Protein AF-A0A4D9D0Y0-F1 (afdb_monomer)

Solvent-accessible surface area (backbone atoms only — not comparable to full-atom values): 20617 Å² total; per-residue (Å²): 134,85,76,78,57,68,69,57,55,51,51,52,52,52,50,50,54,51,51,53,51,50,51,51,52,50,53,50,50,51,51,54,61,72,68,58,59,83,44,76,60,45,68,56,32,18,30,41,33,32,42,27,70,48,43,56,31,31,53,31,44,53,57,41,17,78,57,53,24,33,22,37,33,16,19,75,44,70,70,46,34,48,57,57,56,72,65,70,57,69,44,62,43,63,39,61,36,41,52,67,34,69,70,36,41,50,52,34,48,55,53,52,47,52,36,42,75,69,60,77,44,57,63,60,34,33,40,34,43,49,41,68,63,46,52,43,37,47,66,92,74,43,56,66,69,58,50,50,51,38,34,33,32,41,36,53,9,43,49,51,50,46,65,71,49,43,78,69,22,42,46,65,88,91,64,84,61,88,54,94,85,40,57,10,26,42,35,39,59,50,29,48,35,32,83,46,73,46,87,32,27,44,64,42,15,52,35,24,31,50,40,50,54,53,49,56,51,49,32,64,70,28,47,87,35,44,27,50,46,28,38,36,21,42,35,32,43,58,32,55,68,63,44,49,40,70,60,75,83,69,92,66,87,84,85,70,77,95,72,91,83,88,83,89,85,87,80,90,82,89,81,82,90,80,90,75,97,64,87,76,75,81,77,91,56,54,12,43,54,79,79,66,57,67,68,50,47,70,77,40,47,78,77,67,32,74,67,40,51,48,64,62,45,53,36,43,74,68,20,28,66,44,60,57,56,34,51,48,54,47,42,48,53,30,36,40,61,49,53,59,65,40,65,28,46,27,53,85,87,40,47,36,58,56,54,54,52,51,62,72,72,41,57,66,71,60,42,40,48,70,71,67,62,65,117

Foldseek 3Di:
DDDDDPVVVVVVVVVVVVVVVVVVVVVVVVVVVVPFDFFAFDQEFEEEQAPCLWDLNVVLLLLVLVRHYQYQREDADVVSQVVSVVVVRPRYRYFHADLLDLVRLLVSLVVVVVCVVVVVGGQYAEYELDFAFFEFAAPVQDDPVVLVVRLSGLPSSLVSNCVSCVVSQFDDPPPPDSDNVRRYEYEYEAELLLQDPFGRRNSVSVSRVNVVVVLVVCCVVCVVRNYHGAYEYFYAEQIVLAVLQVDDPPPDDPPDDDDDDDDDDDDDDDDDDDDDDDPPPLDDDRHYRPPHDPVRCVVCVLCVDPVNVCLSVVCNVVWHHSVQVSVLVSCSRGPSGRDRYHQTIDGPPHGSVVVSVCSVPDDPVVCCCPPHRPD

pLDDT: mean 82.2, std 22.68, range [21.42, 98.88]

Sequence (375 aa):
MELPPLEVVIKLILLQLGGTLLLFLLIRQCFVWKGRKYFPPLTSGSVLLTGTSSGIGRTAAVYLAQRGFTVLAGVRKESDAQALRDLGVSGIHPVIIDVAKASSVEACRQHVLSLLDAKTVPPLVGVVNNAGLLQDATVEFHDMAQMRHMFEVNYFGLISVSSAFLPLLRRPPGSSSPHPNHQGRLINIGSVSGKVSFPRYGAYAASKHAVEAVTDSLRAELDPAGVSVSLVQPGFCRTELFIRGVVREKKEAHAAGHQIVSRGGGGAWKGERGREGGTVERRWCGGMLEPVPPAAKEAYPYLYTPKFEEKNRRPMENGSDPLVVCEAIHHALSSPYPRTRYPVAKINRADVGVVFLVRMLLPDRMFDHKFLLNC

Organism: NCBI:txid1027361

Radius of gyration: 24.96 Å; Cα contacts (8 Å, |Δi|>4): 583; chains: 1; bounding box: 93×43×73 Å

Mean predicted aligned error: 9.94 Å

InterPro domains:
  IPR002347 Short-chain dehydrogenase/reductase SDR [PF00106] (47-242)
  IPR002347 Short-chain dehydrogenase/reductase SDR [PR00080] (122-133)
  IPR002347 Short-chain dehydrogenase/reductase SDR [PR00080] (184-192)
  IPR002347 Short-chain dehydrogenase/reductase SDR [PR00080] (204-223)
  IPR002347 Short-chain dehydrogenase/reductase SDR [PR00081] (46-63)
  IPR002347 Short-chain dehydrogenase/reductase SDR [PR00081] (122-133)
  IPR002347 Short-chain dehydrogenase/reductase SDR [PR00081] (178-194)
  IPR002347 Short-chain dehydrogenase/reductase SDR [PR00081] (204-223)
  IPR002347 Short-chain dehydrogenase/reductase SDR [PR00081] (225-242)
  IPR020904 Short-chain dehydrogenase/reductase, conserved site [PS00061] (191-219)
  IPR036291 NAD(P)-binding domain superfamily [SSF51735] (40-247)
  IPR057326 Ketoreductase domain [SM00822] (45-237)

Secondary structure (DSSP, 8-state):
-PPPPHHHHHHHHHHHHHHHHHHHHHHHHHHHHHTPPP----SSEEEEEE--SSHHHHHHHHHHHTTTEEEEEEESSHHHHHHHHTT--TTEEEEE--TT-HHHHHHHHHHHHHHHHTTSSPPEEEEEE-----EE--GGGS-HHHHHHHHIIIIIHHHHHHHHHHHHHSPPTT--S--TT---EEEEE--GGGT---TT-HHHHHHHHHHHHHHHHHHHHHTTTT-EEEEEEE-BBSSHHHHTTT-----------S---------------------------SEE-SSPPHHHHHH-GGGGSHHHHHHHHHHHHTPBPTHHHHHHHHHHHH-SS--SEEEESEETTEEHHHHHHHHHHS-HHHHIIIIII--

Structure (mmCIF, N/CA/C/O backbone):
data_AF-A0A4D9D0Y0-F1
#
_entry.id   AF-A0A4D9D0Y0-F1
#
loop_
_atom_site.group_PDB
_atom_site.id
_atom_site.type_symbol
_atom_site.label_atom_id
_atom_site.label_alt_id
_atom_site.label_comp_id
_atom_site.label_asym_id
_atom_site.label_entity_id
_atom_site.label_seq_id
_atom_site.pdbx_PDB_ins_code
_atom_site.Cartn_x
_atom_site.Cartn_y
_atom_site.Cartn_z
_atom_site.occupancy
_atom_site.B_iso_or_equiv
_atom_site.auth_seq_id
_atom_site.auth_comp_id
_atom_site.auth_asym_id
_atom_site.auth_atom_id
_atom_site.pdbx_PDB_model_num
ATOM 1 N N . MET A 1 1 ? 61.627 -22.772 8.209 1.00 66.06 1 MET A N 1
ATOM 2 C CA . MET A 1 1 ? 60.200 -22.653 8.568 1.00 66.06 1 MET A CA 1
ATOM 3 C C . MET A 1 1 ? 59.414 -23.012 7.320 1.00 66.06 1 MET A C 1
ATOM 5 O O . MET A 1 1 ? 59.453 -22.244 6.368 1.00 66.06 1 MET A O 1
ATOM 9 N N . GLU A 1 2 ? 58.840 -24.211 7.259 1.00 81.31 2 GLU A N 1
ATOM 10 C CA . GLU A 1 2 ? 57.986 -24.596 6.129 1.00 81.31 2 GLU A CA 1
ATOM 11 C C . GLU A 1 2 ? 56.670 -23.821 6.221 1.00 81.31 2 GLU A C 1
ATOM 13 O O . GLU A 1 2 ? 56.072 -23.726 7.295 1.00 81.31 2 GLU A O 1
ATOM 18 N N . LEU A 1 3 ? 56.251 -23.200 5.118 1.00 80.06 3 LEU A N 1
ATOM 19 C CA . LEU A 1 3 ? 54.959 -22.525 5.056 1.00 80.06 3 LEU A CA 1
ATOM 20 C C . LEU A 1 3 ? 53.835 -23.575 5.073 1.00 80.06 3 LEU A C 1
ATOM 22 O O . LEU A 1 3 ? 53.991 -24.635 4.463 1.00 80.06 3 LEU A O 1
ATOM 26 N N . PRO A 1 4 ? 52.697 -23.303 5.740 1.00 85.38 4 PRO A N 1
ATOM 27 C CA . PRO A 1 4 ? 51.567 -24.223 5.739 1.00 85.38 4 PRO A CA 1
ATOM 28 C C . PRO A 1 4 ? 51.035 -24.437 4.309 1.00 85.38 4 PRO A C 1
ATOM 30 O O . PRO A 1 4 ? 51.079 -23.507 3.496 1.00 85.38 4 PRO A O 1
ATOM 33 N N . PRO A 1 5 ? 50.479 -25.624 3.992 1.00 94.00 5 PRO A N 1
ATOM 34 C CA . PRO A 1 5 ? 49.895 -25.895 2.682 1.00 94.00 5 PRO A CA 1
ATOM 35 C C . PRO A 1 5 ? 48.818 -24.866 2.317 1.00 94.00 5 PRO A C 1
ATOM 37 O O . PRO A 1 5 ? 48.013 -24.477 3.167 1.00 94.00 5 PRO A O 1
ATOM 40 N N . LEU A 1 6 ? 48.751 -24.469 1.041 1.00 90.94 6 LEU A N 1
ATOM 41 C CA . LEU A 1 6 ? 47.788 -23.476 0.539 1.00 90.94 6 LEU A CA 1
ATOM 42 C C . LEU A 1 6 ? 46.335 -23.817 0.919 1.00 90.94 6 LEU A C 1
ATOM 44 O O . LEU A 1 6 ? 45.559 -22.929 1.265 1.00 90.94 6 LEU A O 1
ATOM 48 N N . GLU A 1 7 ? 45.975 -25.102 0.933 1.00 91.69 7 GLU A N 1
ATOM 49 C CA . GLU A 1 7 ? 44.651 -25.566 1.363 1.00 91.69 7 GLU A CA 1
ATOM 50 C C . GLU A 1 7 ? 44.326 -25.216 2.820 1.00 91.69 7 GLU A C 1
ATOM 52 O O . GLU A 1 7 ? 43.188 -24.865 3.137 1.00 91.69 7 GLU A O 1
ATOM 57 N N . VAL A 1 8 ? 45.317 -25.295 3.714 1.00 90.19 8 VAL A N 1
ATOM 58 C CA . VAL A 1 8 ? 45.160 -24.941 5.131 1.00 90.19 8 VAL A CA 1
ATOM 59 C C . VAL A 1 8 ? 44.943 -23.438 5.260 1.00 90.19 8 VAL A C 1
ATOM 61 O O . VAL A 1 8 ? 44.026 -23.009 5.958 1.00 90.19 8 VAL A O 1
ATOM 64 N N . VAL A 1 9 ? 45.721 -22.639 4.525 1.00 89.31 9 VAL A N 1
ATOM 65 C CA . VAL A 1 9 ? 45.571 -21.176 4.495 1.00 89.31 9 VAL A CA 1
ATOM 66 C C . VAL A 1 9 ? 44.183 -20.777 3.979 1.00 89.31 9 VAL A C 1
ATOM 68 O O . VAL A 1 9 ? 43.505 -19.972 4.616 1.00 89.31 9 VAL A O 1
ATOM 71 N N . ILE A 1 10 ? 43.705 -21.383 2.885 1.00 91.38 10 ILE A N 1
ATOM 72 C CA . ILE A 1 10 ? 42.361 -21.131 2.337 1.00 91.38 10 ILE A CA 1
ATOM 73 C C . ILE A 1 10 ? 41.271 -21.496 3.355 1.00 91.38 10 ILE A C 1
ATOM 75 O O . ILE A 1 10 ? 40.349 -20.707 3.567 1.00 91.38 10 ILE A O 1
ATOM 79 N N . LYS A 1 11 ? 41.371 -22.657 4.020 1.00 91.38 11 LYS A N 1
ATOM 80 C CA . LYS A 1 11 ? 40.404 -23.073 5.052 1.00 91.38 11 LYS A CA 1
ATOM 81 C C . LYS A 1 11 ? 40.356 -22.091 6.222 1.00 91.38 11 LYS A C 1
ATOM 83 O O . LYS A 1 11 ? 39.262 -21.760 6.673 1.00 91.38 11 LYS A O 1
ATOM 88 N N . LEU A 1 12 ? 41.507 -21.596 6.680 1.00 90.50 12 LEU A N 1
ATOM 89 C CA . LEU A 1 12 ? 41.577 -20.594 7.748 1.00 90.50 12 LEU A CA 1
ATOM 90 C C . LEU A 1 12 ? 40.936 -19.265 7.327 1.00 90.50 12 LEU A C 1
ATOM 92 O O . LEU A 1 12 ? 40.161 -18.699 8.096 1.00 90.50 12 LEU A O 1
ATOM 96 N N . ILE A 1 13 ? 41.178 -18.803 6.094 1.00 91.00 13 ILE A N 1
ATOM 97 C CA . ILE A 1 13 ? 40.537 -17.594 5.550 1.00 91.00 13 ILE A CA 1
ATOM 98 C C . ILE A 1 13 ? 39.016 -17.770 5.482 1.00 91.00 13 ILE A C 1
ATOM 100 O O . ILE A 1 13 ? 38.277 -16.908 5.956 1.00 91.00 13 ILE A O 1
ATOM 104 N N . LEU A 1 14 ? 38.528 -18.886 4.931 1.00 90.81 14 LEU A N 1
ATOM 105 C CA . LEU A 1 14 ? 37.090 -19.159 4.836 1.00 90.81 14 LEU A CA 1
ATOM 106 C C . LEU A 1 14 ? 36.432 -19.264 6.216 1.00 90.81 14 LEU A C 1
ATOM 108 O O . LEU A 1 14 ? 35.336 -18.737 6.406 1.00 90.81 14 LEU A O 1
ATOM 112 N N . LEU A 1 15 ? 37.104 -19.893 7.186 1.00 92.31 15 LEU A N 1
ATOM 113 C CA . LEU A 1 15 ? 36.632 -19.980 8.567 1.00 92.31 15 LEU A CA 1
ATOM 114 C C . LEU A 1 15 ? 36.539 -18.594 9.214 1.00 92.31 15 LEU A C 1
ATOM 116 O O . LEU A 1 15 ? 35.527 -18.280 9.839 1.00 92.31 15 LEU A O 1
ATOM 120 N N . GLN A 1 16 ? 37.556 -17.748 9.028 1.00 93.19 16 GLN A N 1
ATOM 121 C CA . GLN A 1 16 ? 37.560 -16.381 9.543 1.00 93.19 16 GLN A CA 1
ATOM 122 C C . GLN A 1 16 ? 36.436 -15.545 8.922 1.00 93.19 16 GLN A C 1
ATOM 124 O O . GLN A 1 16 ? 35.662 -14.927 9.651 1.00 93.19 16 GLN A O 1
ATOM 129 N N . LEU A 1 17 ? 36.288 -15.575 7.593 1.00 92.88 17 LEU A N 1
ATOM 130 C CA . LEU A 1 17 ? 35.211 -14.873 6.887 1.00 92.88 17 LEU A CA 1
ATOM 131 C C . LEU A 1 17 ? 33.827 -15.360 7.337 1.00 92.88 17 LEU A C 1
ATOM 133 O O . LEU A 1 17 ? 32.936 -14.544 7.584 1.00 92.88 17 LEU A O 1
ATOM 137 N N . GLY A 1 18 ? 33.655 -16.675 7.498 1.00 91.81 18 GLY A N 1
ATOM 138 C CA . GLY A 1 18 ? 32.430 -17.274 8.024 1.00 91.81 18 GLY A CA 1
ATOM 139 C C . GLY A 1 18 ? 32.127 -16.825 9.455 1.00 91.81 18 GLY A C 1
ATOM 140 O O . GLY A 1 18 ? 30.999 -16.429 9.749 1.00 91.81 18 GLY A O 1
ATOM 141 N N . GLY A 1 19 ? 33.138 -16.809 10.329 1.00 92.44 19 GLY A N 1
ATOM 142 C CA . GLY A 1 19 ? 33.023 -16.338 11.709 1.00 92.44 19 GLY A CA 1
ATOM 143 C C . GLY A 1 19 ? 32.659 -14.855 11.803 1.00 92.44 19 GLY A C 1
ATOM 144 O O . GLY A 1 19 ? 31.752 -14.488 12.550 1.00 92.44 19 GLY A O 1
ATOM 145 N N . THR A 1 20 ? 33.298 -13.997 11.002 1.00 93.31 20 THR A N 1
ATOM 146 C CA . THR A 1 20 ? 32.977 -12.563 10.935 1.00 93.31 20 THR A CA 1
ATOM 147 C C . THR A 1 20 ? 31.560 -12.322 10.414 1.00 93.31 20 THR A C 1
ATOM 149 O O . THR A 1 20 ? 30.833 -11.507 10.986 1.00 93.31 20 THR A O 1
ATOM 152 N N . LEU A 1 21 ? 31.129 -13.049 9.376 1.00 91.38 21 LEU A N 1
ATOM 153 C CA . LEU A 1 21 ? 29.764 -12.956 8.856 1.00 91.38 21 LEU A CA 1
ATOM 154 C C . LEU A 1 21 ? 28.734 -13.389 9.906 1.00 91.38 21 LEU A C 1
ATOM 156 O O . LEU A 1 21 ? 27.740 -12.693 10.109 1.00 91.38 21 LEU A O 1
ATOM 160 N N . LEU A 1 22 ? 28.974 -14.505 10.599 1.00 92.88 22 LEU A N 1
ATOM 161 C CA . LEU A 1 22 ? 28.092 -14.979 11.663 1.00 92.88 22 LEU A CA 1
ATOM 162 C C . LEU A 1 22 ? 27.986 -13.952 12.796 1.00 92.88 22 LEU A C 1
ATOM 164 O O . LEU A 1 22 ? 26.875 -13.608 13.199 1.00 92.88 22 LEU A O 1
ATOM 168 N N . LEU A 1 23 ? 29.115 -13.412 13.266 1.00 93.56 23 LEU A N 1
ATOM 169 C CA . LEU A 1 23 ? 29.136 -12.372 14.296 1.00 93.56 23 LEU A CA 1
ATOM 170 C C . LEU A 1 23 ? 28.350 -11.130 13.854 1.00 93.56 23 LEU A C 1
ATOM 172 O O . LEU A 1 23 ? 27.535 -10.616 14.618 1.00 93.56 23 LEU A O 1
ATOM 176 N N . PHE A 1 24 ? 28.531 -10.680 12.610 1.00 92.44 24 PHE A N 1
ATOM 177 C CA . PHE A 1 24 ? 27.768 -9.567 12.046 1.00 92.44 24 PHE A CA 1
ATOM 178 C C . PHE A 1 24 ? 26.256 -9.845 12.040 1.00 92.44 24 PHE A C 1
ATOM 180 O O . PHE A 1 24 ? 25.468 -8.990 12.453 1.00 92.44 24 PHE A O 1
ATOM 187 N N . LEU A 1 25 ? 25.833 -11.041 11.616 1.00 91.31 25 LEU A N 1
ATOM 188 C CA . LEU A 1 25 ? 24.421 -11.434 11.610 1.00 91.31 25 LEU A CA 1
ATOM 189 C C . LEU A 1 25 ? 23.838 -11.508 13.027 1.00 91.31 25 LEU A C 1
ATOM 191 O O . LEU A 1 25 ? 22.713 -11.053 13.234 1.00 91.31 25 LEU A O 1
ATOM 195 N N . LEU A 1 26 ? 24.601 -12.009 14.003 1.00 92.56 26 LEU A N 1
ATOM 196 C CA . LEU A 1 26 ? 24.200 -12.043 15.413 1.00 92.56 26 LEU A CA 1
ATOM 197 C C . LEU A 1 26 ? 24.053 -10.632 15.989 1.00 92.56 26 LEU A C 1
ATOM 199 O O . LEU A 1 26 ? 23.015 -10.317 16.567 1.00 92.56 26 LEU A O 1
ATOM 203 N N . ILE A 1 27 ? 25.037 -9.756 15.772 1.00 91.69 27 ILE A N 1
ATOM 204 C CA . ILE A 1 27 ? 24.981 -8.351 16.199 1.00 91.69 27 ILE A CA 1
ATOM 205 C C . ILE A 1 27 ? 23.758 -7.664 15.587 1.00 91.69 27 ILE A C 1
ATOM 207 O O . ILE A 1 27 ? 22.969 -7.037 16.297 1.00 91.69 27 ILE A O 1
ATOM 211 N N . ARG A 1 28 ? 23.545 -7.830 14.277 1.00 89.69 28 ARG A N 1
ATOM 212 C CA . ARG A 1 28 ? 22.364 -7.305 13.587 1.00 89.69 28 ARG A CA 1
ATOM 213 C C . ARG A 1 28 ? 21.071 -7.843 14.201 1.00 89.69 28 ARG A C 1
ATOM 215 O O . ARG A 1 28 ? 20.151 -7.062 14.427 1.00 89.69 28 ARG A O 1
ATOM 222 N N . GLN A 1 29 ? 20.983 -9.143 14.479 1.00 89.06 29 GLN A N 1
ATOM 223 C CA . GLN A 1 29 ? 19.802 -9.755 15.088 1.00 89.06 29 GLN A CA 1
ATOM 224 C C . GLN A 1 29 ? 19.545 -9.215 16.505 1.00 89.06 29 GLN A C 1
ATOM 226 O O . GLN A 1 29 ? 18.394 -8.946 16.852 1.00 89.06 29 GLN A O 1
ATOM 231 N N . CYS A 1 30 ? 20.600 -8.970 17.288 1.00 89.25 30 CYS A N 1
ATOM 232 C CA . CYS A 1 30 ? 20.515 -8.298 18.584 1.00 89.25 30 CYS A CA 1
ATOM 233 C C . CYS A 1 30 ? 19.962 -6.872 18.451 1.00 89.25 30 CYS A C 1
ATOM 235 O O . CYS A 1 30 ? 19.071 -6.497 19.211 1.00 89.25 30 CYS A O 1
ATOM 237 N N . PHE A 1 31 ? 20.425 -6.087 17.471 1.00 87.56 31 PHE A N 1
ATOM 238 C CA . PHE A 1 31 ? 19.879 -4.750 17.204 1.00 87.56 31 PHE A CA 1
ATOM 239 C C . PHE A 1 31 ? 18.426 -4.792 16.732 1.00 87.56 31 PHE A C 1
ATOM 241 O O . PHE A 1 31 ? 17.619 -3.982 17.180 1.00 87.56 31 PHE A O 1
ATOM 248 N N . VAL A 1 32 ? 18.063 -5.758 15.884 1.00 82.75 32 VAL A N 1
ATOM 249 C CA . VAL A 1 32 ? 16.668 -5.972 15.475 1.00 82.75 32 VAL A CA 1
ATOM 250 C C . VAL A 1 32 ? 15.800 -6.270 16.691 1.00 82.75 32 VAL A C 1
ATOM 252 O O . VAL A 1 32 ? 14.724 -5.698 16.805 1.00 82.75 32 VAL A O 1
ATOM 255 N N . TRP A 1 33 ? 16.248 -7.140 17.600 1.00 82.19 33 TRP A N 1
ATOM 256 C CA . TRP A 1 33 ? 15.496 -7.481 18.806 1.00 82.19 33 TRP A CA 1
ATOM 257 C C . TRP A 1 33 ? 15.367 -6.291 19.763 1.00 82.19 33 TRP A C 1
ATOM 259 O O . TRP A 1 33 ? 14.254 -5.982 20.178 1.00 82.19 33 TRP A O 1
ATOM 269 N N . LYS A 1 34 ? 16.461 -5.562 20.022 1.00 83.75 34 LYS A N 1
ATOM 270 C CA . LYS A 1 34 ? 16.445 -4.335 20.839 1.00 83.75 34 LYS A CA 1
ATOM 271 C C . LYS A 1 34 ? 15.585 -3.220 20.237 1.00 83.75 34 LYS A C 1
ATOM 273 O O . LYS A 1 34 ? 14.996 -2.446 20.978 1.00 83.75 34 LYS A O 1
ATOM 278 N N . GLY A 1 35 ? 15.514 -3.134 18.910 1.00 79.81 35 GLY A N 1
ATOM 279 C CA . GLY A 1 35 ? 14.719 -2.135 18.196 1.00 79.81 35 GLY A CA 1
ATOM 280 C C . GLY A 1 35 ? 13.235 -2.483 18.056 1.00 79.81 35 GLY A C 1
ATOM 281 O O . GLY A 1 35 ? 12.483 -1.684 17.497 1.00 79.81 35 GLY A O 1
ATOM 282 N N . ARG A 1 36 ? 12.785 -3.662 18.514 1.00 82.81 36 ARG A N 1
ATOM 283 C CA . ARG A 1 36 ? 11.362 -4.019 18.476 1.00 82.81 36 ARG A CA 1
ATOM 284 C C . ARG A 1 36 ? 10.596 -3.192 19.490 1.00 82.81 36 ARG A C 1
ATOM 286 O O . ARG A 1 36 ? 10.876 -3.230 20.683 1.00 82.81 36 ARG A O 1
ATOM 293 N N . LYS A 1 37 ? 9.556 -2.527 19.008 1.00 84.62 37 LYS A N 1
ATOM 294 C CA . LYS A 1 37 ? 8.594 -1.846 19.858 1.00 84.62 37 LYS A CA 1
ATOM 295 C C . LYS A 1 37 ? 7.346 -2.696 20.008 1.00 84.62 37 LYS A C 1
ATOM 297 O O . LYS A 1 37 ? 6.834 -3.227 19.023 1.00 84.62 37 LYS A O 1
ATOM 302 N N . TYR A 1 38 ? 6.897 -2.828 21.249 1.00 87.75 38 TYR A N 1
ATOM 303 C CA . TYR A 1 38 ? 5.644 -3.489 21.560 1.00 87.75 38 TYR A CA 1
ATOM 304 C C . TYR A 1 38 ? 4.476 -2.565 21.222 1.00 87.75 38 TYR A C 1
ATOM 306 O O . TYR A 1 38 ? 4.440 -1.404 21.638 1.00 87.75 38 TYR A O 1
ATOM 314 N N . PHE A 1 39 ? 3.508 -3.113 20.508 1.00 87.19 39 PHE A N 1
ATOM 315 C CA . PHE A 1 39 ? 2.176 -2.555 20.359 1.00 87.19 39 PHE A CA 1
ATOM 316 C C . PHE A 1 39 ? 1.202 -3.609 20.880 1.00 87.19 39 PHE A C 1
ATOM 318 O O . PHE A 1 39 ? 1.436 -4.789 20.635 1.00 87.19 39 PHE A O 1
ATOM 325 N N . PRO A 1 40 ? 0.123 -3.265 21.595 1.00 84.31 40 PRO A N 1
ATOM 326 C CA . PRO A 1 40 ? -0.798 -4.305 22.021 1.00 84.31 40 PRO A CA 1
ATOM 327 C C . PRO A 1 40 ? -1.441 -4.973 20.789 1.00 84.31 40 PRO A C 1
ATOM 329 O O . PRO A 1 40 ? -1.632 -4.301 19.768 1.00 84.31 40 PRO A O 1
ATOM 332 N N . PRO A 1 41 ? -1.673 -6.295 20.824 1.00 88.06 41 PRO A N 1
ATOM 333 C CA . PRO A 1 41 ? -2.205 -7.023 19.682 1.00 88.06 41 PRO A CA 1
ATOM 334 C C . PRO A 1 41 ? -3.664 -6.640 19.420 1.00 88.06 41 PRO A C 1
ATOM 336 O O . PRO A 1 41 ? -4.449 -6.465 20.351 1.00 88.06 41 PRO A O 1
ATOM 339 N N . LEU A 1 42 ? -4.024 -6.554 18.140 1.00 91.12 42 LEU A N 1
ATOM 340 C CA . LEU A 1 42 ? -5.384 -6.259 17.691 1.00 91.12 42 LEU A CA 1
ATOM 341 C C . LEU A 1 42 ? -6.051 -7.526 17.158 1.00 91.12 42 LEU A C 1
ATOM 343 O O . LEU A 1 42 ? -5.536 -8.150 16.231 1.00 91.12 42 LEU A O 1
ATOM 347 N N . THR A 1 43 ? -7.212 -7.872 17.707 1.00 89.69 43 THR A N 1
ATOM 348 C CA . THR A 1 43 ? -8.064 -8.982 17.236 1.00 89.69 43 THR A CA 1
ATOM 349 C C . THR A 1 43 ? -9.378 -8.504 16.615 1.00 89.69 43 THR A C 1
ATOM 351 O O . THR A 1 43 ? -10.083 -9.287 15.989 1.00 89.69 43 THR A O 1
ATOM 354 N N . SER A 1 44 ? -9.711 -7.223 16.783 1.00 93.75 44 SER A N 1
ATOM 355 C CA . SER A 1 44 ? -10.924 -6.587 16.271 1.00 93.75 44 SER A CA 1
ATOM 356 C C . SER A 1 44 ? -10.723 -5.073 16.153 1.00 93.75 44 SER A C 1
ATOM 358 O O . SER A 1 44 ? -9.695 -4.535 16.570 1.00 93.75 44 SER A O 1
ATOM 360 N N . GLY A 1 45 ? -11.725 -4.374 15.625 1.00 94.94 45 GLY A N 1
ATOM 361 C CA . GLY A 1 45 ? -11.706 -2.923 15.432 1.00 94.94 45 GLY A CA 1
ATOM 362 C C . GLY A 1 45 ? -12.007 -2.540 13.987 1.00 94.94 45 GLY A C 1
ATOM 363 O O . GLY A 1 45 ? -12.033 -3.400 13.104 1.00 94.94 45 GLY A O 1
ATOM 364 N N . SER A 1 46 ? -12.230 -1.251 13.746 1.00 97.94 46 SER A N 1
ATOM 365 C CA . SER A 1 46 ? -12.459 -0.734 12.399 1.00 97.94 46 SER A CA 1
ATOM 366 C C . SER A 1 46 ? -11.142 -0.455 11.676 1.00 97.94 46 SER A C 1
ATOM 368 O O . SER A 1 46 ? -10.228 0.155 12.234 1.00 97.94 46 SER A O 1
ATOM 370 N N . VAL A 1 47 ? -11.046 -0.877 10.417 1.00 98.62 47 VAL A N 1
ATOM 371 C CA . VAL A 1 47 ? -9.896 -0.644 9.537 1.00 98.62 47 VAL A CA 1
ATOM 372 C C . VAL A 1 47 ? -10.377 0.038 8.265 1.00 98.62 47 VAL A C 1
ATOM 374 O O . VAL A 1 47 ? -11.138 -0.548 7.497 1.00 98.62 47 VAL A O 1
ATOM 377 N N . LEU A 1 48 ? -9.911 1.263 8.017 1.00 98.81 48 LEU A N 1
ATOM 378 C CA . LEU A 1 48 ? -10.110 1.920 6.727 1.00 98.81 48 LEU A CA 1
ATOM 379 C C . LEU A 1 48 ? -9.147 1.322 5.707 1.00 98.81 48 LEU A C 1
ATOM 381 O O . LEU A 1 48 ? -7.936 1.406 5.881 1.00 98.81 48 LEU A O 1
ATOM 385 N N . LEU A 1 49 ? -9.673 0.751 4.628 1.00 98.88 49 LEU A N 1
ATOM 386 C CA . LEU A 1 49 ? -8.878 0.177 3.545 1.00 98.88 49 LEU A CA 1
ATOM 387 C C . LEU A 1 49 ? -9.277 0.845 2.230 1.00 98.88 49 LEU A C 1
ATOM 389 O O . LEU A 1 49 ? -10.413 0.710 1.788 1.00 98.88 49 LEU A O 1
ATOM 393 N N . THR A 1 50 ? -8.358 1.567 1.590 1.00 98.69 50 THR A N 1
ATOM 394 C CA . THR A 1 50 ? -8.651 2.271 0.329 1.00 98.69 50 THR A CA 1
ATOM 395 C C . THR A 1 50 ? -8.441 1.373 -0.892 1.00 98.69 50 THR A C 1
ATOM 397 O O . THR A 1 50 ? -7.582 0.494 -0.896 1.00 98.69 50 THR A O 1
ATOM 400 N N . GLY A 1 51 ? -9.204 1.582 -1.969 1.00 96.69 51 GLY A N 1
ATOM 401 C CA . GLY A 1 51 ? -9.032 0.832 -3.221 1.00 96.69 51 GLY A CA 1
ATOM 402 C C . GLY A 1 51 ? -9.510 -0.621 -3.139 1.00 96.69 51 GLY A C 1
ATOM 403 O O . GLY A 1 51 ? -8.797 -1.530 -3.558 1.00 96.69 51 GLY A O 1
ATOM 404 N N . THR A 1 52 ? -10.705 -0.846 -2.594 1.00 97.19 52 THR A N 1
ATOM 405 C CA . THR A 1 52 ? -11.261 -2.188 -2.319 1.00 97.19 52 THR A CA 1
ATOM 406 C C . THR A 1 52 ? -12.152 -2.756 -3.420 1.00 97.19 52 THR A C 1
ATOM 408 O O . THR A 1 52 ? -12.668 -3.857 -3.275 1.00 97.19 52 THR A O 1
ATOM 411 N N . SER A 1 53 ? -12.306 -2.067 -4.554 1.00 92.56 53 SER A N 1
ATOM 412 C CA . SER A 1 53 ? -13.182 -2.535 -5.638 1.00 92.56 53 SER A CA 1
ATOM 413 C C . SER A 1 53 ? -12.685 -3.819 -6.319 1.00 92.56 53 SER A C 1
ATOM 415 O O . SER A 1 53 ? -13.477 -4.602 -6.845 1.00 92.56 53 SER A O 1
ATOM 417 N N . SER A 1 54 ? -11.372 -4.072 -6.311 1.00 89.00 54 SER A N 1
ATOM 418 C CA . SER A 1 54 ? -10.756 -5.239 -6.958 1.00 89.00 54 SER A CA 1
ATOM 419 C C . SER A 1 54 ? -9.395 -5.602 -6.346 1.00 89.00 54 SER A C 1
ATOM 421 O O . SER A 1 54 ? -8.912 -4.943 -5.422 1.00 89.00 54 SER A O 1
ATOM 423 N N . GLY A 1 55 ? -8.773 -6.667 -6.870 1.00 88.94 55 GLY A N 1
ATOM 424 C CA . GLY A 1 55 ? -7.383 -7.039 -6.586 1.00 88.94 55 GLY A CA 1
ATOM 425 C C . GLY A 1 55 ? -7.072 -7.251 -5.101 1.00 88.94 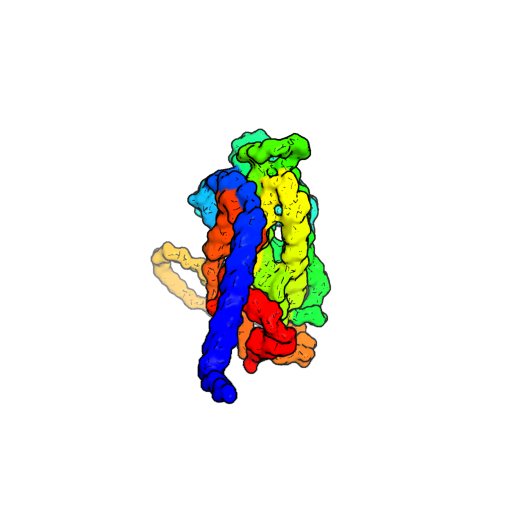55 GLY A C 1
ATOM 426 O O . GLY A 1 55 ? -7.895 -7.783 -4.359 1.00 88.94 55 GLY A O 1
ATOM 427 N N . ILE A 1 56 ? -5.876 -6.815 -4.678 1.00 89.25 56 ILE A N 1
ATOM 428 C CA . ILE A 1 56 ? -5.401 -6.925 -3.286 1.00 89.25 56 ILE A CA 1
ATOM 429 C C . ILE A 1 56 ? -6.393 -6.290 -2.313 1.00 89.25 56 ILE A C 1
ATOM 431 O O . ILE A 1 56 ? -6.682 -6.891 -1.287 1.00 89.25 56 ILE A O 1
ATOM 435 N N . GLY A 1 57 ? -6.941 -5.114 -2.633 1.00 94.81 57 GLY A N 1
ATOM 436 C CA . GLY A 1 57 ? -7.849 -4.404 -1.734 1.00 94.81 57 GLY A CA 1
ATOM 437 C C . GLY A 1 57 ? -9.125 -5.192 -1.444 1.00 94.81 57 GLY A C 1
ATOM 438 O O . GLY A 1 57 ? -9.489 -5.350 -0.283 1.00 94.81 57 GLY A O 1
ATOM 439 N N . ARG A 1 58 ? -9.779 -5.744 -2.477 1.00 95.62 58 ARG A N 1
ATOM 440 C CA . ARG A 1 58 ? -10.983 -6.572 -2.289 1.00 95.62 58 ARG A CA 1
ATOM 441 C C . ARG A 1 58 ? -10.676 -7.840 -1.496 1.00 95.62 58 ARG A C 1
ATOM 443 O O . ARG A 1 58 ? -11.390 -8.157 -0.547 1.00 95.62 58 ARG A O 1
ATOM 450 N N . THR A 1 59 ? -9.602 -8.545 -1.857 1.00 95.00 59 THR A N 1
ATOM 451 C CA . THR A 1 59 ? -9.202 -9.774 -1.157 1.00 95.00 59 THR A CA 1
ATOM 452 C C . THR A 1 59 ? -8.848 -9.487 0.301 1.00 95.00 59 THR A C 1
ATOM 454 O O . THR A 1 59 ? -9.290 -10.216 1.182 1.00 95.00 59 THR A O 1
ATOM 457 N N . ALA A 1 60 ? -8.130 -8.396 0.579 1.00 97.50 60 ALA A N 1
ATOM 458 C CA . ALA A 1 60 ? -7.780 -7.986 1.934 1.00 97.50 60 ALA A CA 1
ATOM 459 C C . ALA A 1 60 ? -9.015 -7.577 2.747 1.00 97.50 60 ALA A C 1
ATOM 461 O O . ALA A 1 60 ? -9.096 -7.935 3.919 1.00 97.50 60 ALA A O 1
ATOM 462 N N . ALA A 1 61 ? -9.996 -6.899 2.140 1.00 98.19 61 ALA A N 1
ATOM 463 C CA . ALA A 1 61 ? -11.244 -6.548 2.816 1.00 98.19 61 ALA A CA 1
ATOM 464 C C . ALA A 1 61 ? -11.979 -7.798 3.323 1.00 98.19 61 ALA A C 1
ATOM 466 O O . ALA A 1 61 ? -12.290 -7.897 4.507 1.00 98.19 61 ALA A O 1
ATOM 467 N N . VAL A 1 62 ? -12.173 -8.792 2.451 1.00 97.75 62 VAL A N 1
ATOM 468 C CA . VAL A 1 62 ? -12.795 -10.073 2.824 1.00 97.75 62 VAL A CA 1
ATOM 469 C C . VAL A 1 62 ? -11.949 -10.814 3.863 1.00 97.75 62 VAL A C 1
ATOM 471 O O . VAL A 1 62 ? -12.471 -11.283 4.872 1.00 97.75 62 VAL A O 1
ATOM 474 N N . TYR A 1 63 ? -10.634 -10.883 3.651 1.00 97.56 63 TYR A N 1
ATOM 475 C CA . TYR A 1 63 ? -9.710 -11.615 4.517 1.00 97.56 63 TYR A CA 1
ATOM 476 C C . TYR A 1 63 ? -9.668 -11.074 5.952 1.00 97.56 63 TYR A C 1
ATOM 478 O O . TYR A 1 63 ? -9.605 -11.858 6.904 1.00 97.56 63 TYR A O 1
ATOM 486 N N . LEU A 1 64 ? -9.680 -9.745 6.107 1.00 98.31 64 LEU A N 1
ATOM 487 C CA . LEU A 1 64 ? -9.693 -9.069 7.404 1.00 98.31 64 LEU A CA 1
ATOM 488 C C . LEU A 1 64 ? -11.061 -9.183 8.083 1.00 98.31 64 LEU A C 1
ATOM 490 O O . LEU A 1 64 ? -11.109 -9.452 9.283 1.00 98.31 64 LEU A O 1
ATOM 494 N N . ALA A 1 65 ? -12.152 -9.050 7.322 1.00 97.94 65 ALA A N 1
ATOM 495 C CA . ALA A 1 65 ? -13.509 -9.215 7.839 1.00 97.94 65 ALA A CA 1
ATOM 496 C C . ALA A 1 65 ? -13.727 -10.615 8.438 1.00 97.94 65 ALA A C 1
ATOM 498 O O . ALA A 1 65 ? -14.186 -10.757 9.570 1.00 97.94 65 ALA A O 1
ATOM 499 N N . GLN A 1 66 ? -13.256 -11.657 7.746 1.00 96.62 66 GLN A N 1
ATOM 500 C CA . GLN A 1 66 ? -13.268 -13.044 8.234 1.00 96.62 66 GLN A CA 1
ATOM 501 C C . GLN A 1 66 ? -12.408 -13.282 9.490 1.00 96.62 66 GLN A C 1
ATOM 503 O O . GLN A 1 66 ? -12.479 -14.354 10.086 1.00 96.62 66 GLN A O 1
ATOM 508 N N . ARG A 1 67 ? -11.580 -12.311 9.893 1.00 97.12 67 ARG A N 1
ATOM 509 C CA . ARG A 1 67 ? -10.687 -12.375 11.063 1.00 97.12 67 ARG A CA 1
ATOM 510 C C . ARG A 1 67 ? -11.094 -11.414 12.178 1.00 97.12 67 ARG A C 1
ATOM 512 O O . ARG A 1 67 ? -10.284 -11.129 13.051 1.00 97.12 67 ARG A O 1
ATOM 519 N N . GLY A 1 68 ? -12.340 -10.940 12.159 1.00 96.00 68 GLY A N 1
ATOM 520 C CA . GLY A 1 68 ? -12.930 -10.162 13.252 1.00 96.00 68 GLY A CA 1
ATOM 521 C C . GLY A 1 68 ? -12.764 -8.646 13.136 1.00 96.00 68 GLY A C 1
ATOM 522 O O . GLY A 1 68 ? -13.220 -7.916 14.017 1.00 96.00 68 GLY A O 1
ATOM 523 N N . PHE A 1 69 ? -12.153 -8.143 12.060 1.00 98.12 69 PHE A N 1
ATOM 524 C CA . PHE A 1 69 ? -12.098 -6.704 11.804 1.00 98.12 69 PHE A CA 1
ATOM 525 C C . PHE A 1 69 ? -13.365 -6.209 11.106 1.00 98.12 69 PHE A C 1
ATOM 527 O O . PHE A 1 69 ? -13.940 -6.886 10.262 1.00 98.12 69 PHE A O 1
ATOM 534 N N . THR A 1 70 ? -13.768 -4.980 11.416 1.00 98.50 70 THR A N 1
ATOM 535 C CA . THR A 1 70 ? -14.746 -4.240 10.614 1.00 98.50 70 THR A CA 1
ATOM 536 C C . THR A 1 70 ? -13.989 -3.451 9.551 1.00 98.50 70 THR A C 1
ATOM 538 O O . THR A 1 70 ? -13.187 -2.580 9.869 1.00 98.50 70 THR A O 1
ATOM 541 N N . VAL A 1 71 ? -14.184 -3.760 8.275 1.00 98.75 71 VAL A N 1
ATOM 542 C CA . VAL A 1 71 ? -13.482 -3.096 7.176 1.00 98.75 71 VAL A CA 1
ATOM 543 C C . VAL A 1 71 ? -14.346 -1.974 6.624 1.00 98.75 71 VAL A C 1
ATOM 545 O O . VAL A 1 71 ? -15.349 -2.225 5.960 1.00 98.75 71 VAL A O 1
ATOM 548 N N . LEU A 1 72 ? -13.912 -0.735 6.844 1.00 98.81 72 LEU A N 1
ATOM 549 C CA . LEU A 1 72 ? -14.434 0.438 6.152 1.00 98.81 72 LEU A CA 1
ATOM 550 C C . LEU A 1 72 ? -13.829 0.426 4.738 1.00 98.81 72 LEU A C 1
ATOM 552 O O . LEU A 1 72 ? -12.695 0.862 4.515 1.00 98.81 72 LEU A O 1
ATOM 556 N N . ALA A 1 73 ? -14.539 -0.200 3.803 1.00 98.69 73 ALA A N 1
ATOM 557 C CA . ALA A 1 73 ? -14.024 -0.584 2.495 1.00 98.69 73 ALA A CA 1
ATOM 558 C C . ALA A 1 73 ? -14.164 0.569 1.491 1.00 98.69 73 ALA A C 1
ATOM 560 O O . ALA A 1 73 ? -15.222 0.805 0.912 1.00 98.69 73 ALA A O 1
ATOM 561 N N . GLY A 1 74 ? -13.073 1.307 1.298 1.00 98.56 74 GLY A N 1
ATOM 562 C CA . GLY A 1 74 ? -13.018 2.494 0.458 1.00 98.56 74 GLY A CA 1
ATOM 563 C C . GLY A 1 74 ? -13.058 2.175 -1.034 1.00 98.56 74 GLY A C 1
ATOM 564 O O . GLY A 1 74 ? -12.147 1.521 -1.559 1.00 98.56 74 GLY A O 1
ATOM 565 N N . VAL A 1 75 ? -14.071 2.690 -1.728 1.00 98.19 75 VAL A N 1
ATOM 566 C CA . VAL A 1 75 ? -14.253 2.594 -3.186 1.00 98.19 75 VAL A CA 1
ATOM 567 C C . VAL A 1 75 ? -14.621 3.951 -3.784 1.00 98.19 75 VAL A C 1
ATOM 569 O O . VAL A 1 75 ? -15.093 4.840 -3.088 1.00 98.19 75 VAL A O 1
ATOM 572 N N . ARG A 1 76 ? -14.422 4.128 -5.095 1.00 94.69 76 ARG A N 1
ATOM 573 C CA . ARG A 1 76 ? -14.701 5.414 -5.766 1.00 94.69 76 ARG A CA 1
ATOM 574 C C . ARG A 1 76 ? -16.136 5.562 -6.265 1.00 94.69 76 ARG A C 1
ATOM 576 O O . ARG A 1 76 ? -16.569 6.678 -6.523 1.00 94.69 76 ARG A O 1
ATOM 583 N N . LYS A 1 77 ? -16.830 4.448 -6.498 1.00 94.94 77 LYS A N 1
ATOM 584 C CA . LYS A 1 77 ? -18.132 4.410 -7.172 1.00 94.94 77 LYS A CA 1
ATOM 585 C C . LYS A 1 77 ? -19.135 3.642 -6.332 1.00 94.94 77 LYS A C 1
ATOM 587 O O . LYS A 1 77 ? -18.787 2.605 -5.773 1.00 94.94 77 LYS A O 1
ATOM 592 N N . GLU A 1 78 ? -20.386 4.087 -6.349 1.00 97.00 78 GLU A N 1
ATOM 593 C CA . GLU A 1 78 ? -21.469 3.384 -5.655 1.00 97.00 78 GLU A CA 1
ATOM 594 C C . GLU A 1 78 ? -21.707 1.978 -6.223 1.00 97.00 78 GLU A C 1
ATOM 596 O O . GLU A 1 78 ? -21.998 1.054 -5.476 1.00 97.00 78 GLU A O 1
ATOM 601 N N . SER A 1 79 ? -21.480 1.767 -7.525 1.00 97.12 79 SER A N 1
ATOM 602 C CA . SER A 1 79 ? -21.541 0.429 -8.131 1.00 97.12 79 SER A CA 1
ATOM 603 C C . SER A 1 79 ? -20.537 -0.547 -7.509 1.00 97.12 79 SER A C 1
ATOM 605 O O . SER A 1 79 ? -20.855 -1.713 -7.297 1.00 97.12 79 SER A O 1
ATOM 607 N N . ASP A 1 80 ? -19.330 -0.068 -7.194 1.00 96.56 80 ASP A N 1
ATOM 608 C CA . ASP A 1 80 ? -18.296 -0.883 -6.552 1.00 96.56 80 ASP A CA 1
ATOM 609 C C . ASP A 1 80 ? -18.641 -1.122 -5.074 1.00 96.56 80 ASP A C 1
ATOM 611 O O . ASP A 1 80 ? -18.343 -2.186 -4.535 1.00 96.56 80 ASP A O 1
ATOM 615 N N . ALA A 1 81 ? -19.293 -0.151 -4.422 1.00 97.38 81 ALA A N 1
ATOM 616 C CA . ALA A 1 81 ? -19.789 -0.303 -3.058 1.00 97.38 81 ALA A CA 1
ATOM 617 C C . ALA A 1 81 ? -20.874 -1.379 -3.004 1.00 97.38 81 ALA A C 1
ATOM 619 O O . ALA A 1 81 ? -20.799 -2.275 -2.167 1.00 97.38 81 ALA A O 1
ATOM 620 N N . GLN A 1 82 ? -21.828 -1.343 -3.936 1.00 97.69 82 GLN A N 1
ATOM 621 C CA . GLN A 1 82 ? -22.870 -2.355 -4.035 1.00 97.69 82 GLN A CA 1
ATOM 622 C C . GLN A 1 82 ? -22.284 -3.742 -4.304 1.00 97.69 82 GLN A C 1
ATOM 624 O O . GLN A 1 82 ? -22.611 -4.674 -3.580 1.00 97.69 82 GLN A O 1
ATOM 629 N N . ALA A 1 83 ? -21.324 -3.860 -5.227 1.00 96.12 83 ALA A N 1
ATOM 630 C CA . ALA A 1 83 ? -20.649 -5.129 -5.494 1.00 96.12 83 ALA A CA 1
ATOM 631 C C . ALA A 1 83 ? -19.957 -5.717 -4.250 1.00 96.12 83 ALA A C 1
ATOM 633 O O . ALA A 1 83 ? -19.886 -6.935 -4.113 1.00 96.12 83 ALA A O 1
ATOM 634 N N . LEU A 1 84 ? -19.452 -4.878 -3.335 1.00 96.94 84 LEU A N 1
ATOM 635 C CA . LEU A 1 84 ? -18.914 -5.332 -2.050 1.00 96.94 84 LEU A CA 1
ATOM 636 C C . LEU A 1 84 ? -20.009 -5.778 -1.073 1.00 96.94 84 LEU A C 1
ATOM 638 O O . LEU A 1 84 ? -19.795 -6.753 -0.355 1.00 96.94 84 LEU A O 1
ATOM 642 N N . ARG A 1 85 ? -21.167 -5.101 -1.045 1.00 96.56 85 ARG A N 1
ATOM 643 C CA . ARG A 1 85 ? -22.327 -5.523 -0.233 1.00 96.56 85 ARG A CA 1
ATOM 644 C C . ARG A 1 85 ? -22.862 -6.873 -0.708 1.00 96.56 85 ARG A C 1
ATOM 646 O O . ARG A 1 85 ? -23.125 -7.744 0.116 1.00 96.56 85 ARG A O 1
ATOM 653 N N . ASP A 1 86 ? -22.935 -7.066 -2.022 1.00 96.69 86 ASP A N 1
ATOM 654 C CA . ASP A 1 86 ? -23.450 -8.281 -2.660 1.00 96.69 86 ASP A CA 1
ATOM 655 C C . ASP A 1 86 ? -22.580 -9.521 -2.383 1.00 96.69 86 ASP A C 1
ATOM 657 O O . ASP A 1 86 ? -23.043 -10.648 -2.551 1.00 96.69 86 ASP A O 1
ATOM 661 N N . LEU A 1 87 ? -21.340 -9.347 -1.897 1.00 94.00 87 LEU A N 1
ATOM 662 C CA . LEU A 1 87 ? -20.521 -10.463 -1.406 1.00 94.00 87 LEU A CA 1
ATOM 663 C C . LEU A 1 87 ? -21.120 -11.134 -0.159 1.00 94.00 87 LEU A C 1
ATOM 665 O O . LEU A 1 87 ? -20.731 -12.256 0.158 1.00 94.00 87 LEU A O 1
ATOM 669 N N . GLY A 1 88 ? -22.003 -10.452 0.582 1.00 94.06 88 GLY A N 1
ATOM 670 C CA . GLY A 1 88 ? -22.654 -10.994 1.779 1.00 94.06 88 GLY A CA 1
ATOM 671 C C . GLY A 1 88 ? -21.703 -11.276 2.949 1.00 94.06 88 GLY A C 1
ATOM 672 O O . GLY A 1 88 ? -22.045 -12.033 3.855 1.00 94.06 88 GLY A O 1
ATOM 673 N N . VAL A 1 89 ? -20.497 -10.699 2.943 1.00 94.88 89 VAL A N 1
ATOM 674 C CA . VAL A 1 89 ? -19.492 -10.912 3.994 1.00 94.88 89 VAL A CA 1
ATOM 675 C C . VAL A 1 89 ? -19.738 -9.942 5.149 1.00 94.88 89 VAL A C 1
ATOM 677 O O . VAL A 1 89 ? -19.617 -8.726 4.994 1.00 94.88 89 VAL A O 1
ATOM 680 N N . SER A 1 90 ? -20.041 -10.484 6.330 1.00 95.25 90 SER A N 1
ATOM 681 C CA . SER A 1 90 ? -20.206 -9.699 7.557 1.00 95.25 90 SER A CA 1
ATOM 682 C C . SER A 1 90 ? -18.943 -8.907 7.894 1.00 95.25 90 SER A C 1
ATOM 684 O O . SER A 1 90 ? -17.839 -9.442 7.807 1.00 95.25 90 SER A O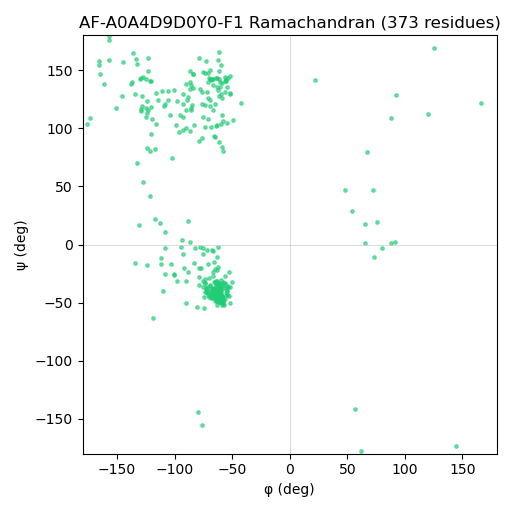 1
ATOM 686 N N . GLY A 1 91 ? -19.104 -7.660 8.337 1.00 95.31 91 GLY A N 1
ATOM 687 C CA . GLY A 1 91 ? -17.990 -6.797 8.735 1.00 95.31 91 GLY A CA 1
ATOM 688 C C . GLY A 1 91 ? -17.382 -5.980 7.595 1.00 95.31 91 GLY A C 1
ATOM 689 O O . GLY A 1 91 ? -16.462 -5.213 7.852 1.00 95.31 91 GLY A O 1
ATOM 690 N N . ILE A 1 92 ? -17.888 -6.072 6.360 1.00 98.12 92 ILE A N 1
ATOM 691 C CA . ILE A 1 92 ? -17.534 -5.137 5.280 1.00 98.12 92 ILE A CA 1
ATOM 692 C C . ILE A 1 92 ? -18.543 -3.984 5.251 1.00 98.12 92 ILE A C 1
ATOM 694 O O . ILE A 1 92 ? -19.734 -4.192 5.041 1.00 98.12 92 ILE A O 1
ATOM 698 N N . HIS A 1 93 ? -18.049 -2.758 5.415 1.00 98.12 93 HIS A N 1
ATOM 699 C CA . HIS A 1 93 ? -18.821 -1.517 5.373 1.00 98.12 93 HIS A CA 1
ATOM 700 C C . HIS A 1 93 ? -18.261 -0.623 4.262 1.00 98.12 93 HIS A C 1
ATOM 702 O O . HIS A 1 93 ? -17.269 0.075 4.481 1.00 98.12 93 HIS A O 1
ATOM 708 N N . PRO A 1 94 ? 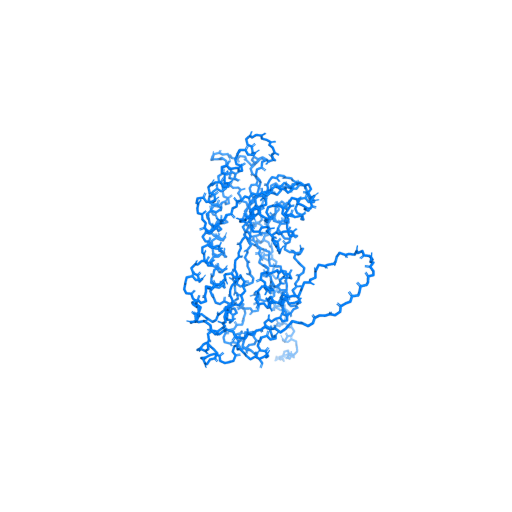-18.831 -0.655 3.046 1.00 98.38 94 PRO A N 1
ATOM 709 C CA . PRO A 1 94 ? -18.335 0.165 1.950 1.00 98.38 94 PRO A CA 1
ATOM 710 C C . PRO A 1 94 ? -18.468 1.661 2.246 1.00 98.38 94 PRO A C 1
ATOM 712 O O . PRO A 1 94 ? -19.519 2.114 2.695 1.00 98.38 94 PRO A O 1
ATOM 715 N N . VAL A 1 95 ? -17.418 2.425 1.947 1.00 98.56 95 VAL A N 1
ATOM 716 C CA . VAL A 1 95 ? -17.394 3.890 2.063 1.00 98.56 95 VAL A CA 1
ATOM 717 C C . VAL A 1 95 ? -16.900 4.510 0.759 1.00 98.56 95 VAL A C 1
ATOM 719 O O . VAL A 1 95 ? -16.010 3.971 0.095 1.00 98.56 95 VAL A O 1
ATOM 722 N N . ILE A 1 96 ? -17.475 5.650 0.377 1.00 98.62 96 ILE A N 1
ATOM 723 C CA . ILE A 1 96 ? -17.082 6.354 -0.846 1.00 98.62 96 ILE A CA 1
ATOM 724 C C . ILE A 1 96 ? -15.875 7.246 -0.572 1.00 98.62 96 ILE A C 1
ATOM 726 O O . ILE A 1 96 ? -15.938 8.163 0.244 1.00 98.62 96 ILE A O 1
ATOM 730 N N . ILE A 1 97 ? -14.775 6.985 -1.278 1.00 98.56 97 ILE A N 1
ATOM 731 C CA . ILE A 1 97 ? -13.542 7.761 -1.186 1.00 98.56 97 ILE A CA 1
ATOM 732 C C . ILE A 1 97 ? -12.757 7.737 -2.503 1.00 98.56 97 ILE A C 1
ATOM 734 O O . ILE A 1 97 ? -12.273 6.701 -2.968 1.00 98.56 97 ILE A O 1
ATOM 738 N N . ASP A 1 98 ? -12.593 8.917 -3.094 1.00 98.19 98 ASP A N 1
ATOM 739 C CA . ASP A 1 98 ? -11.612 9.187 -4.139 1.00 98.19 98 ASP A CA 1
ATOM 740 C C . ASP A 1 98 ? -10.388 9.858 -3.512 1.00 98.19 98 ASP A C 1
ATOM 742 O O . ASP A 1 98 ? -10.406 11.044 -3.188 1.00 98.19 98 ASP A O 1
ATOM 746 N N . VAL A 1 99 ? -9.318 9.083 -3.324 1.00 98.25 99 VAL A N 1
ATOM 747 C CA . VAL A 1 99 ? -8.110 9.544 -2.621 1.00 98.25 99 VAL A CA 1
ATOM 748 C C . VAL A 1 99 ? -7.404 10.699 -3.334 1.00 98.25 99 VAL A C 1
ATOM 750 O O . VAL A 1 99 ? -6.693 11.453 -2.686 1.00 98.25 99 VAL A O 1
ATOM 753 N N . ALA A 1 100 ? -7.628 10.883 -4.640 1.00 97.06 100 ALA A N 1
ATOM 754 C CA . ALA A 1 100 ? -7.076 12.008 -5.397 1.00 97.06 100 ALA A CA 1
ATOM 755 C C . ALA A 1 100 ? -7.840 13.328 -5.172 1.00 97.06 100 ALA A C 1
ATOM 757 O O . ALA A 1 100 ? -7.484 14.352 -5.750 1.00 97.06 100 ALA A O 1
ATOM 758 N N . LYS A 1 101 ? -8.921 13.325 -4.380 1.00 97.81 101 LYS A N 1
ATOM 759 C CA . LYS A 1 101 ? -9.760 14.504 -4.132 1.00 97.81 101 LYS A CA 1
ATOM 760 C C . LYS A 1 101 ? -9.875 14.767 -2.638 1.00 97.81 101 LYS A C 1
ATOM 762 O O . LYS A 1 101 ? -10.602 14.067 -1.937 1.00 97.81 101 LYS A O 1
ATOM 767 N N . ALA A 1 102 ? -9.243 15.839 -2.165 1.00 95.75 102 ALA A N 1
ATOM 768 C CA . ALA A 1 102 ? -9.270 16.224 -0.751 1.00 95.75 102 ALA A CA 1
ATOM 769 C C . ALA A 1 102 ? -10.699 16.367 -0.189 1.00 95.75 102 ALA A C 1
ATOM 771 O O . ALA A 1 102 ? -10.976 15.899 0.912 1.00 95.75 102 ALA A O 1
ATOM 772 N N . SER A 1 103 ? -11.633 16.928 -0.967 1.00 97.81 103 SER A N 1
ATOM 773 C CA . SER A 1 103 ? -13.046 17.031 -0.574 1.00 97.81 103 SER A CA 1
ATOM 774 C C . SER A 1 103 ? -13.722 15.667 -0.403 1.00 97.81 103 SER A C 1
ATOM 776 O O . SER A 1 103 ? -14.546 15.502 0.492 1.00 97.81 103 SER A O 1
ATOM 778 N N . SER A 1 104 ? -13.355 14.670 -1.216 1.00 98.56 104 SER A N 1
ATOM 779 C CA . SER A 1 104 ? -13.866 13.305 -1.071 1.00 98.56 104 SER A CA 1
ATOM 780 C C . SER A 1 104 ? -13.285 12.607 0.155 1.00 98.56 104 SER A C 1
ATOM 782 O O . SER A 1 104 ? -14.014 11.881 0.826 1.00 98.56 104 SER A O 1
ATOM 784 N N . VAL A 1 105 ? -12.000 12.822 0.457 1.00 98.75 105 VAL A N 1
ATOM 785 C CA . VAL A 1 105 ? -11.366 12.288 1.672 1.00 98.75 105 VAL A CA 1
ATOM 786 C C . VAL A 1 105 ? -12.023 12.883 2.916 1.00 98.75 105 VAL A C 1
ATOM 788 O O . VAL A 1 105 ? -12.359 12.139 3.835 1.00 98.75 105 VAL A O 1
ATOM 791 N N . GLU A 1 106 ? -12.279 14.192 2.925 1.00 98.38 106 GLU A N 1
ATOM 792 C CA . GLU A 1 106 ? -12.950 14.858 4.044 1.00 98.38 106 GLU A CA 1
ATOM 793 C C . GLU A 1 106 ? -14.402 14.392 4.207 1.00 98.38 106 GLU A C 1
ATOM 795 O O . GLU A 1 106 ? -14.812 14.052 5.314 1.00 98.38 106 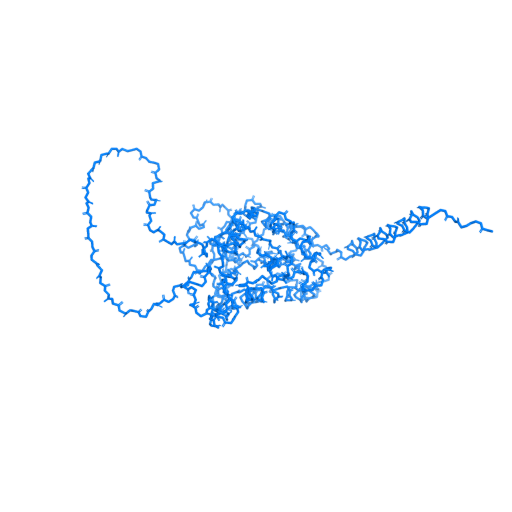GLU A O 1
ATOM 800 N N . ALA A 1 107 ? -15.166 14.275 3.117 1.00 98.56 107 ALA A N 1
ATOM 801 C CA . ALA A 1 107 ? -16.521 13.723 3.171 1.00 98.56 107 ALA A CA 1
ATOM 802 C C . ALA A 1 107 ? -16.535 12.281 3.715 1.00 98.56 107 ALA A C 1
ATOM 804 O O . ALA A 1 107 ? -17.359 11.945 4.567 1.00 98.56 107 ALA A O 1
ATOM 805 N N . CYS A 1 108 ? -15.584 11.441 3.287 1.00 98.75 108 CYS A N 1
ATOM 806 C CA . CYS A 1 108 ? -15.418 10.096 3.833 1.00 98.75 108 CYS A CA 1
ATOM 807 C C . CYS A 1 108 ? -15.074 10.130 5.327 1.00 98.75 108 CYS A C 1
ATOM 809 O O . CYS A 1 108 ? -15.610 9.329 6.090 1.00 98.75 108 CYS A O 1
ATOM 811 N N . ARG A 1 109 ? -14.199 11.044 5.762 1.00 98.50 109 ARG A N 1
ATOM 812 C CA . ARG A 1 109 ? -13.838 11.207 7.176 1.00 98.50 109 ARG A CA 1
ATOM 813 C C . ARG A 1 109 ? -15.060 11.550 8.021 1.00 98.50 109 ARG A C 1
ATOM 815 O O . ARG A 1 109 ? -15.273 10.903 9.040 1.00 98.50 109 ARG A O 1
ATOM 822 N N . GLN A 1 110 ? -15.876 12.507 7.583 1.00 98.56 110 GLN A N 1
ATOM 823 C CA . GLN A 1 110 ? -17.109 12.890 8.279 1.00 98.56 110 GLN A CA 1
ATOM 824 C C . GLN A 1 110 ? -18.104 11.731 8.367 1.00 98.56 110 GLN A C 1
ATOM 826 O O . GLN A 1 110 ? -18.697 11.496 9.417 1.00 98.56 110 GLN A O 1
ATOM 831 N N . HIS A 1 111 ? -18.244 10.959 7.289 1.00 98.44 111 HIS A N 1
ATOM 832 C CA . HIS A 1 111 ? -19.080 9.764 7.304 1.00 98.44 111 HIS A CA 1
ATOM 833 C C . HIS A 1 111 ? -18.553 8.697 8.275 1.00 98.44 111 HIS A C 1
ATOM 835 O O . HIS A 1 111 ? -19.317 8.135 9.048 1.00 98.44 111 HIS A O 1
ATOM 841 N N . VAL A 1 112 ? -17.244 8.434 8.293 1.00 98.25 112 VAL A N 1
ATOM 842 C CA . VAL A 1 112 ? -16.656 7.472 9.238 1.00 98.25 112 VAL A CA 1
ATOM 843 C C . VAL A 1 112 ? -16.815 7.941 10.685 1.00 98.25 112 VAL A C 1
ATOM 845 O O . VAL A 1 112 ? -17.132 7.126 11.546 1.00 98.25 112 VAL A O 1
ATOM 848 N N . LEU A 1 113 ? -16.644 9.236 10.959 1.00 97.94 113 LEU A N 1
ATOM 849 C CA . LEU A 1 113 ? -16.883 9.804 12.287 1.00 97.94 113 LEU A CA 1
ATOM 850 C C . LEU A 1 113 ? -18.318 9.573 12.754 1.00 97.94 113 LEU A C 1
ATOM 852 O O . LEU A 1 113 ? -18.511 9.088 13.863 1.00 97.94 113 LEU A O 1
ATOM 856 N N . SER A 1 114 ? -19.314 9.815 11.899 1.00 98.25 114 SER A N 1
ATOM 857 C CA . SER A 1 114 ? -20.706 9.581 12.288 1.00 98.25 114 SER A CA 1
ATOM 858 C C . SER A 1 114 ? -20.998 8.105 12.575 1.00 98.25 114 SER A C 1
ATOM 860 O O . SER A 1 114 ? -21.737 7.808 13.513 1.00 98.25 114 SER A O 1
ATOM 862 N N . LEU A 1 115 ? -20.371 7.170 11.848 1.00 97.31 115 LEU A N 1
ATOM 863 C CA . LEU A 1 115 ? -20.479 5.736 12.141 1.00 97.31 115 LEU A CA 1
ATOM 864 C C . LEU A 1 115 ? -19.883 5.374 13.512 1.00 97.31 115 LEU A C 1
ATOM 866 O O . LEU A 1 115 ? -20.471 4.564 14.239 1.00 97.31 115 LEU A O 1
ATOM 870 N N . LEU A 1 116 ? -18.730 5.963 13.850 1.00 95.00 116 LEU A N 1
ATOM 871 C CA . LEU A 1 116 ? -18.029 5.762 15.121 1.00 95.00 116 LEU A CA 1
ATOM 872 C C . LEU A 1 116 ? -18.807 6.368 16.298 1.00 95.00 116 LEU A C 1
ATOM 874 O O . LEU A 1 116 ? -19.010 5.689 17.304 1.00 95.00 116 LEU A O 1
ATOM 878 N N . ASP A 1 117 ? -19.293 7.601 16.153 1.00 95.69 117 ASP A N 1
ATOM 879 C CA . ASP A 1 117 ? -20.050 8.323 17.183 1.00 95.69 117 ASP A CA 1
ATOM 880 C C . ASP A 1 117 ? -21.390 7.639 17.477 1.00 95.69 117 ASP A C 1
ATOM 882 O O . ASP A 1 117 ? -21.774 7.468 18.636 1.00 95.69 117 ASP A O 1
ATOM 886 N N . ALA A 1 118 ? -22.066 7.156 16.429 1.00 96.94 118 ALA A N 1
ATOM 887 C CA . ALA A 1 118 ? -23.280 6.353 16.553 1.00 96.94 118 ALA A CA 1
ATOM 888 C C . ALA A 1 118 ? -23.017 4.925 17.071 1.00 96.94 118 ALA A C 1
ATOM 890 O O . ALA A 1 118 ? -23.965 4.170 17.283 1.00 96.94 118 ALA A O 1
ATOM 891 N N . LYS A 1 119 ? -21.746 4.533 17.263 1.00 94.94 119 LYS A N 1
ATOM 892 C CA . LYS A 1 119 ? -21.313 3.186 17.680 1.00 94.94 119 LYS A CA 1
ATOM 893 C C . LYS A 1 119 ? -21.848 2.068 16.779 1.00 94.94 119 LYS A C 1
ATOM 895 O O . LYS A 1 119 ? -22.030 0.936 17.219 1.00 94.94 119 LYS A O 1
ATOM 900 N N . THR A 1 120 ? -22.084 2.388 15.507 1.00 95.81 120 THR A N 1
ATOM 901 C CA . THR A 1 120 ? -22.520 1.421 14.483 1.00 95.81 120 THR A CA 1
ATOM 902 C C . THR A 1 120 ? -21.368 0.550 13.989 1.00 95.81 120 THR A C 1
ATOM 904 O O . THR A 1 120 ? -21.594 -0.536 13.461 1.00 95.81 120 THR A O 1
ATOM 907 N N . VAL A 1 121 ? -20.132 1.012 14.195 1.00 96.50 121 VAL A N 1
ATOM 908 C CA . VAL A 1 121 ? -18.896 0.266 13.959 1.00 96.50 121 VAL A CA 1
ATOM 909 C C . VAL A 1 121 ? -17.960 0.408 15.170 1.00 96.50 121 VAL A C 1
ATOM 911 O O . VAL A 1 121 ? -18.055 1.396 15.906 1.00 96.50 121 VAL A O 1
ATOM 914 N N . PRO A 1 122 ? -17.039 -0.545 15.403 1.00 94.81 122 PRO A N 1
ATOM 915 C CA . PRO A 1 122 ? -16.027 -0.433 16.454 1.00 94.81 122 PRO A CA 1
ATOM 916 C C . PRO A 1 122 ? -15.084 0.769 16.252 1.00 94.81 122 PRO A C 1
ATOM 918 O O . PRO A 1 122 ? -14.991 1.283 15.135 1.00 94.81 122 PRO A O 1
ATOM 921 N N . PRO A 1 123 ? -14.296 1.167 17.270 1.00 93.75 123 PRO A N 1
ATOM 922 C CA . PRO A 1 123 ? -13.271 2.202 17.129 1.00 93.75 123 PRO A CA 1
ATOM 923 C C . PRO A 1 123 ? -12.318 1.953 15.955 1.00 93.75 123 PRO A C 1
ATOM 925 O O . PRO A 1 123 ? -11.964 0.805 15.668 1.00 93.75 123 PRO A O 1
ATOM 928 N N . LEU A 1 124 ? -11.872 3.023 15.292 1.00 95.81 124 LEU A N 1
ATOM 929 C CA . LEU A 1 124 ? -10.866 2.930 14.238 1.00 95.81 124 LEU A CA 1
ATOM 930 C C . LEU A 1 124 ? -9.509 2.558 14.845 1.00 95.81 124 LEU A C 1
ATOM 932 O O . LEU A 1 124 ? -8.952 3.298 15.649 1.00 95.81 124 LEU A O 1
ATOM 936 N N . VAL A 1 125 ? -8.967 1.416 14.430 1.00 95.94 125 VAL A N 1
ATOM 937 C CA . VAL A 1 125 ? -7.671 0.905 14.902 1.00 95.94 125 VAL A CA 1
ATOM 938 C C . VAL A 1 125 ? -6.607 0.921 13.813 1.00 95.94 125 VAL A C 1
ATOM 940 O O . VAL A 1 125 ? -5.416 0.867 14.122 1.00 95.94 125 VAL A O 1
ATOM 943 N N . GLY A 1 126 ? -6.996 1.035 12.539 1.00 97.19 126 GLY A N 1
ATOM 944 C CA . GLY A 1 126 ? -6.022 1.090 11.461 1.00 97.19 126 GLY A CA 1
ATOM 945 C C . GLY A 1 126 ? -6.487 1.740 10.167 1.00 97.19 126 GLY A C 1
ATOM 946 O O . GLY A 1 126 ? -7.675 1.826 9.864 1.00 97.19 126 GLY A O 1
ATOM 947 N N . VAL A 1 127 ? -5.501 2.177 9.392 1.00 98.75 127 VAL A N 1
ATOM 948 C CA . VAL A 1 127 ? -5.647 2.700 8.034 1.00 98.75 127 VAL A CA 1
ATOM 949 C C . VAL A 1 127 ? -4.672 1.948 7.136 1.00 98.75 127 VAL A C 1
ATOM 951 O O . VAL A 1 127 ? -3.476 1.870 7.423 1.00 98.75 127 VAL A O 1
ATOM 954 N N . VAL A 1 128 ? -5.185 1.403 6.039 1.00 98.88 128 VAL A N 1
ATOM 955 C CA . VAL A 1 128 ? -4.420 0.716 5.004 1.00 98.88 128 VAL A CA 1
ATOM 956 C C . VAL A 1 128 ? -4.540 1.506 3.702 1.00 98.88 128 VAL A C 1
ATOM 958 O O . VAL A 1 128 ? -5.556 1.459 3.001 1.00 98.88 128 VAL A O 1
ATOM 961 N N . ASN A 1 129 ? -3.473 2.227 3.366 1.00 98.81 129 ASN A N 1
ATOM 962 C CA . ASN A 1 129 ? -3.346 2.962 2.114 1.00 98.81 129 ASN A CA 1
ATOM 963 C C . ASN A 1 129 ? -2.972 1.994 0.988 1.00 98.81 129 ASN A C 1
ATOM 965 O O . ASN A 1 129 ? -1.793 1.735 0.735 1.00 98.81 129 ASN A O 1
ATOM 969 N N . ASN A 1 130 ? -3.994 1.433 0.341 1.00 98.25 130 ASN A N 1
ATOM 970 C CA . ASN A 1 130 ? -3.852 0.451 -0.734 1.00 98.25 130 ASN A CA 1
ATOM 971 C C . ASN A 1 130 ? -4.199 1.012 -2.122 1.00 98.25 130 ASN A C 1
ATOM 973 O O . ASN A 1 130 ? -3.682 0.502 -3.116 1.00 98.25 130 ASN A O 1
ATOM 977 N N . ALA A 1 131 ? -5.037 2.051 -2.209 1.00 95.19 131 ALA A N 1
ATOM 978 C CA . ALA A 1 131 ? -5.390 2.663 -3.487 1.00 95.19 131 ALA A CA 1
ATOM 979 C C . ALA A 1 131 ? -4.135 3.022 -4.299 1.00 95.19 131 ALA A C 1
ATOM 981 O O . ALA A 1 131 ? -3.194 3.634 -3.795 1.00 95.19 131 ALA A O 1
ATOM 982 N N . GLY A 1 132 ? -4.126 2.616 -5.567 1.00 92.38 132 GLY A N 1
ATOM 983 C CA . GLY A 1 132 ? -2.990 2.835 -6.441 1.00 92.38 132 GLY A CA 1
ATOM 984 C C . GLY A 1 132 ? -3.326 2.618 -7.907 1.00 92.38 132 GLY A C 1
ATOM 985 O O . GLY A 1 132 ? -4.242 1.872 -8.255 1.00 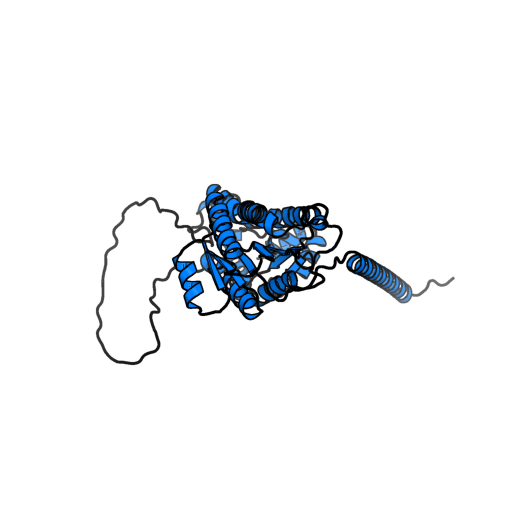92.38 132 GLY A O 1
ATOM 986 N N . LEU A 1 133 ? -2.555 3.282 -8.755 1.00 89.81 133 LEU A N 1
ATOM 987 C CA . LEU A 1 133 ? -2.574 3.175 -10.200 1.00 89.81 133 LEU A CA 1
ATOM 988 C C . LEU A 1 133 ? -1.187 2.796 -10.701 1.00 89.81 133 LEU A C 1
ATOM 990 O O . LEU A 1 133 ? -0.160 3.178 -10.137 1.00 89.81 133 LEU A O 1
ATOM 994 N N . LEU A 1 134 ? -1.187 2.070 -11.805 1.00 87.50 134 LEU A N 1
ATOM 995 C CA . LEU A 1 134 ? -0.010 1.771 -12.591 1.00 87.50 134 LEU A CA 1
ATOM 996 C C . LEU A 1 134 ? -0.336 2.108 -14.040 1.00 87.50 134 LEU A C 1
ATOM 998 O O . LEU A 1 134 ? -1.453 1.875 -14.509 1.00 87.50 134 LEU A O 1
ATOM 1002 N N . GLN A 1 135 ? 0.659 2.646 -14.729 1.00 83.69 135 GLN A N 1
ATOM 1003 C CA . GLN A 1 135 ? 0.611 2.822 -16.162 1.00 83.69 135 GLN A CA 1
ATOM 1004 C C . GLN A 1 135 ? 1.942 2.418 -16.759 1.00 83.69 135 GLN A C 1
ATOM 1006 O O . GLN A 1 135 ? 2.997 2.689 -16.182 1.00 83.69 135 GLN A O 1
ATOM 1011 N N . ASP A 1 136 ? 1.851 1.749 -17.896 1.00 85.81 136 ASP A N 1
ATOM 1012 C CA . ASP A 1 136 ? 2.996 1.232 -18.617 1.00 85.81 136 ASP A CA 1
ATOM 1013 C C . ASP A 1 136 ? 3.280 2.121 -19.836 1.00 85.81 136 ASP A C 1
ATOM 1015 O O . ASP A 1 136 ? 2.467 2.201 -20.762 1.00 85.81 136 ASP A O 1
ATOM 1019 N N . ALA A 1 137 ? 4.407 2.833 -19.774 1.00 88.25 137 ALA A N 1
ATOM 1020 C CA . ALA A 1 137 ? 4.935 3.698 -20.819 1.00 88.25 137 ALA A CA 1
ATOM 1021 C C . ALA A 1 137 ? 6.403 4.070 -20.566 1.00 88.25 137 ALA A C 1
ATOM 1023 O O . ALA A 1 137 ? 6.852 4.257 -19.433 1.00 88.25 137 ALA A O 1
ATOM 1024 N N . THR A 1 138 ? 7.173 4.239 -21.640 1.00 90.81 138 THR A N 1
ATOM 1025 C CA . THR A 1 138 ? 8.501 4.865 -21.562 1.00 90.81 138 THR A CA 1
ATOM 1026 C C . THR A 1 138 ? 8.382 6.290 -21.035 1.00 90.81 138 THR A C 1
ATOM 1028 O O . THR A 1 138 ? 7.486 7.014 -21.458 1.00 90.81 138 THR A O 1
ATOM 1031 N N . VAL A 1 139 ? 9.312 6.704 -20.171 1.00 92.12 139 VAL A N 1
ATOM 1032 C CA . VAL A 1 139 ? 9.261 8.010 -19.489 1.00 92.12 139 VAL A CA 1
ATOM 1033 C C . VAL A 1 139 ? 9.120 9.173 -20.474 1.00 92.12 139 VAL A C 1
ATOM 1035 O O . VAL A 1 139 ? 8.287 10.041 -20.253 1.00 92.12 139 VAL A O 1
ATOM 1038 N N . GLU A 1 140 ? 9.867 9.159 -21.580 1.00 94.12 140 GLU A N 1
ATOM 1039 C CA . GLU A 1 140 ? 9.826 10.219 -22.600 1.00 94.12 140 GLU A CA 1
ATOM 1040 C C . GLU A 1 140 ? 8.449 10.386 -23.264 1.00 94.12 140 GLU A C 1
ATOM 1042 O O . GLU A 1 140 ? 8.046 11.499 -23.584 1.00 94.12 140 GLU A O 1
ATOM 1047 N N . PHE A 1 141 ? 7.707 9.291 -23.442 1.00 91.06 141 PHE A N 1
ATOM 1048 C CA . PHE A 1 141 ? 6.438 9.271 -24.184 1.00 91.06 141 PHE A CA 1
ATOM 1049 C C . PHE A 1 141 ? 5.215 9.089 -23.288 1.00 91.06 141 PHE A C 1
ATOM 1051 O O . PHE A 1 141 ? 4.111 8.813 -23.765 1.00 91.06 141 PHE A O 1
ATOM 1058 N N . HIS A 1 142 ? 5.399 9.201 -21.978 1.00 88.88 142 HIS A N 1
ATOM 1059 C CA . HIS A 1 142 ? 4.314 9.091 -21.024 1.00 88.88 142 HIS A CA 1
ATOM 1060 C C . HIS A 1 142 ? 3.688 10.474 -20.821 1.00 88.88 142 HIS A C 1
ATOM 1062 O O . HIS A 1 142 ? 4.366 11.460 -20.554 1.00 88.88 142 HIS A O 1
ATOM 1068 N N . ASP A 1 143 ? 2.370 10.554 -20.998 1.00 88.81 143 ASP A N 1
ATOM 1069 C CA . ASP A 1 143 ? 1.619 11.797 -20.857 1.00 88.81 143 ASP A CA 1
ATOM 1070 C C . ASP A 1 143 ? 1.772 12.397 -19.448 1.00 88.81 143 ASP A C 1
ATOM 1072 O O . ASP A 1 143 ? 1.507 11.751 -18.429 1.00 88.81 143 ASP A O 1
ATOM 1076 N N . MET A 1 144 ? 2.179 13.666 -19.390 1.00 92.75 144 MET A N 1
ATOM 1077 C CA . MET A 1 144 ? 2.448 14.357 -18.129 1.00 92.75 144 MET A CA 1
ATOM 1078 C C . MET A 1 144 ? 1.212 14.486 -17.232 1.00 92.75 144 MET A C 1
ATOM 1080 O O . MET A 1 144 ? 1.350 14.451 -16.007 1.00 92.75 144 MET A O 1
ATOM 1084 N N . ALA A 1 145 ? 0.005 14.628 -17.793 1.00 91.31 145 ALA A N 1
ATOM 1085 C CA . ALA A 1 145 ? -1.212 14.677 -16.985 1.00 91.31 145 ALA A CA 1
ATOM 1086 C C . ALA A 1 145 ? -1.493 13.307 -16.351 1.00 91.31 145 ALA A C 1
ATOM 1088 O O . ALA A 1 145 ? -1.904 13.235 -15.191 1.00 91.31 145 ALA A O 1
ATOM 1089 N N . GLN A 1 146 ? -1.186 12.223 -17.064 1.00 88.94 146 GLN A N 1
ATOM 1090 C CA . GLN A 1 146 ? -1.262 10.867 -16.530 1.00 88.94 146 GLN A CA 1
ATOM 1091 C C . GLN A 1 146 ? -0.223 10.586 -15.445 1.00 88.94 146 GLN A C 1
ATOM 1093 O O . GLN A 1 146 ? -0.576 10.035 -14.399 1.00 88.94 146 GLN A O 1
ATOM 1098 N N . MET A 1 147 ? 1.024 11.031 -15.628 1.00 92.94 147 MET A N 1
ATOM 1099 C CA . MET A 1 147 ? 2.037 10.966 -14.569 1.00 92.94 147 MET A CA 1
ATOM 1100 C C . MET A 1 147 ? 1.595 11.722 -13.312 1.00 92.94 147 MET A C 1
ATOM 1102 O O . MET A 1 147 ? 1.664 11.175 -12.211 1.00 92.94 147 MET A O 1
ATOM 1106 N N . ARG A 1 148 ? 1.104 12.961 -13.468 1.00 95.81 148 ARG A N 1
ATOM 1107 C CA . ARG A 1 148 ? 0.600 13.772 -12.348 1.00 95.81 148 ARG A CA 1
ATOM 1108 C C . ARG A 1 148 ? -0.541 13.062 -11.635 1.00 95.81 148 ARG A C 1
ATOM 1110 O O . ARG A 1 148 ? -0.461 12.879 -10.430 1.00 95.81 148 ARG A O 1
ATOM 1117 N N . HIS A 1 149 ? -1.542 12.575 -12.368 1.00 94.44 149 HIS A N 1
ATOM 1118 C CA . HIS A 1 149 ? -2.658 11.844 -11.769 1.00 94.44 149 HIS A CA 1
ATOM 1119 C C . HIS A 1 149 ? -2.211 10.575 -11.025 1.00 94.44 149 HIS A C 1
ATOM 1121 O O . HIS A 1 149 ? -2.745 10.250 -9.965 1.00 94.44 149 HIS A O 1
ATOM 1127 N N . MET A 1 150 ? -1.203 9.865 -11.537 1.00 94.44 150 MET A N 1
ATOM 1128 C CA . MET A 1 150 ? -0.630 8.718 -10.835 1.00 94.44 150 MET A CA 1
ATOM 1129 C C . MET A 1 150 ? -0.004 9.126 -9.496 1.00 94.44 150 MET A C 1
ATOM 1131 O O . MET A 1 150 ? -0.200 8.425 -8.507 1.00 94.44 150 MET A O 1
ATOM 1135 N N . PHE A 1 151 ? 0.701 10.260 -9.438 1.00 97.12 151 PHE A N 1
ATOM 1136 C CA . PHE A 1 151 ? 1.200 10.824 -8.180 1.00 97.12 151 PHE A CA 1
ATOM 1137 C C . PHE A 1 151 ? 0.068 11.299 -7.260 1.00 97.12 151 PHE A C 1
ATOM 1139 O O . PHE A 1 151 ? 0.131 11.036 -6.058 1.00 97.12 151 PHE A O 1
ATOM 1146 N N . GLU A 1 152 ? -0.983 11.915 -7.811 1.00 97.81 152 GLU A N 1
ATOM 1147 C CA . GLU A 1 152 ? -2.179 12.304 -7.052 1.00 97.81 152 GLU A CA 1
ATOM 1148 C C . GLU A 1 152 ? -2.801 11.107 -6.330 1.00 97.81 152 GLU A C 1
ATOM 1150 O O . GLU A 1 152 ? -3.153 11.206 -5.161 1.00 97.81 152 GLU A O 1
ATOM 1155 N N . VAL A 1 153 ? -2.881 9.942 -6.978 1.00 96.81 153 VAL A N 1
ATOM 1156 C CA . VAL A 1 153 ? -3.438 8.737 -6.346 1.00 96.81 153 VAL A CA 1
ATOM 1157 C C . VAL A 1 153 ? -2.423 8.036 -5.441 1.00 96.81 153 VAL A C 1
ATOM 1159 O O . VAL A 1 153 ? -2.717 7.773 -4.276 1.00 96.81 153 VAL A O 1
ATOM 1162 N N . ASN A 1 154 ? -1.237 7.708 -5.961 1.00 97.56 154 ASN A N 1
ATOM 1163 C CA . ASN A 1 154 ? -0.286 6.817 -5.288 1.00 97.56 154 ASN A CA 1
ATOM 1164 C C . ASN A 1 154 ? 0.422 7.470 -4.101 1.00 97.56 154 ASN A C 1
ATOM 1166 O O . ASN A 1 154 ? 0.837 6.757 -3.188 1.00 97.56 154 ASN A O 1
ATOM 1170 N N . TYR A 1 155 ? 0.612 8.791 -4.147 1.00 98.50 155 TYR A N 1
ATOM 1171 C CA . TYR A 1 155 ? 1.416 9.529 -3.178 1.00 98.50 155 TYR A CA 1
ATOM 1172 C C . TYR A 1 155 ? 0.589 10.569 -2.423 1.00 98.50 155 TYR A C 1
ATOM 1174 O O . TYR A 1 155 ? 0.406 10.433 -1.213 1.00 98.50 155 TYR A O 1
ATOM 1182 N N . PHE A 1 156 ? 0.039 11.574 -3.112 1.00 98.56 156 PHE A N 1
ATOM 1183 C CA . PHE A 1 156 ? -0.717 12.633 -2.435 1.00 98.56 156 PHE A CA 1
ATOM 1184 C C . PHE A 1 156 ? -1.997 12.098 -1.796 1.00 98.56 156 PHE A C 1
ATOM 1186 O O . PHE A 1 156 ? -2.308 12.470 -0.668 1.00 98.56 156 PHE A O 1
ATOM 1193 N N . GLY A 1 157 ? -2.681 11.153 -2.441 1.00 98.56 157 GLY A N 1
ATOM 1194 C CA . GLY A 1 157 ? -3.856 10.498 -1.879 1.00 98.56 157 GLY A CA 1
ATOM 1195 C C . GLY A 1 157 ? -3.547 9.690 -0.622 1.00 98.56 157 GLY A C 1
ATOM 1196 O O . GLY A 1 157 ? -4.282 9.782 0.359 1.00 98.56 157 GLY A O 1
ATOM 1197 N N . LEU A 1 158 ? -2.415 8.976 -0.590 1.00 98.44 158 LEU A N 1
ATOM 1198 C CA . LEU A 1 158 ? -1.925 8.304 0.619 1.00 98.44 158 LEU A CA 1
ATOM 1199 C C . LEU A 1 158 ? -1.703 9.306 1.758 1.00 98.44 158 LEU A C 1
ATOM 1201 O O . LEU A 1 158 ? -2.117 9.051 2.891 1.00 98.44 158 LEU A O 1
ATOM 1205 N N . ILE A 1 159 ? -1.074 10.448 1.472 1.00 98.50 159 ILE A N 1
ATOM 1206 C CA . ILE A 1 159 ? -0.832 11.501 2.468 1.00 98.50 159 ILE A CA 1
ATOM 1207 C C . ILE A 1 159 ? -2.150 12.122 2.928 1.00 98.50 159 ILE A C 1
ATOM 1209 O O . ILE A 1 159 ? -2.348 12.289 4.126 1.00 98.50 159 ILE A O 1
ATOM 1213 N N . SER A 1 160 ? -3.060 12.433 2.005 1.00 98.56 160 SER A N 1
ATOM 1214 C CA . SER A 1 160 ? -4.357 13.042 2.304 1.00 98.56 160 SER A CA 1
ATOM 1215 C C . SER A 1 160 ? -5.186 12.153 3.231 1.00 98.56 160 SER A C 1
ATOM 1217 O O . SER A 1 160 ? -5.644 12.613 4.277 1.00 98.56 160 SER A O 1
ATOM 1219 N N . VAL A 1 161 ? -5.288 10.857 2.916 1.00 98.81 161 VAL A N 1
ATOM 1220 C CA . VAL A 1 161 ? -5.978 9.873 3.762 1.00 98.81 161 VAL A CA 1
ATOM 1221 C C . VAL A 1 161 ? -5.277 9.732 5.110 1.00 98.81 161 VAL A C 1
ATOM 1223 O O . VAL A 1 161 ? -5.926 9.793 6.151 1.00 98.81 161 VAL A O 1
ATOM 1226 N N . SER A 1 162 ? -3.950 9.595 5.124 1.00 98.31 162 SER A N 1
ATOM 1227 C CA . SER A 1 162 ? -3.204 9.476 6.381 1.00 98.31 162 SER A CA 1
ATOM 1228 C C . SER A 1 162 ? -3.441 10.693 7.277 1.00 98.31 162 SER A C 1
ATOM 1230 O O . SER A 1 162 ? -3.839 10.538 8.426 1.00 98.31 162 SER A O 1
ATOM 1232 N N . SER A 1 163 ? -3.287 11.906 6.750 1.00 97.19 163 SER A N 1
ATOM 1233 C CA . SER A 1 163 ? -3.496 13.153 7.492 1.00 97.19 163 SER A CA 1
ATOM 1234 C C . SER A 1 163 ? -4.919 13.288 8.034 1.00 97.19 163 SER A C 1
ATOM 1236 O O . SER A 1 163 ? -5.091 13.700 9.180 1.00 97.19 163 SER A O 1
ATOM 1238 N N . ALA A 1 164 ? -5.928 12.895 7.252 1.00 98.25 164 ALA A N 1
ATOM 1239 C CA . ALA A 1 164 ? -7.331 12.961 7.650 1.00 98.25 164 ALA A CA 1
ATOM 1240 C C . ALA A 1 164 ? -7.673 12.007 8.811 1.00 98.25 164 ALA A C 1
ATOM 1242 O O . ALA A 1 164 ? -8.440 12.371 9.701 1.00 98.25 164 ALA A O 1
ATOM 1243 N N . PHE A 1 165 ? -7.104 10.798 8.829 1.00 97.38 165 PHE A N 1
ATOM 1244 C CA . PHE A 1 165 ? -7.485 9.751 9.786 1.00 97.38 165 PHE A CA 1
ATOM 1245 C C . PHE A 1 165 ? -6.494 9.556 10.943 1.00 97.38 165 PHE A C 1
ATOM 1247 O O . PHE A 1 165 ? -6.864 8.995 11.974 1.00 97.38 165 PHE A O 1
ATOM 1254 N N . LEU A 1 166 ? -5.258 10.055 10.838 1.00 95.31 166 LEU A N 1
ATOM 1255 C CA . LEU A 1 166 ? -4.259 9.966 11.909 1.00 95.31 166 LEU A CA 1
ATOM 1256 C C . LEU A 1 166 ? -4.713 10.541 13.261 1.00 95.31 166 LEU A C 1
ATOM 1258 O O . LEU A 1 166 ? -4.375 9.924 14.272 1.00 95.31 166 LEU A O 1
ATOM 1262 N N . PRO A 1 167 ? -5.479 11.648 13.340 1.00 92.69 167 PRO A N 1
ATOM 1263 C CA . PRO A 1 167 ? -6.005 12.131 14.617 1.00 92.69 167 PRO A CA 1
ATOM 1264 C C . PRO A 1 167 ? -6.833 11.090 15.386 1.00 92.69 167 PRO A C 1
ATOM 1266 O O . PRO A 1 167 ? -6.845 11.130 16.609 1.00 92.69 167 PRO A O 1
ATOM 1269 N N . LEU A 1 168 ? -7.464 10.135 14.690 1.00 92.00 168 LEU A N 1
ATOM 1270 C CA . LEU A 1 168 ? -8.253 9.053 15.297 1.00 92.00 168 LEU A CA 1
ATOM 1271 C C . LEU A 1 168 ? -7.399 7.865 15.762 1.00 92.00 168 LEU A C 1
ATOM 1273 O O . LEU A 1 168 ? -7.873 7.029 16.521 1.00 92.00 168 LEU A O 1
ATOM 1277 N N . LEU A 1 169 ? -6.150 7.772 15.295 1.00 92.06 169 LEU A N 1
ATOM 1278 C CA . LEU A 1 169 ? -5.237 6.665 15.598 1.00 92.06 169 LEU A CA 1
ATOM 1279 C C . LEU A 1 169 ? -4.210 7.003 16.689 1.00 92.06 169 LEU A C 1
ATOM 1281 O O . LEU A 1 169 ? -3.669 6.097 17.329 1.00 92.06 169 LEU A O 1
ATOM 1285 N N . ARG A 1 170 ? -3.877 8.288 16.849 1.00 88.81 170 ARG A N 1
ATOM 1286 C CA . ARG A 1 170 ? -2.811 8.765 17.741 1.00 88.81 170 ARG A CA 1
ATOM 1287 C C . ARG A 1 170 ? -3.233 8.715 19.210 1.00 88.81 170 ARG A C 1
ATOM 1289 O O . ARG A 1 170 ? -4.384 8.962 19.553 1.00 88.81 170 ARG A O 1
ATOM 1296 N N . ARG A 1 171 ? -2.259 8.478 20.094 1.00 77.12 171 ARG A N 1
ATOM 1297 C CA . ARG A 1 171 ? -2.427 8.708 21.534 1.00 77.12 171 ARG A CA 1
ATOM 1298 C C . ARG A 1 171 ? -2.652 10.200 21.833 1.00 77.12 171 ARG A C 1
ATOM 1300 O O . ARG A 1 171 ? -1.981 11.034 21.220 1.00 77.12 171 ARG A O 1
ATOM 1307 N N . PRO A 1 172 ? -3.510 10.542 22.812 1.00 70.31 172 PRO A N 1
ATOM 1308 C CA . PRO A 1 172 ? -3.622 11.891 23.342 1.00 70.31 172 PRO A CA 1
ATOM 1309 C C . PRO A 1 172 ? -2.268 12.398 23.866 1.00 70.31 172 PRO A C 1
ATOM 1311 O O . PRO A 1 172 ? -1.534 11.626 24.500 1.00 70.31 172 PRO A O 1
ATOM 1314 N N . PRO A 1 173 ? -1.935 13.682 23.647 1.00 67.00 173 PRO A N 1
ATOM 1315 C CA . PRO A 1 173 ? -0.739 14.297 24.215 1.00 67.00 173 PRO A CA 1
ATOM 1316 C C . PRO A 1 173 ? -0.693 14.154 25.744 1.00 67.00 173 PRO A C 1
ATOM 1318 O O . PRO A 1 173 ? -1.716 14.272 26.412 1.00 67.00 173 PRO A O 1
ATOM 1321 N N . GLY A 1 174 ? 0.491 13.894 26.307 1.00 63.72 174 GLY A N 1
ATOM 1322 C CA . GLY A 1 174 ? 0.686 13.777 27.762 1.00 63.72 174 GLY A CA 1
ATOM 1323 C C . GLY A 1 174 ? 0.281 12.431 28.380 1.00 63.72 174 GLY A C 1
ATOM 1324 O O . GLY A 1 174 ? 0.511 12.214 29.567 1.00 63.72 174 GLY A O 1
ATOM 1325 N N . SER A 1 175 ? -0.263 11.492 27.597 1.00 62.94 175 SER A N 1
ATOM 1326 C CA . SER A 1 175 ? -0.524 10.128 28.068 1.00 62.94 175 SER A CA 1
ATOM 1327 C C . SER A 1 175 ? 0.791 9.343 28.197 1.00 62.94 175 SER A C 1
ATOM 1329 O O . SER A 1 175 ? 1.365 8.887 27.207 1.00 62.94 175 SER A O 1
ATOM 1331 N N . SER A 1 176 ? 1.290 9.213 29.430 1.00 57.50 176 SER A N 1
ATOM 1332 C CA . SER A 1 176 ? 2.527 8.491 29.774 1.00 57.50 176 SER A CA 1
ATOM 1333 C C . SER A 1 176 ? 2.351 6.971 29.829 1.00 57.50 176 SER A C 1
ATOM 1335 O O . SER A 1 176 ? 3.322 6.228 29.697 1.00 57.50 176 SER A O 1
ATOM 1337 N N . SER A 1 177 ? 1.113 6.501 29.985 1.00 48.44 177 SER A N 1
ATOM 1338 C CA . SER A 1 177 ? 0.789 5.079 29.960 1.00 48.44 177 SER A CA 1
ATOM 1339 C C . SER A 1 177 ? 0.463 4.638 28.529 1.00 48.44 177 SER A C 1
ATOM 1341 O O . SER A 1 177 ? -0.251 5.358 27.821 1.00 48.44 177 SER A O 1
ATOM 1343 N N . PRO A 1 178 ? 0.937 3.468 28.061 1.00 52.38 178 PRO A N 1
ATOM 1344 C CA . PRO A 1 178 ? 0.378 2.830 26.877 1.00 52.38 178 PRO A CA 1
ATOM 1345 C C . PRO A 1 178 ? -1.097 2.517 27.157 1.00 52.38 178 PRO A C 1
ATOM 1347 O O . PRO A 1 178 ? -1.437 1.454 27.669 1.00 52.38 178 PRO A O 1
ATOM 1350 N N . HIS A 1 179 ? -1.988 3.469 26.868 1.00 48.03 179 HIS A N 1
ATOM 1351 C CA . HIS A 1 179 ? -3.414 3.252 27.046 1.00 48.03 179 HIS A CA 1
ATOM 1352 C C . HIS A 1 179 ? -3.825 2.090 26.133 1.00 48.03 179 HIS A C 1
ATOM 1354 O O . HIS A 1 179 ? -3.583 2.164 24.924 1.00 48.03 179 HIS A O 1
ATOM 1360 N N . PRO A 1 180 ? -4.503 1.053 26.649 1.00 51.12 180 PRO A N 1
ATOM 1361 C CA . PRO A 1 180 ? -4.918 -0.103 25.855 1.00 51.12 180 PRO A CA 1
ATOM 1362 C C . PRO A 1 180 ? -5.889 0.236 24.711 1.00 51.12 180 PRO A C 1
ATOM 1364 O O . PRO A 1 180 ? -6.209 -0.644 23.929 1.00 51.12 180 PRO A O 1
ATOM 1367 N N . ASN A 1 181 ? -6.320 1.491 24.546 1.00 50.78 181 ASN A N 1
ATOM 1368 C CA . ASN A 1 181 ? -7.288 1.901 23.523 1.00 50.78 181 ASN A CA 1
ATOM 1369 C C . ASN A 1 181 ? -6.653 2.720 22.388 1.00 50.78 181 ASN A C 1
ATOM 1371 O O . ASN A 1 181 ? -7.339 3.056 21.432 1.00 50.78 181 ASN A O 1
ATOM 1375 N N . HIS A 1 182 ? -5.352 3.023 22.455 1.00 64.00 182 HIS A N 1
ATOM 1376 C CA . HIS A 1 182 ? -4.658 3.785 21.414 1.00 64.00 182 HIS A CA 1
ATOM 1377 C C . HIS A 1 182 ? -3.565 2.932 20.782 1.00 64.00 182 HIS A C 1
ATOM 1379 O O . HIS A 1 182 ? -2.390 2.985 21.152 1.00 64.00 182 HIS A O 1
ATOM 1385 N N . GLN A 1 183 ? -4.004 2.100 19.843 1.00 73.44 183 GLN A N 1
ATOM 1386 C CA . GLN A 1 183 ? -3.204 1.073 19.186 1.00 73.44 183 GLN A CA 1
ATOM 1387 C C . GLN A 1 183 ? -3.171 1.292 17.668 1.00 73.44 183 GLN A C 1
ATOM 1389 O O . GLN A 1 183 ? -3.299 0.344 16.896 1.00 73.44 183 GLN A O 1
ATOM 1394 N N . GLY A 1 184 ? -3.034 2.543 17.228 1.00 92.06 184 GLY A N 1
ATOM 1395 C CA . GLY A 1 184 ? -3.128 2.893 15.816 1.00 92.06 184 GLY A CA 1
ATOM 1396 C C . GLY A 1 184 ? -2.168 2.098 14.926 1.00 92.06 184 GLY A C 1
ATOM 1397 O O . GLY A 1 184 ? -0.985 1.938 15.238 1.00 92.06 184 GLY A O 1
ATOM 1398 N N . ARG A 1 185 ? -2.672 1.619 13.789 1.00 96.75 185 ARG A N 1
ATOM 1399 C CA . ARG A 1 185 ? -1.892 0.942 12.748 1.00 96.75 185 ARG A CA 1
ATOM 1400 C C . ARG A 1 185 ? -2.004 1.704 11.434 1.00 96.75 185 ARG A C 1
ATOM 1402 O O . ARG A 1 185 ? -3.088 1.808 10.873 1.00 96.75 185 ARG A O 1
ATOM 1409 N N . LEU A 1 186 ? -0.888 2.206 10.918 1.00 98.44 186 LEU A N 1
ATOM 1410 C CA . LEU A 1 186 ? -0.821 2.774 9.576 1.00 98.44 186 LEU A CA 1
ATOM 1411 C C . LEU A 1 186 ? -0.037 1.825 8.672 1.00 98.44 186 LEU A C 1
ATOM 1413 O O . LEU A 1 186 ? 1.119 1.501 8.944 1.00 98.44 186 LEU A O 1
ATOM 1417 N N . ILE A 1 187 ? -0.665 1.361 7.600 1.00 98.81 187 ILE A N 1
ATOM 1418 C CA . ILE A 1 187 ? -0.058 0.419 6.663 1.00 98.81 187 ILE A CA 1
ATOM 1419 C C . ILE A 1 187 ? -0.115 1.025 5.272 1.00 98.81 187 ILE A C 1
ATOM 1421 O O . ILE A 1 187 ? -1.186 1.333 4.758 1.00 98.81 187 ILE A O 1
ATOM 1425 N N . ASN A 1 188 ? 1.044 1.153 4.642 1.00 98.75 188 ASN A N 1
ATOM 1426 C CA . ASN A 1 188 ? 1.157 1.647 3.279 1.00 98.75 188 ASN A CA 1
ATOM 1427 C C . ASN A 1 188 ? 1.478 0.480 2.342 1.00 98.75 188 ASN A C 1
ATOM 1429 O O . ASN A 1 188 ? 2.381 -0.317 2.617 1.00 98.75 188 ASN A O 1
ATOM 1433 N N . ILE A 1 189 ? 0.748 0.370 1.229 1.00 98.25 189 ILE A N 1
ATOM 1434 C CA . ILE A 1 189 ? 1.039 -0.619 0.188 1.00 98.25 189 ILE A CA 1
ATOM 1435 C C . ILE A 1 189 ? 2.002 -0.003 -0.834 1.00 98.25 189 ILE A C 1
ATOM 1437 O O . ILE A 1 189 ? 1.637 0.773 -1.726 1.00 98.25 189 ILE A O 1
ATOM 1441 N N . GLY A 1 190 ? 3.271 -0.363 -0.683 1.00 96.81 190 GLY A N 1
ATOM 1442 C CA . GLY A 1 190 ? 4.353 -0.054 -1.603 1.00 96.81 190 GLY A CA 1
ATOM 1443 C C . GLY A 1 190 ? 4.367 -0.988 -2.813 1.00 96.81 190 GLY A C 1
ATOM 1444 O O . GLY A 1 190 ? 3.334 -1.372 -3.357 1.00 96.81 190 GLY A O 1
ATOM 1445 N N . SER A 1 191 ? 5.571 -1.309 -3.273 1.00 94.94 191 SER A N 1
ATOM 1446 C CA . SER A 1 191 ? 5.830 -2.206 -4.399 1.00 94.94 191 SER A CA 1
ATOM 1447 C C . SER A 1 191 ? 7.308 -2.580 -4.377 1.00 94.94 191 SER A C 1
ATOM 1449 O O . SER A 1 191 ? 8.129 -1.797 -3.899 1.00 94.94 191 SER A O 1
ATOM 1451 N N . VAL A 1 192 ? 7.688 -3.699 -4.990 1.00 91.69 192 VAL A N 1
ATOM 1452 C CA . VAL A 1 192 ? 9.084 -3.904 -5.417 1.00 91.69 192 VAL A CA 1
ATOM 1453 C C . VAL A 1 192 ? 9.614 -2.708 -6.227 1.00 91.69 192 VAL A C 1
ATOM 1455 O O . VAL A 1 192 ? 10.777 -2.324 -6.098 1.00 91.69 192 VAL A O 1
ATOM 1458 N N . SER A 1 193 ? 8.739 -2.042 -6.987 1.00 92.19 193 SER A N 1
ATOM 1459 C CA . SER A 1 193 ? 9.076 -0.840 -7.750 1.00 92.19 193 SER A CA 1
ATOM 1460 C C . SER A 1 193 ? 9.412 0.380 -6.895 1.00 92.19 193 SER A C 1
ATOM 1462 O O . SER A 1 193 ? 9.824 1.391 -7.445 1.00 92.19 193 SER A O 1
ATOM 1464 N N . GLY A 1 194 ? 9.269 0.294 -5.569 1.00 92.88 194 GLY A N 1
ATOM 1465 C CA . GLY A 1 194 ? 9.797 1.286 -4.631 1.00 92.88 194 GLY A CA 1
ATOM 1466 C C . GLY A 1 194 ? 11.312 1.198 -4.421 1.00 92.88 194 GLY A C 1
ATOM 1467 O O . GLY A 1 194 ? 11.876 2.072 -3.776 1.00 92.88 194 GLY A O 1
ATOM 1468 N N . LYS A 1 195 ? 11.975 0.157 -4.948 1.00 91.62 195 LYS A N 1
ATOM 1469 C CA . LYS A 1 195 ? 13.445 0.013 -4.913 1.00 91.62 195 LYS A CA 1
ATOM 1470 C C . LYS A 1 195 ? 14.073 -0.420 -6.237 1.00 91.62 195 LYS A C 1
ATOM 1472 O O . LYS A 1 195 ? 15.290 -0.350 -6.391 1.00 91.62 195 LYS A O 1
ATOM 1477 N N . VAL A 1 196 ? 13.269 -0.930 -7.171 1.00 90.75 196 VAL A N 1
ATOM 1478 C CA . VAL A 1 196 ? 13.730 -1.400 -8.483 1.00 90.75 196 VAL A CA 1
ATOM 1479 C C . VAL A 1 196 ? 12.881 -0.770 -9.580 1.00 90.75 196 VAL A C 1
ATOM 1481 O O . VAL A 1 196 ? 11.692 -1.053 -9.693 1.00 90.75 196 VAL A O 1
ATOM 1484 N N . SER A 1 197 ? 13.489 0.059 -10.420 1.00 91.94 197 SER A N 1
ATOM 1485 C CA . SER A 1 197 ? 12.791 0.732 -11.518 1.00 91.94 197 SER A CA 1
ATOM 1486 C C . SER A 1 197 ? 12.899 -0.085 -12.800 1.00 91.94 197 SER A C 1
ATOM 1488 O O . SER A 1 197 ? 13.973 -0.196 -13.383 1.00 91.94 197 SER A O 1
ATOM 1490 N N . PHE A 1 198 ? 11.786 -0.670 -13.238 1.00 89.00 198 PHE A N 1
ATOM 1491 C CA . PHE A 1 198 ? 11.732 -1.431 -14.486 1.00 89.00 198 PHE A CA 1
ATOM 1492 C C . PHE A 1 198 ? 11.500 -0.498 -15.686 1.00 89.00 198 PHE A C 1
ATOM 1494 O O . PHE A 1 198 ? 10.764 0.489 -15.551 1.00 89.00 198 PHE A O 1
ATOM 1501 N N . PRO A 1 199 ? 12.065 -0.804 -16.871 1.00 90.69 199 PRO A N 1
ATOM 1502 C CA . PRO A 1 199 ? 11.748 -0.071 -18.090 1.00 90.69 199 PRO A CA 1
ATOM 1503 C C . PRO A 1 199 ? 10.237 -0.041 -18.338 1.00 90.69 199 PRO A C 1
ATOM 1505 O O . PRO A 1 199 ? 9.534 -1.004 -18.044 1.00 90.69 199 PRO A O 1
ATOM 1508 N N . ARG A 1 200 ? 9.752 1.087 -18.862 1.00 90.06 200 ARG A N 1
ATOM 1509 C CA . ARG A 1 200 ? 8.328 1.433 -19.031 1.00 90.06 200 ARG A CA 1
ATOM 1510 C C . ARG A 1 200 ? 7.490 1.609 -17.752 1.00 90.06 200 ARG A C 1
ATOM 1512 O O . ARG A 1 200 ? 6.316 1.949 -17.827 1.00 90.06 200 ARG A O 1
ATOM 1519 N N . TYR A 1 201 ? 8.089 1.461 -16.573 1.00 90.56 201 TYR A N 1
ATOM 1520 C CA . TYR A 1 201 ? 7.427 1.722 -15.289 1.00 90.56 201 TYR A CA 1
ATOM 1521 C C . TYR A 1 201 ? 8.086 2.869 -14.520 1.00 90.56 201 TYR A C 1
ATOM 1523 O O . TYR A 1 201 ? 7.941 2.946 -13.305 1.00 90.56 201 TYR A O 1
ATOM 1531 N N . GLY A 1 202 ? 8.815 3.763 -15.198 1.00 93.44 202 GLY A N 1
ATOM 1532 C CA . GLY A 1 202 ? 9.597 4.827 -14.555 1.00 93.44 202 GLY A CA 1
ATOM 1533 C C . GLY A 1 202 ? 8.757 5.751 -13.668 1.00 93.44 202 GLY A C 1
ATOM 1534 O O . GLY A 1 202 ? 9.078 5.924 -12.495 1.00 93.44 202 GLY A O 1
ATOM 1535 N N . ALA A 1 203 ? 7.638 6.276 -14.182 1.00 93.12 203 ALA A N 1
ATOM 1536 C CA . ALA A 1 203 ? 6.734 7.130 -13.404 1.00 93.12 203 ALA A CA 1
ATOM 1537 C C . ALA A 1 203 ? 6.087 6.379 -12.223 1.00 93.12 203 ALA A C 1
ATOM 1539 O O . ALA A 1 203 ? 6.014 6.898 -11.107 1.00 93.12 203 ALA A O 1
ATOM 1540 N N . TYR A 1 204 ? 5.686 5.122 -12.439 1.00 94.31 204 TYR A N 1
ATOM 1541 C CA . TYR A 1 204 ? 5.150 4.268 -11.380 1.00 94.31 204 TYR A CA 1
ATOM 1542 C C . TYR A 1 204 ? 6.186 3.996 -10.286 1.00 94.31 204 TYR A C 1
ATOM 1544 O O . TYR A 1 204 ? 5.902 4.195 -9.102 1.00 94.31 204 TYR A O 1
ATOM 1552 N N . ALA A 1 205 ? 7.397 3.599 -10.673 1.00 95.69 205 ALA A N 1
ATOM 1553 C CA . ALA A 1 205 ? 8.502 3.358 -9.762 1.00 95.69 205 ALA A CA 1
ATOM 1554 C C . ALA A 1 205 ? 8.843 4.621 -8.968 1.00 95.69 205 ALA A C 1
ATOM 1556 O O . ALA A 1 205 ? 8.960 4.536 -7.749 1.00 95.69 205 ALA A O 1
ATOM 1557 N N . ALA A 1 206 ? 8.896 5.793 -9.610 1.00 97.75 206 ALA A N 1
ATOM 1558 C CA . ALA A 1 206 ? 9.103 7.069 -8.926 1.00 97.75 206 ALA A CA 1
ATOM 1559 C C . ALA A 1 206 ? 8.038 7.315 -7.843 1.00 97.75 206 ALA A C 1
ATOM 1561 O O . ALA A 1 206 ? 8.382 7.594 -6.694 1.00 97.75 206 ALA A O 1
ATOM 1562 N N . SER A 1 207 ? 6.753 7.110 -8.163 1.00 97.81 207 SER A N 1
ATOM 1563 C CA . SER A 1 207 ? 5.671 7.250 -7.177 1.00 97.81 207 SER A CA 1
ATOM 1564 C C . SER A 1 207 ? 5.813 6.269 -6.004 1.00 97.81 207 SER A C 1
ATOM 1566 O O . SER A 1 207 ? 5.573 6.632 -4.856 1.00 97.81 207 SER A O 1
ATOM 1568 N N . LYS A 1 208 ? 6.265 5.032 -6.252 1.00 97.38 208 LYS A N 1
ATOM 1569 C CA . LYS A 1 208 ? 6.450 4.018 -5.201 1.00 97.38 208 LYS A CA 1
ATOM 1570 C C . LYS A 1 208 ? 7.734 4.213 -4.389 1.00 97.38 208 LYS A C 1
ATOM 1572 O O . LYS A 1 208 ? 7.730 3.870 -3.210 1.00 97.38 208 LYS A O 1
ATOM 1577 N N . HIS A 1 209 ? 8.783 4.814 -4.953 1.00 98.25 209 HIS A N 1
ATOM 1578 C CA . HIS A 1 209 ? 9.946 5.278 -4.186 1.00 98.25 209 HIS A CA 1
ATOM 1579 C C . HIS A 1 209 ? 9.551 6.427 -3.247 1.00 98.25 209 HIS A C 1
ATOM 1581 O O . HIS A 1 209 ? 9.963 6.441 -2.089 1.00 98.25 209 HIS A O 1
ATOM 1587 N N . ALA A 1 210 ? 8.691 7.347 -3.699 1.00 98.50 210 ALA A N 1
ATOM 1588 C CA . ALA A 1 210 ? 8.156 8.401 -2.838 1.00 98.50 210 ALA A CA 1
ATOM 1589 C C . ALA A 1 210 ? 7.359 7.821 -1.651 1.00 98.50 210 ALA A C 1
ATOM 1591 O O . ALA A 1 210 ? 7.498 8.293 -0.522 1.00 98.50 210 ALA A O 1
ATOM 1592 N N . VAL A 1 211 ? 6.593 6.743 -1.876 1.00 98.56 211 VAL A N 1
ATOM 1593 C CA . VAL A 1 211 ? 5.894 6.010 -0.803 1.00 98.56 211 VAL A CA 1
ATOM 1594 C C . VAL A 1 211 ? 6.866 5.387 0.211 1.00 98.56 211 VAL A C 1
ATOM 1596 O O . VAL A 1 211 ? 6.582 5.438 1.407 1.00 98.56 211 VAL A O 1
ATOM 1599 N N . GLU A 1 212 ? 8.010 4.829 -0.209 1.00 98.31 212 GLU A N 1
ATOM 1600 C CA . GLU A 1 212 ? 9.038 4.345 0.738 1.00 98.31 212 GLU A CA 1
ATOM 1601 C C . GLU A 1 212 ? 9.519 5.476 1.648 1.00 98.31 212 GLU A C 1
ATOM 1603 O O . GLU A 1 212 ? 9.492 5.334 2.871 1.00 98.31 212 GLU A O 1
ATOM 1608 N N . ALA A 1 213 ? 9.914 6.601 1.042 1.00 98.38 213 ALA A N 1
ATOM 1609 C CA . ALA A 1 213 ? 10.494 7.733 1.751 1.00 98.38 213 ALA A CA 1
ATOM 1610 C C . ALA A 1 213 ? 9.513 8.325 2.772 1.00 98.38 213 ALA A C 1
ATOM 1612 O O . ALA A 1 213 ? 9.850 8.455 3.948 1.00 98.38 213 ALA A O 1
ATOM 1613 N N . VAL A 1 214 ? 8.270 8.607 2.361 1.00 98.50 214 VAL A N 1
ATOM 1614 C CA . VAL A 1 214 ? 7.266 9.163 3.283 1.00 98.50 214 VAL A CA 1
ATOM 1615 C C . VAL A 1 214 ? 6.889 8.169 4.381 1.00 98.50 214 VAL A C 1
ATOM 1617 O O . VAL A 1 214 ? 6.622 8.573 5.509 1.00 98.50 214 VAL A O 1
ATOM 1620 N N . THR A 1 215 ? 6.912 6.862 4.099 1.00 98.56 215 THR A N 1
ATOM 1621 C CA . THR A 1 215 ? 6.632 5.846 5.122 1.00 98.56 215 THR A CA 1
ATOM 1622 C C . THR A 1 215 ? 7.728 5.800 6.187 1.00 98.56 215 THR A C 1
ATOM 1624 O O . THR A 1 215 ? 7.417 5.631 7.367 1.00 98.56 215 THR A O 1
ATOM 1627 N N . ASP A 1 216 ? 8.996 5.987 5.808 1.00 97.62 216 ASP A N 1
ATOM 1628 C CA . ASP A 1 216 ? 10.095 6.084 6.772 1.00 97.62 216 ASP A CA 1
ATOM 1629 C C . ASP A 1 216 ? 9.986 7.331 7.657 1.00 97.62 216 ASP A C 1
ATOM 1631 O O . ASP A 1 216 ? 10.185 7.211 8.870 1.00 97.62 216 ASP A O 1
ATOM 1635 N N . SER A 1 217 ? 9.612 8.484 7.088 1.00 98.19 217 SER A N 1
ATOM 1636 C CA . SER A 1 217 ? 9.355 9.709 7.860 1.00 98.19 217 SER A CA 1
ATOM 1637 C C . SER A 1 217 ? 8.181 9.531 8.821 1.00 98.19 217 SER A C 1
ATOM 1639 O O . SER A 1 217 ? 8.345 9.705 10.028 1.00 98.19 217 SER A O 1
ATOM 1641 N N . LEU A 1 218 ? 7.029 9.060 8.324 1.00 97.69 218 LEU A N 1
ATOM 1642 C CA . LEU A 1 218 ? 5.838 8.814 9.143 1.00 97.69 218 LEU A CA 1
ATOM 1643 C C . LEU A 1 218 ? 6.125 7.843 10.288 1.00 97.69 218 LEU A C 1
ATOM 1645 O O . LEU A 1 218 ? 5.619 8.025 11.392 1.00 97.69 218 LEU A O 1
ATOM 1649 N N . ARG A 1 219 ? 6.954 6.820 10.059 1.00 95.44 219 ARG A N 1
ATOM 1650 C CA . ARG A 1 219 ? 7.360 5.888 11.113 1.00 95.44 219 ARG A CA 1
ATOM 1651 C C . ARG A 1 219 ? 8.094 6.598 12.246 1.00 95.44 219 ARG A C 1
ATOM 1653 O O . ARG A 1 219 ? 7.836 6.274 13.398 1.00 95.44 219 ARG A O 1
ATOM 1660 N N . ALA A 1 220 ? 9.012 7.512 11.940 1.00 94.62 220 ALA A N 1
ATOM 1661 C CA . ALA A 1 220 ? 9.741 8.256 12.964 1.00 94.62 220 ALA A CA 1
ATOM 1662 C C . ALA A 1 220 ? 8.835 9.274 13.679 1.00 94.62 220 ALA A C 1
ATOM 1664 O O . ALA A 1 220 ? 8.843 9.346 14.905 1.00 94.62 220 ALA A O 1
ATOM 1665 N N . GLU A 1 221 ? 8.015 10.006 12.924 1.00 94.88 221 GLU A N 1
ATOM 1666 C CA . GLU A 1 221 ? 7.115 11.043 13.445 1.00 94.88 221 GLU A CA 1
ATOM 1667 C C . GLU A 1 221 ? 6.009 10.479 14.345 1.00 94.88 221 GLU A C 1
ATOM 1669 O O . GLU A 1 221 ? 5.635 11.087 15.348 1.00 94.88 221 GLU A O 1
ATOM 1674 N N . LEU A 1 222 ? 5.466 9.313 13.991 1.00 93.00 222 LEU A N 1
ATOM 1675 C CA . LEU A 1 222 ? 4.318 8.723 14.675 1.00 93.00 222 LEU A CA 1
ATOM 1676 C C . LEU A 1 222 ? 4.696 7.755 15.799 1.00 93.00 222 LEU A C 1
ATOM 1678 O O . LEU A 1 222 ? 3.822 7.349 16.573 1.00 93.00 222 LEU A O 1
ATOM 1682 N N . ASP A 1 223 ? 5.980 7.413 15.930 1.00 88.62 223 ASP A N 1
ATOM 1683 C CA . ASP A 1 223 ? 6.456 6.510 16.974 1.00 88.62 223 ASP A CA 1
ATOM 1684 C C . ASP A 1 223 ? 6.126 7.025 18.394 1.00 88.62 223 ASP A C 1
ATOM 1686 O O . ASP A 1 223 ? 5.530 6.264 19.175 1.00 88.62 223 ASP A O 1
ATOM 1690 N N . PRO A 1 224 ? 6.384 8.304 18.749 1.00 87.06 224 PRO A N 1
ATOM 1691 C CA . PRO A 1 224 ? 5.997 8.848 20.054 1.00 87.06 224 PRO A CA 1
ATOM 1692 C C . PRO A 1 224 ? 4.476 8.901 20.241 1.00 87.06 224 PRO A C 1
ATOM 1694 O O . PRO A 1 224 ? 3.979 8.682 21.345 1.00 87.06 224 PRO A O 1
ATOM 1697 N N . ALA A 1 225 ? 3.730 9.110 19.150 1.00 87.94 225 ALA A N 1
ATOM 1698 C CA . ALA A 1 225 ? 2.267 9.125 19.145 1.00 87.94 225 ALA A CA 1
ATOM 1699 C C . ALA A 1 225 ? 1.640 7.719 19.244 1.00 87.94 225 ALA A C 1
ATOM 1701 O O . ALA A 1 225 ? 0.417 7.588 19.317 1.00 87.94 225 ALA A O 1
ATOM 1702 N N . GLY A 1 226 ? 2.460 6.663 19.261 1.00 87.56 226 GLY A N 1
ATOM 1703 C CA . GLY A 1 226 ? 2.021 5.290 19.479 1.00 87.56 226 GLY A CA 1
ATOM 1704 C C . GLY A 1 226 ? 1.330 4.622 18.306 1.00 87.56 226 GLY A C 1
ATOM 1705 O O . GLY A 1 226 ? 0.659 3.616 18.522 1.00 87.56 226 GLY A O 1
ATOM 1706 N N . VAL A 1 227 ? 1.507 5.141 17.093 1.00 93.31 227 VAL A N 1
ATOM 1707 C CA . VAL A 1 227 ? 0.991 4.513 15.877 1.00 93.31 227 VAL A CA 1
ATOM 1708 C C . VAL A 1 227 ? 2.118 3.713 15.239 1.00 93.31 227 VAL A C 1
ATOM 1710 O O . VAL A 1 227 ? 3.179 4.259 14.936 1.00 93.31 227 VAL A O 1
ATOM 1713 N N . SER A 1 228 ? 1.910 2.415 15.021 1.00 95.50 228 SER A N 1
ATOM 1714 C CA . SER A 1 228 ? 2.887 1.623 14.274 1.00 95.50 228 SER A CA 1
ATOM 1715 C C . SER A 1 228 ? 2.722 1.900 12.785 1.00 95.50 228 SER A C 1
ATOM 1717 O O . SER A 1 228 ? 1.599 1.830 12.279 1.00 95.50 228 SER A O 1
ATOM 1719 N N . VAL A 1 229 ? 3.825 2.128 12.078 1.00 97.81 229 VAL A N 1
ATOM 1720 C CA . VAL A 1 229 ? 3.817 2.343 10.629 1.00 97.81 229 VAL A CA 1
ATOM 1721 C C . VAL A 1 229 ? 4.543 1.195 9.934 1.00 97.81 229 VAL A C 1
ATOM 1723 O O . VAL A 1 229 ? 5.696 0.899 10.256 1.00 97.81 229 VAL A O 1
ATOM 1726 N N . SER A 1 230 ? 3.867 0.541 8.990 1.00 98.44 230 SER A N 1
ATOM 1727 C CA . SER A 1 230 ? 4.400 -0.586 8.217 1.00 98.44 230 SER A CA 1
ATOM 1728 C C . SER A 1 230 ? 4.314 -0.327 6.718 1.00 98.44 230 SER A C 1
ATOM 1730 O O . SER A 1 230 ? 3.314 0.191 6.223 1.00 98.44 230 SER A O 1
ATOM 1732 N N . LEU A 1 231 ? 5.331 -0.769 5.982 1.00 98.50 231 LEU A N 1
ATOM 1733 C CA . LEU A 1 231 ? 5.325 -0.793 4.524 1.00 98.50 231 LEU A CA 1
ATOM 1734 C C . LEU A 1 231 ? 5.223 -2.232 4.020 1.00 98.50 231 LEU A C 1
ATOM 1736 O O . LEU A 1 231 ? 6.115 -3.049 4.260 1.00 98.50 231 LEU A O 1
ATOM 1740 N N . VAL A 1 232 ? 4.163 -2.548 3.284 1.00 98.31 232 VAL A N 1
ATOM 1741 C CA . VAL A 1 232 ? 4.057 -3.824 2.568 1.00 98.31 232 VAL A CA 1
ATOM 1742 C C . VAL A 1 232 ? 4.581 -3.619 1.155 1.00 98.31 232 VAL A C 1
ATOM 1744 O O . VAL A 1 232 ? 4.184 -2.671 0.488 1.00 98.31 232 VAL A O 1
ATOM 1747 N N . GLN A 1 233 ? 5.485 -4.483 0.693 1.00 96.38 233 GLN A N 1
ATOM 1748 C CA . GLN A 1 233 ? 6.179 -4.345 -0.591 1.00 96.38 233 GLN A CA 1
ATOM 1749 C C . GLN A 1 233 ? 5.906 -5.577 -1.463 1.00 96.38 233 GLN A C 1
ATOM 1751 O O . GLN A 1 233 ? 6.733 -6.495 -1.500 1.00 96.38 233 GLN A O 1
ATOM 1756 N N . PRO A 1 234 ? 4.746 -5.637 -2.140 1.00 91.44 234 PRO A N 1
ATOM 1757 C CA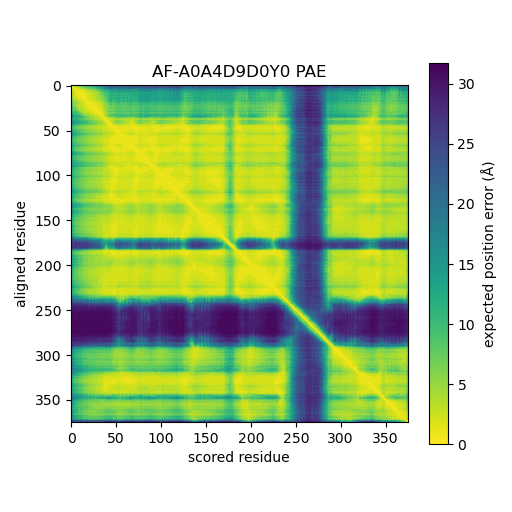 . PRO A 1 234 ? 4.429 -6.752 -3.016 1.00 91.44 234 PRO A CA 1
ATOM 1758 C C . PRO A 1 234 ? 5.318 -6.779 -4.262 1.00 91.44 234 PRO A C 1
ATOM 1760 O O . PRO A 1 234 ? 5.614 -5.745 -4.867 1.00 91.44 234 PRO A O 1
ATOM 1763 N N . GLY A 1 235 ? 5.695 -7.989 -4.666 1.00 86.25 235 GLY A N 1
ATOM 1764 C CA . GLY A 1 235 ? 6.068 -8.319 -6.039 1.00 86.25 235 GLY A CA 1
ATOM 1765 C C . GLY A 1 235 ? 4.832 -8.449 -6.936 1.00 86.25 235 GLY A C 1
ATOM 1766 O O . GLY A 1 235 ? 3.768 -7.896 -6.649 1.00 86.25 235 GLY A O 1
ATOM 1767 N N . PHE A 1 236 ? 4.945 -9.215 -8.020 1.00 81.06 236 PHE A N 1
ATOM 1768 C CA . PHE A 1 236 ? 3.806 -9.440 -8.908 1.00 81.06 236 PHE A CA 1
ATOM 1769 C C . PHE A 1 236 ? 2.753 -10.301 -8.210 1.00 81.06 236 PHE A C 1
ATOM 1771 O O . PHE A 1 236 ? 3.044 -11.404 -7.746 1.00 81.06 236 PHE A O 1
ATOM 1778 N N . CYS A 1 237 ? 1.524 -9.794 -8.148 1.00 75.25 237 CYS A N 1
ATOM 1779 C CA . CYS A 1 237 ? 0.364 -10.510 -7.625 1.00 75.25 237 CYS A CA 1
ATOM 1780 C C . CYS A 1 237 ? -0.696 -10.610 -8.720 1.00 75.25 237 CYS A C 1
ATOM 1782 O O . CYS A 1 237 ? -0.918 -9.635 -9.446 1.00 75.25 237 CYS A O 1
ATOM 1784 N N . ARG A 1 238 ? -1.379 -11.758 -8.803 1.00 73.88 238 ARG A N 1
ATOM 1785 C CA . ARG A 1 238 ? -2.473 -11.987 -9.762 1.00 73.88 238 ARG A CA 1
ATOM 1786 C C . ARG A 1 238 ? -3.646 -11.058 -9.435 1.00 73.88 238 ARG A C 1
ATOM 1788 O O . ARG A 1 238 ? -4.474 -11.354 -8.581 1.00 73.88 238 ARG A O 1
ATOM 1795 N N . THR A 1 239 ? -3.666 -9.887 -10.065 1.00 61.62 239 THR A N 1
ATOM 1796 C CA . THR A 1 239 ? -4.626 -8.806 -9.813 1.00 61.62 239 THR A CA 1
ATOM 1797 C C . THR A 1 239 ? -4.953 -8.071 -11.106 1.00 61.62 239 THR A C 1
ATOM 1799 O O . THR A 1 239 ? -4.149 -8.037 -12.038 1.00 61.62 239 THR A O 1
ATOM 1802 N N . GLU A 1 240 ? -6.109 -7.408 -11.143 1.00 58.09 240 GLU A N 1
ATOM 1803 C CA . GLU A 1 240 ? -6.513 -6.584 -12.289 1.00 58.09 240 GLU A CA 1
ATOM 1804 C C . GLU A 1 240 ? -5.582 -5.392 -12.563 1.00 58.09 240 GLU A C 1
ATOM 1806 O O . GLU A 1 240 ? -5.582 -4.887 -13.683 1.00 58.09 240 GLU A O 1
ATOM 1811 N N . LEU A 1 241 ? -4.765 -4.971 -11.583 1.00 53.91 241 LEU A N 1
ATOM 1812 C CA . LEU A 1 241 ? -3.825 -3.849 -11.717 1.00 53.91 241 LEU A CA 1
ATOM 1813 C C . LEU A 1 241 ? -2.857 -4.037 -12.897 1.00 53.91 241 LEU A C 1
ATOM 1815 O O . LEU A 1 241 ? -2.490 -3.065 -13.548 1.00 53.91 241 LEU A O 1
ATOM 1819 N N . PHE A 1 242 ? -2.476 -5.285 -13.175 1.00 48.56 242 PHE A N 1
ATOM 1820 C CA . PHE A 1 242 ? -1.607 -5.655 -14.293 1.00 48.56 242 PHE A CA 1
ATOM 1821 C C . PHE A 1 242 ? -2.398 -6.147 -15.517 1.00 48.56 242 PHE A C 1
ATOM 1823 O O . PHE A 1 242 ? -1.994 -5.924 -16.654 1.00 48.56 242 PHE A O 1
ATOM 1830 N N . ILE A 1 243 ? -3.557 -6.780 -15.296 1.00 43.50 243 ILE A N 1
ATOM 1831 C CA . ILE A 1 243 ? -4.362 -7.416 -16.354 1.00 43.50 243 ILE A CA 1
ATOM 1832 C C . ILE A 1 243 ? -5.108 -6.384 -17.212 1.00 43.50 243 ILE A C 1
ATOM 1834 O O . ILE A 1 243 ? -5.254 -6.584 -18.417 1.00 43.50 243 ILE A O 1
ATOM 1838 N N . ARG A 1 244 ? -5.507 -5.232 -16.657 1.00 41.09 244 ARG A N 1
ATOM 1839 C CA . ARG A 1 244 ? -6.107 -4.144 -17.453 1.00 41.09 244 ARG A CA 1
ATOM 1840 C C . ARG A 1 244 ? -5.122 -3.472 -18.428 1.00 41.09 244 ARG A C 1
ATOM 1842 O O . ARG A 1 244 ? -5.552 -2.668 -19.243 1.00 41.09 244 ARG A O 1
ATOM 1849 N N . GLY A 1 245 ? -3.835 -3.841 -18.401 1.00 36.66 245 GLY A N 1
ATOM 1850 C CA . GLY A 1 245 ? -2.860 -3.506 -19.445 1.00 36.66 245 GLY A CA 1
ATOM 1851 C C . GLY A 1 245 ? -2.669 -4.564 -20.536 1.00 36.66 245 GLY A C 1
ATOM 1852 O O . GLY A 1 245 ? -1.889 -4.328 -21.447 1.00 36.66 245 GLY A O 1
ATOM 1853 N N . VAL A 1 246 ? -3.345 -5.715 -20.449 1.00 32.22 246 VAL A N 1
ATOM 1854 C CA . VAL A 1 246 ? -3.213 -6.832 -21.408 1.00 32.22 246 VAL A CA 1
ATOM 1855 C C . VAL A 1 246 ? -4.565 -7.227 -22.023 1.00 32.22 246 VAL A C 1
ATOM 1857 O O . VAL A 1 246 ? -4.614 -7.867 -23.073 1.00 32.22 246 VAL A O 1
ATOM 1860 N N . VAL A 1 247 ? -5.689 -6.836 -21.417 1.00 24.89 247 VAL A N 1
ATOM 1861 C CA . VAL A 1 247 ? -7.019 -7.237 -21.890 1.00 24.89 247 VAL A CA 1
ATOM 1862 C C . VAL A 1 247 ? -7.632 -6.165 -22.782 1.00 24.89 247 VAL A C 1
ATOM 1864 O O . VAL A 1 247 ? -8.296 -5.235 -22.332 1.00 24.89 247 VAL A O 1
ATOM 1867 N N . ARG A 1 248 ? -7.472 -6.394 -24.087 1.00 28.42 248 ARG A N 1
ATOM 1868 C CA . ARG A 1 248 ? -8.445 -6.031 -25.118 1.00 28.42 248 ARG A CA 1
ATOM 1869 C C . ARG A 1 248 ? -9.843 -6.385 -24.599 1.00 28.42 248 ARG A C 1
ATOM 1871 O O . ARG A 1 248 ? -10.102 -7.559 -24.332 1.00 28.42 248 ARG A O 1
ATOM 1878 N N . GLU A 1 249 ? -10.753 -5.413 -24.506 1.00 27.45 249 GLU A N 1
ATOM 1879 C CA . GLU A 1 249 ? -12.193 -5.693 -24.522 1.00 27.45 249 GLU A CA 1
ATOM 1880 C C . GLU A 1 249 ? -12.500 -6.405 -25.851 1.00 27.45 249 GLU A C 1
ATOM 1882 O O . GLU A 1 249 ? -12.900 -5.805 -26.849 1.00 27.45 249 GLU A O 1
ATOM 1887 N N . LYS A 1 250 ? -12.309 -7.724 -25.895 1.00 24.16 250 LYS A N 1
ATOM 1888 C CA . LYS A 1 250 ? -13.193 -8.546 -26.698 1.00 24.16 250 LYS A CA 1
ATOM 1889 C C . LYS A 1 250 ? -14.533 -8.477 -25.982 1.00 24.16 250 LYS A C 1
ATOM 1891 O O . LYS A 1 250 ? -14.741 -9.143 -24.973 1.00 24.16 250 LYS A O 1
ATOM 1896 N N . LYS A 1 251 ? -15.432 -7.642 -26.504 1.00 27.55 251 LYS A N 1
ATOM 1897 C CA . LYS A 1 251 ? -16.873 -7.845 -26.352 1.00 27.55 251 LYS A CA 1
ATOM 1898 C C . LYS A 1 251 ? -17.214 -9.220 -26.937 1.00 27.55 251 LYS A C 1
ATOM 1900 O O . LYS A 1 251 ? -17.644 -9.328 -28.076 1.00 27.55 251 LYS A O 1
ATOM 1905 N N . GLU A 1 252 ? -16.980 -10.268 -26.166 1.00 26.38 252 GLU A N 1
ATOM 1906 C CA . GLU A 1 252 ? -17.613 -11.565 -26.337 1.00 26.38 252 GLU A CA 1
ATOM 1907 C C . GLU A 1 252 ? -18.355 -11.814 -25.027 1.00 26.38 252 GLU A C 1
ATOM 1909 O O . GLU A 1 252 ? -17.765 -11.953 -23.956 1.00 26.38 252 GLU A O 1
ATOM 1914 N N . ALA A 1 253 ? -19.678 -11.723 -25.115 1.00 32.56 253 ALA A N 1
ATOM 1915 C CA . ALA A 1 253 ? -20.588 -11.926 -24.011 1.00 32.56 253 ALA A CA 1
ATOM 1916 C C . ALA A 1 253 ? -20.407 -13.339 -23.439 1.00 32.56 253 ALA A C 1
ATOM 1918 O O . ALA A 1 253 ? -20.791 -14.314 -24.074 1.00 32.56 253 ALA A O 1
ATOM 1919 N N . HIS A 1 254 ? -19.878 -13.447 -22.222 1.00 26.64 254 HIS A N 1
ATOM 1920 C CA . HIS A 1 254 ? -20.135 -14.600 -21.362 1.00 26.64 254 HIS A CA 1
ATOM 1921 C C . HIS A 1 254 ? -21.165 -14.190 -20.312 1.00 26.64 254 HIS A C 1
ATOM 1923 O O . HIS A 1 254 ? -20.861 -13.947 -19.148 1.00 26.64 254 HIS A O 1
ATOM 1929 N N . ALA A 1 255 ? -22.409 -14.084 -20.774 1.00 28.75 255 ALA A N 1
ATOM 1930 C CA . ALA A 1 255 ? -23.569 -14.313 -19.934 1.00 28.75 255 ALA A CA 1
ATOM 1931 C C . ALA A 1 255 ? -23.956 -15.788 -20.105 1.00 28.75 255 ALA A C 1
ATOM 1933 O O . ALA A 1 255 ? -24.558 -16.152 -21.108 1.00 28.75 255 ALA A O 1
ATOM 193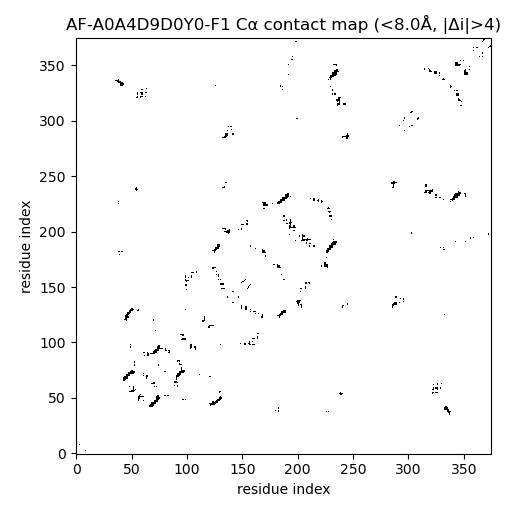4 N N . ALA A 1 256 ? -23.540 -16.626 -19.159 1.00 29.08 256 ALA A N 1
ATOM 1935 C CA . ALA A 1 256 ? -24.125 -17.929 -18.833 1.00 29.08 256 ALA A CA 1
ATOM 1936 C C . ALA A 1 256 ? -23.388 -18.407 -17.564 1.00 29.08 256 ALA A C 1
ATOM 1938 O O . ALA A 1 256 ? -22.194 -18.670 -17.612 1.00 29.08 256 ALA A O 1
ATOM 1939 N N . GLY A 1 257 ? -23.972 -18.447 -16.366 1.00 25.41 257 GLY A N 1
ATOM 1940 C CA . GLY A 1 257 ? -25.375 -18.720 -16.095 1.00 25.41 257 GLY A CA 1
ATOM 1941 C C . GLY A 1 257 ? -25.651 -20.168 -16.469 1.00 25.41 257 GLY A C 1
ATOM 1942 O O . GLY A 1 257 ? -26.139 -20.442 -17.559 1.00 25.41 257 GLY A O 1
ATOM 1943 N N . HIS A 1 258 ? -25.275 -21.099 -15.593 1.00 25.19 258 HIS A N 1
ATOM 1944 C CA . HIS A 1 258 ? -25.731 -22.477 -15.691 1.00 25.19 258 HIS A CA 1
ATOM 1945 C C . HIS A 1 258 ? -27.263 -22.495 -15.613 1.00 25.19 258 HIS A C 1
ATOM 1947 O O . HIS A 1 258 ? -27.817 -22.380 -14.524 1.00 25.19 258 HIS A O 1
ATOM 1953 N N . GLN A 1 259 ? -27.937 -22.675 -16.749 1.00 23.00 259 GLN A N 1
ATOM 1954 C CA . GLN A 1 259 ? -29.179 -23.440 -16.825 1.00 23.00 259 GLN A CA 1
ATOM 1955 C C . GLN A 1 259 ? -29.477 -23.875 -18.266 1.00 23.00 259 GLN A C 1
ATOM 1957 O O . GLN A 1 259 ? -29.272 -23.152 -19.235 1.00 23.00 259 GLN A O 1
ATOM 1962 N N . ILE A 1 260 ? -29.918 -25.123 -18.359 1.00 25.00 260 ILE A N 1
ATOM 1963 C CA . ILE A 1 260 ? -30.313 -25.879 -19.546 1.00 25.00 260 ILE A CA 1
ATOM 1964 C C . ILE A 1 260 ? -31.582 -25.251 -20.157 1.00 25.00 260 ILE A C 1
ATOM 1966 O O . ILE A 1 260 ? -32.486 -24.936 -19.393 1.00 25.00 260 ILE A O 1
ATOM 1970 N N . VAL A 1 261 ? -31.661 -25.110 -21.497 1.00 24.38 261 VAL A N 1
ATOM 1971 C CA . VAL A 1 261 ? -32.785 -25.517 -22.394 1.00 24.38 261 VAL A CA 1
ATOM 1972 C C . VAL A 1 261 ? -32.668 -24.881 -23.807 1.00 24.38 261 VAL A C 1
ATOM 1974 O O . VAL A 1 261 ? -32.635 -23.672 -23.981 1.00 24.38 261 VAL A O 1
ATOM 1977 N N . SER A 1 262 ? -32.609 -25.781 -24.799 1.00 24.19 262 SER A N 1
ATOM 1978 C CA . SER A 1 262 ? -32.956 -25.781 -26.241 1.00 24.19 262 SER A CA 1
ATOM 1979 C C . SER A 1 262 ? -33.085 -24.527 -27.144 1.00 24.19 262 SER A C 1
ATOM 1981 O O . SER A 1 262 ? -33.852 -23.613 -26.867 1.00 24.19 262 SER A O 1
ATOM 1983 N N . ARG A 1 263 ? -32.599 -24.756 -28.386 1.00 23.56 263 ARG A N 1
ATOM 1984 C CA . ARG A 1 263 ? -33.122 -24.372 -29.729 1.00 23.56 263 ARG A CA 1
ATOM 1985 C C . ARG A 1 263 ? -32.743 -23.008 -30.349 1.00 23.56 263 ARG A C 1
ATOM 1987 O O . ARG A 1 263 ? -33.348 -21.994 -30.058 1.00 23.56 263 ARG A O 1
ATOM 1994 N N . GLY A 1 264 ? -31.903 -23.095 -31.394 1.00 22.39 264 GLY A N 1
ATOM 1995 C CA . GLY A 1 264 ? -32.297 -22.797 -32.784 1.00 22.39 264 GLY A CA 1
ATOM 1996 C C . GLY A 1 264 ? -32.099 -21.374 -33.327 1.00 22.39 264 GLY A C 1
ATOM 1997 O O . GLY A 1 264 ? -32.657 -20.423 -32.804 1.00 22.39 264 GLY A O 1
ATOM 1998 N N . GLY A 1 265 ? -31.442 -21.280 -34.491 1.00 22.69 265 GLY A N 1
ATOM 1999 C CA . GLY A 1 265 ? -31.697 -20.221 -35.479 1.00 22.69 265 GLY A CA 1
ATOM 2000 C C . GLY A 1 265 ? -30.503 -19.329 -35.808 1.00 22.69 265 GLY A C 1
ATOM 2001 O O . GLY A 1 265 ? -30.048 -18.554 -34.978 1.00 22.69 265 GLY A O 1
ATOM 2002 N N . GLY A 1 266 ? -30.008 -19.441 -37.043 1.00 23.70 266 GLY A N 1
ATOM 2003 C CA . GLY A 1 266 ? -28.953 -18.594 -37.589 1.00 23.70 266 GLY A CA 1
ATOM 2004 C C . GLY A 1 266 ? -29.459 -17.225 -38.049 1.00 23.70 266 GLY A C 1
ATOM 2005 O O . GLY A 1 266 ? -30.641 -17.036 -38.322 1.00 23.70 266 GLY A O 1
ATOM 2006 N N . GLY A 1 267 ? -28.532 -16.279 -38.173 1.00 22.67 267 GLY A N 1
ATOM 2007 C CA . GLY A 1 267 ? -28.803 -14.943 -38.690 1.00 22.67 267 GLY A CA 1
ATOM 2008 C C . GLY A 1 267 ? -27.520 -14.130 -38.786 1.00 22.67 267 GLY A C 1
ATOM 2009 O O . GLY A 1 267 ? -26.986 -13.678 -37.780 1.00 22.67 267 GLY A O 1
ATOM 2010 N N . ALA A 1 268 ? -27.004 -13.989 -40.005 1.00 23.86 268 ALA A N 1
ATOM 2011 C CA . ALA A 1 268 ? -25.851 -13.162 -40.328 1.00 23.86 268 ALA A CA 1
ATOM 2012 C C . ALA A 1 268 ? -26.200 -11.669 -40.217 1.00 23.86 268 ALA A C 1
ATOM 2014 O O . ALA A 1 268 ? -27.260 -11.249 -40.679 1.00 23.86 268 ALA A O 1
ATOM 2015 N N . TRP A 1 269 ? -25.283 -10.858 -39.684 1.00 21.42 269 TRP A N 1
ATOM 2016 C CA . TRP A 1 269 ? -25.372 -9.399 -39.752 1.00 21.42 269 TRP A CA 1
ATOM 2017 C C . TRP A 1 269 ? -24.106 -8.826 -40.398 1.00 21.42 269 TRP A C 1
ATOM 2019 O O . TRP A 1 269 ? -23.002 -8.942 -39.866 1.00 21.42 269 TRP A O 1
ATOM 2029 N N . LYS A 1 270 ? -24.284 -8.243 -41.589 1.00 27.22 270 LYS A N 1
ATOM 2030 C CA . LYS A 1 270 ? -23.337 -7.343 -42.256 1.00 27.22 270 LYS A CA 1
ATOM 2031 C C . LYS A 1 270 ? -23.608 -5.925 -41.745 1.00 27.22 270 LYS A C 1
ATOM 2033 O O . LYS A 1 270 ? -24.760 -5.510 -41.732 1.00 27.22 270 LYS A O 1
ATOM 2038 N N . GLY A 1 271 ? -22.561 -5.188 -41.383 1.00 23.27 271 GLY A N 1
ATOM 2039 C CA .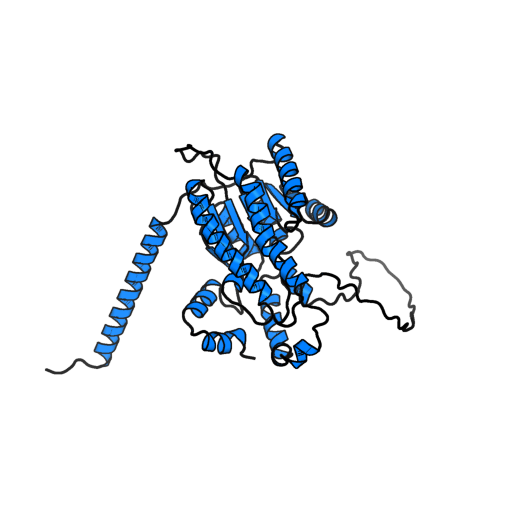 GLY A 1 271 ? -22.634 -3.770 -41.026 1.00 23.27 271 GLY A CA 1
ATOM 2040 C C . GLY A 1 271 ? -21.366 -3.042 -41.465 1.00 23.27 271 GLY A C 1
ATOM 2041 O O . GLY A 1 271 ? -20.258 -3.511 -41.214 1.00 23.27 271 GLY A O 1
ATOM 2042 N N . GLU A 1 272 ? -21.557 -1.952 -42.197 1.00 23.25 272 GLU A N 1
ATOM 2043 C CA . GLU A 1 272 ? -20.590 -1.222 -43.016 1.00 23.25 272 GLU A CA 1
ATOM 2044 C C . GLU A 1 272 ? -19.550 -0.407 -42.230 1.00 23.25 272 GLU A C 1
ATOM 2046 O O . GLU A 1 272 ? -19.739 -0.019 -41.079 1.00 23.25 272 GLU A O 1
ATOM 2051 N N . ARG A 1 273 ? -18.424 -0.124 -42.900 1.00 27.20 273 ARG A N 1
ATOM 2052 C CA . ARG A 1 273 ? -17.353 0.760 -42.424 1.00 27.20 273 ARG A CA 1
ATOM 2053 C C . ARG A 1 273 ? -17.707 2.217 -42.731 1.00 27.20 273 ARG A C 1
ATOM 2055 O O . ARG A 1 273 ? -17.513 2.657 -43.860 1.00 27.20 273 ARG A O 1
ATOM 2062 N N . GLY A 1 274 ? -18.144 2.960 -41.719 1.00 23.78 274 GLY A N 1
ATOM 2063 C CA . GLY A 1 274 ? -18.151 4.425 -41.724 1.00 23.78 274 GLY A CA 1
ATOM 2064 C C . GLY A 1 274 ? -16.827 4.974 -41.185 1.00 23.78 274 GLY A C 1
ATOM 2065 O O . GLY A 1 274 ? -16.402 4.611 -40.089 1.00 23.78 274 GLY A O 1
ATOM 2066 N N . ARG A 1 275 ? -16.150 5.816 -41.976 1.00 30.09 275 ARG A N 1
ATOM 2067 C CA . ARG A 1 275 ? -15.030 6.663 -41.540 1.00 30.09 275 ARG A CA 1
ATOM 2068 C C . ARG A 1 275 ? -15.615 7.954 -40.976 1.00 30.09 275 ARG A C 1
ATOM 2070 O O . ARG A 1 275 ? -16.141 8.739 -41.753 1.00 30.09 275 ARG A O 1
ATOM 2077 N N . GLU A 1 276 ? -15.430 8.209 -39.688 1.00 25.81 276 GLU A N 1
ATOM 2078 C CA . GLU A 1 276 ? -15.558 9.553 -39.125 1.00 25.81 276 GLU A CA 1
ATOM 2079 C C . GLU A 1 276 ? -14.378 9.835 -38.197 1.00 25.81 276 GLU A C 1
ATOM 2081 O O . GLU A 1 276 ? -14.004 9.020 -37.350 1.00 25.81 276 GLU A O 1
ATOM 2086 N N . GLY A 1 277 ? -13.746 10.987 -38.425 1.00 29.12 277 GLY A N 1
ATOM 2087 C CA . GLY A 1 277 ? -12.708 11.531 -37.569 1.00 29.12 277 GLY A CA 1
ATOM 2088 C C . GLY A 1 277 ? -13.329 12.006 -36.263 1.00 29.12 277 GLY A C 1
ATOM 2089 O O . GLY A 1 277 ? -14.016 13.019 -36.234 1.00 29.12 277 GLY A O 1
ATOM 2090 N N . GLY A 1 278 ? -13.071 11.270 -35.188 1.00 22.86 278 GLY A N 1
ATOM 2091 C CA . GLY A 1 278 ? -13.359 11.686 -33.824 1.00 22.86 278 GLY A CA 1
ATOM 2092 C C . GLY A 1 278 ? -12.056 11.818 -33.050 1.00 22.86 278 GLY A C 1
ATOM 2093 O O . GLY A 1 278 ? -11.225 10.908 -33.065 1.00 22.86 278 GLY A O 1
ATOM 2094 N N . THR A 1 279 ? -11.871 12.943 -32.362 1.00 24.12 279 THR A N 1
ATOM 2095 C CA . THR A 1 279 ? -10.933 13.060 -31.242 1.00 24.12 279 THR A CA 1
ATOM 2096 C C . THR A 1 279 ? -11.186 11.900 -30.289 1.00 24.12 279 THR A C 1
ATOM 2098 O O . THR A 1 279 ? -12.215 11.860 -29.619 1.00 24.12 279 THR A O 1
ATOM 2101 N N . VAL A 1 280 ? -10.272 10.927 -30.277 1.00 27.00 280 VAL A N 1
ATOM 2102 C CA . VAL A 1 280 ? -10.354 9.755 -29.406 1.00 27.00 280 VAL A CA 1
ATOM 2103 C C . VAL A 1 280 ? -10.253 10.253 -27.971 1.00 27.00 280 VAL A C 1
ATOM 2105 O O . VAL A 1 280 ? -9.174 10.602 -27.491 1.00 27.00 280 VAL A O 1
ATOM 2108 N N . GLU A 1 281 ? -11.393 10.321 -27.295 1.00 24.75 281 GLU A N 1
ATOM 2109 C CA . GLU A 1 281 ? -11.458 10.534 -25.861 1.00 24.75 281 GLU A CA 1
ATOM 2110 C C . GLU A 1 281 ? -10.672 9.390 -25.204 1.00 24.75 281 GLU A C 1
ATOM 2112 O O . GLU A 1 281 ? -11.069 8.223 -25.242 1.00 24.75 281 GLU A O 1
ATOM 2117 N N . ARG A 1 282 ? -9.471 9.708 -24.703 1.00 30.66 282 ARG A N 1
ATOM 2118 C CA . ARG A 1 282 ? -8.539 8.733 -24.124 1.00 30.66 282 ARG A CA 1
ATOM 2119 C C . ARG A 1 282 ? -9.156 8.164 -22.850 1.00 30.66 282 ARG A C 1
ATOM 2121 O O . ARG A 1 282 ? -9.048 8.744 -21.771 1.00 30.66 282 ARG A O 1
ATOM 2128 N N . ARG A 1 283 ? -9.855 7.038 -22.989 1.00 27.59 283 ARG A N 1
ATOM 2129 C CA . ARG A 1 283 ? -10.528 6.346 -21.890 1.00 27.59 283 ARG A CA 1
ATOM 2130 C C . ARG A 1 283 ? -9.484 5.831 -20.897 1.00 27.59 283 ARG A C 1
ATOM 2132 O O . ARG A 1 283 ? -8.600 5.058 -21.249 1.00 27.59 283 ARG A O 1
ATOM 2139 N N . TRP A 1 284 ? -9.591 6.279 -19.649 1.00 33.09 284 TRP A N 1
ATOM 2140 C CA . TRP A 1 284 ? -8.680 5.914 -18.566 1.00 33.09 284 TRP A CA 1
ATOM 2141 C C . TRP A 1 284 ? -8.950 4.496 -18.063 1.00 33.09 284 TRP A C 1
ATOM 2143 O O . TRP A 1 284 ? -9.933 4.241 -17.361 1.00 33.09 284 TRP A O 1
ATOM 2153 N N . CYS A 1 285 ? -8.032 3.583 -18.353 1.00 29.08 285 CYS A N 1
ATOM 2154 C CA . CYS A 1 285 ? -7.974 2.259 -17.753 1.00 29.08 285 CYS A CA 1
ATOM 2155 C C . CYS A 1 285 ? -6.545 2.068 -17.234 1.00 29.08 285 CYS A C 1
ATOM 2157 O O . CYS A 1 285 ? -5.603 2.181 -18.008 1.00 29.08 285 CYS A O 1
ATOM 2159 N N . GLY A 1 286 ? -6.361 1.860 -15.922 1.00 37.44 286 GLY A N 1
ATOM 2160 C CA . GLY A 1 286 ? -5.042 1.488 -15.391 1.00 37.44 286 GLY A CA 1
ATOM 2161 C C . GLY A 1 286 ? -4.516 0.286 -16.175 1.00 37.44 286 GLY A C 1
ATOM 2162 O O . GLY A 1 286 ? -5.281 -0.643 -16.398 1.00 37.44 286 GLY A O 1
ATOM 2163 N N . GLY A 1 287 ? -3.285 0.346 -16.674 1.00 53.50 287 GLY A N 1
ATOM 2164 C CA . GLY A 1 287 ? -2.833 -0.530 -17.756 1.00 53.50 287 GLY A CA 1
ATOM 2165 C C . GLY A 1 287 ? -1.867 0.166 -18.716 1.00 53.50 287 GLY A C 1
ATOM 2166 O O . GLY A 1 287 ? -1.414 1.280 -18.455 1.00 53.50 287 GLY A O 1
ATOM 2167 N N . MET A 1 288 ? -1.511 -0.510 -19.808 1.00 47.47 288 MET A N 1
ATOM 2168 C CA . MET A 1 288 ? -0.633 0.011 -20.855 1.00 47.47 288 MET A CA 1
ATOM 2169 C C . MET A 1 288 ? -1.222 1.253 -21.514 1.00 47.47 288 MET A C 1
ATOM 2171 O O . MET A 1 288 ? -2.435 1.364 -21.678 1.00 47.47 288 MET A O 1
ATOM 2175 N N . LEU A 1 289 ? -0.362 2.220 -21.850 1.00 50.75 289 LEU A N 1
ATOM 2176 C CA . LEU A 1 289 ? -0.758 3.372 -22.656 1.00 50.75 289 LEU A CA 1
ATOM 2177 C C . LEU A 1 289 ? -1.193 2.845 -24.026 1.00 50.75 289 LEU A C 1
ATOM 2179 O O . LEU A 1 289 ? -0.355 2.450 -24.834 1.00 50.75 289 LEU A O 1
ATOM 2183 N N . GLU A 1 290 ? -2.504 2.789 -24.260 1.00 54.47 290 GLU A N 1
ATOM 2184 C CA . GLU A 1 290 ? -3.061 2.350 -25.533 1.00 54.47 290 GLU A CA 1
ATOM 2185 C C . GLU A 1 290 ? -3.728 3.506 -26.300 1.00 54.47 290 GLU A C 1
ATOM 2187 O O . GLU A 1 290 ? -4.538 4.242 -25.728 1.00 54.47 290 GLU A O 1
ATOM 2192 N N . PRO A 1 291 ? -3.426 3.653 -27.606 1.00 64.75 291 PRO A N 1
ATOM 2193 C CA . PRO A 1 291 ? -2.337 2.981 -28.321 1.00 64.75 291 PRO A CA 1
ATOM 2194 C C . PRO A 1 291 ? -0.958 3.518 -27.893 1.00 64.75 291 PRO A C 1
ATOM 2196 O O . PRO A 1 291 ? -0.801 4.707 -27.616 1.00 64.75 291 PRO A O 1
ATOM 2199 N N . VAL A 1 292 ? 0.060 2.648 -27.898 1.00 75.62 292 VAL A N 1
ATOM 2200 C CA . VAL A 1 292 ? 1.460 3.067 -27.716 1.00 75.62 292 VAL A CA 1
ATOM 2201 C C . VAL A 1 292 ? 1.832 4.057 -28.827 1.00 75.62 292 VAL A C 1
ATOM 2203 O O . VAL A 1 292 ? 1.633 3.717 -30.000 1.00 75.62 292 VAL A O 1
ATOM 2206 N N . PRO A 1 293 ? 2.406 5.233 -28.509 1.00 82.50 293 PRO A N 1
ATOM 2207 C CA . PRO A 1 293 ? 2.819 6.199 -29.522 1.00 82.50 293 PRO A CA 1
ATOM 2208 C C . PRO A 1 293 ? 3.790 5.573 -30.542 1.00 82.50 293 PRO A C 1
ATOM 2210 O O . PRO A 1 293 ? 4.773 4.957 -30.124 1.00 82.50 293 PRO A O 1
ATOM 2213 N N . PRO A 1 294 ? 3.578 5.731 -31.865 1.00 87.06 294 PRO A N 1
ATOM 2214 C CA . PRO A 1 294 ? 4.502 5.212 -32.880 1.00 87.06 294 PRO A CA 1
ATOM 2215 C C . PRO A 1 294 ? 5.944 5.688 -32.672 1.00 87.06 294 PRO A C 1
ATOM 2217 O O . PRO A 1 294 ? 6.865 4.880 -32.734 1.00 87.06 294 PRO A O 1
ATOM 2220 N N . ALA A 1 295 ? 6.112 6.958 -32.293 1.00 90.31 295 ALA A N 1
ATOM 2221 C CA . ALA A 1 295 ? 7.408 7.544 -31.957 1.00 90.31 295 ALA A CA 1
ATOM 2222 C C . ALA A 1 295 ? 8.118 6.815 -30.797 1.00 90.31 295 ALA A C 1
ATOM 2224 O O . ALA A 1 295 ? 9.335 6.675 -30.819 1.00 90.31 295 ALA A O 1
ATOM 2225 N N . ALA A 1 296 ? 7.377 6.270 -29.823 1.00 89.62 296 ALA A N 1
ATOM 2226 C CA . ALA A 1 296 ? 7.967 5.487 -28.737 1.00 89.62 296 ALA A CA 1
ATOM 2227 C C . ALA A 1 296 ? 8.542 4.156 -29.237 1.00 89.62 296 ALA A C 1
ATOM 2229 O O . ALA A 1 296 ? 9.609 3.734 -28.796 1.00 89.62 296 ALA A O 1
ATOM 2230 N N . LYS A 1 297 ? 7.851 3.498 -30.179 1.00 88.75 297 LYS A N 1
ATOM 2231 C CA . LYS A 1 297 ? 8.337 2.259 -30.804 1.00 88.75 297 LYS A CA 1
ATOM 2232 C C . LYS A 1 297 ? 9.542 2.508 -31.704 1.00 88.75 297 LYS A C 1
ATOM 2234 O O . LYS A 1 297 ? 10.412 1.649 -31.776 1.00 88.75 297 LYS A O 1
ATOM 2239 N N . GLU A 1 298 ? 9.581 3.657 -32.369 1.00 93.19 298 GLU A N 1
ATOM 2240 C CA . GLU A 1 298 ? 10.704 4.071 -33.208 1.00 93.19 298 GLU A CA 1
ATOM 2241 C C . GLU A 1 298 ? 11.945 4.424 -32.378 1.00 93.19 298 GLU A C 1
ATOM 2243 O O . GLU A 1 298 ? 13.036 3.953 -32.685 1.00 93.19 298 GLU A O 1
ATOM 2248 N N . ALA A 1 299 ? 11.777 5.181 -31.289 1.00 93.75 299 ALA A N 1
ATOM 2249 C CA . ALA A 1 299 ? 12.873 5.570 -30.403 1.00 93.75 299 ALA A CA 1
ATOM 2250 C C . ALA A 1 299 ? 13.396 4.400 -29.549 1.00 93.75 299 ALA A C 1
ATOM 2252 O O . ALA A 1 299 ? 14.597 4.288 -29.304 1.00 93.75 299 ALA A O 1
ATOM 2253 N N . TYR A 1 300 ? 12.503 3.504 -29.110 1.00 93.31 300 TYR A N 1
ATOM 2254 C CA . TYR A 1 300 ? 12.824 2.412 -28.187 1.00 93.31 300 TYR A CA 1
ATOM 2255 C C . TYR A 1 300 ? 12.378 1.029 -28.691 1.00 93.31 300 TYR A C 1
ATOM 2257 O O . TYR A 1 300 ? 11.703 0.298 -27.958 1.00 93.31 300 TYR A O 1
ATOM 2265 N N . PRO A 1 301 ? 12.768 0.594 -29.904 1.00 90.88 301 PRO A N 1
ATOM 2266 C CA . PRO A 1 301 ? 12.245 -0.630 -30.521 1.00 90.88 301 PRO A CA 1
ATOM 2267 C C . PRO A 1 301 ? 12.520 -1.888 -29.685 1.00 90.88 301 PRO A C 1
ATOM 2269 O O . PRO A 1 301 ? 11.708 -2.814 -29.647 1.00 90.88 301 PRO A O 1
ATOM 2272 N N . TYR A 1 302 ? 13.626 -1.904 -28.937 1.00 89.12 302 TYR A N 1
ATOM 2273 C CA . TYR A 1 302 ? 14.007 -3.003 -28.049 1.00 89.12 302 TYR A CA 1
ATOM 2274 C C . TYR A 1 302 ? 13.054 -3.194 -26.849 1.00 89.12 302 TYR A C 1
ATOM 2276 O O . TYR A 1 302 ? 12.947 -4.311 -26.342 1.00 89.12 302 TYR A O 1
ATOM 2284 N N . LEU A 1 303 ? 12.310 -2.156 -26.433 1.00 89.19 303 LEU A N 1
ATOM 2285 C CA . LEU A 1 303 ? 11.303 -2.214 -25.354 1.00 89.19 303 LEU A CA 1
ATOM 2286 C C . LEU A 1 303 ? 9.906 -2.651 -25.828 1.00 89.19 303 LEU A C 1
ATOM 2288 O O . LEU A 1 303 ? 8.968 -2.692 -25.029 1.00 89.19 303 LEU A O 1
ATOM 2292 N N . TYR A 1 304 ? 9.754 -2.966 -27.115 1.00 87.81 304 TYR A N 1
ATOM 2293 C CA . TYR A 1 304 ? 8.484 -3.390 -27.717 1.00 87.81 304 TYR A CA 1
ATOM 2294 C C . TYR A 1 304 ? 8.630 -4.663 -28.561 1.00 87.81 304 TYR A C 1
ATOM 2296 O O . TYR A 1 304 ? 7.764 -4.988 -29.373 1.00 87.81 304 TYR A O 1
ATOM 2304 N N . THR A 1 305 ? 9.728 -5.403 -28.385 1.00 88.19 305 THR A N 1
ATOM 2305 C CA . THR A 1 305 ? 9.905 -6.703 -29.041 1.00 88.19 305 THR A CA 1
ATOM 2306 C C . THR A 1 305 ? 8.942 -7.738 -28.447 1.00 88.19 305 THR A C 1
ATOM 2308 O O . THR A 1 305 ? 8.664 -7.687 -27.246 1.00 88.19 305 THR A O 1
ATOM 2311 N N . PRO A 1 306 ? 8.484 -8.744 -29.220 1.00 86.38 306 PRO A N 1
ATOM 2312 C CA . PRO A 1 306 ? 7.655 -9.826 -28.681 1.00 86.38 306 PRO A CA 1
ATOM 2313 C C . PRO A 1 306 ? 8.287 -10.516 -27.464 1.00 86.38 306 PRO A C 1
ATOM 2315 O O . PRO A 1 306 ? 7.596 -10.863 -26.510 1.00 86.38 306 PRO A O 1
ATOM 2318 N N . LYS A 1 307 ? 9.620 -10.650 -27.470 1.00 85.19 307 LYS A N 1
ATOM 2319 C CA . LYS A 1 307 ? 10.401 -11.224 -26.371 1.00 85.19 307 LYS A CA 1
ATOM 2320 C C . LYS A 1 307 ? 10.332 -10.369 -25.101 1.00 85.19 307 LYS A C 1
ATOM 2322 O O . LYS A 1 307 ? 10.169 -10.913 -24.010 1.00 85.19 307 LYS A O 1
ATOM 2327 N N . PHE A 1 308 ? 10.430 -9.045 -25.233 1.00 84.50 308 PHE A N 1
ATOM 2328 C CA . PHE A 1 308 ? 10.303 -8.117 -24.108 1.00 84.50 308 PHE A CA 1
ATOM 2329 C C . PHE A 1 308 ? 8.873 -8.091 -23.550 1.00 84.50 308 PHE A C 1
ATOM 2331 O O . PHE A 1 308 ? 8.687 -8.179 -22.337 1.00 84.50 308 PHE A O 1
ATOM 2338 N N . GLU A 1 309 ? 7.857 -8.056 -24.417 1.00 82.12 309 GLU A N 1
ATOM 2339 C CA . GLU A 1 309 ? 6.451 -8.110 -23.989 1.00 82.12 309 GLU A CA 1
ATOM 2340 C C . GLU A 1 309 ? 6.135 -9.420 -23.262 1.00 82.12 309 GLU A C 1
ATOM 2342 O O . GLU A 1 309 ? 5.508 -9.427 -22.203 1.00 82.12 309 GLU A O 1
ATOM 2347 N N . GLU A 1 310 ? 6.632 -10.548 -23.774 1.00 79.62 310 GLU A N 1
ATOM 2348 C CA . GLU A 1 310 ? 6.494 -11.832 -23.100 1.00 79.62 310 GLU A CA 1
ATOM 2349 C C . GLU A 1 310 ? 7.197 -11.842 -21.733 1.00 79.62 310 GLU A C 1
ATOM 2351 O O . GLU A 1 310 ? 6.624 -12.323 -20.749 1.00 79.62 310 GLU A O 1
ATOM 2356 N N . LYS A 1 311 ? 8.407 -11.276 -21.644 1.00 78.88 311 LYS A N 1
ATOM 2357 C CA . LYS A 1 311 ? 9.150 -11.123 -20.385 1.00 78.88 311 LYS A CA 1
ATOM 2358 C C . LYS A 1 311 ? 8.394 -10.269 -19.363 1.00 78.88 311 LYS A C 1
ATOM 2360 O O . LYS A 1 311 ? 8.467 -10.590 -18.180 1.00 78.88 311 LYS A O 1
ATOM 2365 N N . ASN A 1 312 ? 7.670 -9.232 -19.783 1.00 76.94 312 ASN A N 1
ATOM 2366 C CA . ASN A 1 312 ? 6.865 -8.399 -18.883 1.00 76.94 312 ASN A CA 1
ATOM 2367 C C . ASN A 1 312 ? 5.535 -9.054 -18.492 1.00 76.94 312 ASN A C 1
ATOM 2369 O O . ASN A 1 312 ? 5.102 -8.918 -17.349 1.00 76.94 312 ASN A O 1
ATOM 2373 N N . ARG A 1 313 ? 4.916 -9.813 -19.402 1.00 74.88 313 ARG A N 1
ATOM 2374 C CA . ARG A 1 313 ? 3.634 -10.497 -19.171 1.00 74.88 313 ARG A CA 1
ATOM 2375 C C . ARG A 1 313 ? 3.769 -11.729 -18.268 1.00 74.88 313 ARG A C 1
ATOM 2377 O O . ARG A 1 313 ? 2.986 -11.894 -17.334 1.00 74.88 313 ARG A O 1
ATOM 2384 N N . ARG A 1 314 ? 4.778 -12.583 -18.492 1.00 73.38 314 ARG A N 1
ATOM 2385 C CA . ARG A 1 314 ? 4.978 -13.844 -17.740 1.00 73.38 314 ARG A CA 1
ATOM 2386 C C . ARG A 1 314 ? 5.008 -13.677 -16.204 1.00 73.38 314 ARG A C 1
ATOM 2388 O O . ARG A 1 314 ? 4.390 -14.505 -15.532 1.00 73.38 314 ARG A O 1
ATOM 2395 N N . PRO A 1 315 ? 5.697 -12.678 -15.614 1.00 71.81 315 PRO A N 1
ATOM 2396 C CA . PRO A 1 315 ? 5.681 -12.445 -14.171 1.00 71.81 315 PRO A CA 1
ATOM 2397 C C . PRO A 1 315 ? 4.299 -12.055 -13.638 1.00 71.81 315 PRO A C 1
ATOM 2399 O O . PRO A 1 315 ? 3.968 -12.415 -12.512 1.00 71.81 315 PRO A O 1
ATOM 2402 N N . MET A 1 316 ? 3.501 -11.332 -14.430 1.00 71.44 316 MET A N 1
ATOM 2403 C CA . MET A 1 316 ? 2.155 -10.901 -14.042 1.00 71.44 316 MET A CA 1
ATOM 2404 C C . MET A 1 316 ? 1.188 -12.088 -13.997 1.00 71.44 316 MET A C 1
ATOM 2406 O O . MET A 1 316 ? 0.418 -12.226 -13.048 1.00 71.44 316 MET A O 1
ATOM 2410 N N . GLU A 1 317 ? 1.275 -12.982 -14.985 1.00 69.88 317 GLU A N 1
ATOM 2411 C CA . GLU A 1 317 ? 0.460 -14.203 -15.061 1.00 69.88 317 GLU A CA 1
ATOM 2412 C C . GLU A 1 317 ? 0.830 -15.213 -13.974 1.00 69.88 317 GLU A C 1
ATOM 2414 O O . GLU A 1 317 ? -0.041 -15.773 -13.311 1.00 69.88 317 GLU A O 1
ATOM 2419 N N . ASN A 1 318 ? 2.132 -15.385 -13.734 1.00 72.75 318 ASN A N 1
ATOM 2420 C CA . ASN A 1 318 ? 2.663 -16.263 -12.690 1.00 72.75 318 ASN A CA 1
ATOM 2421 C C . ASN A 1 318 ? 2.814 -15.549 -11.336 1.00 72.75 318 ASN A C 1
ATOM 2423 O O . ASN A 1 318 ? 3.598 -15.983 -10.486 1.00 72.75 318 ASN A O 1
ATOM 2427 N N . GLY A 1 319 ? 2.103 -14.435 -11.148 1.00 76.12 319 GLY A N 1
ATOM 2428 C CA . GLY A 1 319 ? 2.138 -13.655 -9.921 1.00 76.12 319 GLY A CA 1
ATOM 2429 C C . GLY A 1 319 ? 1.705 -14.478 -8.706 1.00 76.12 319 GLY A C 1
ATOM 2430 O O . GLY A 1 319 ? 0.932 -15.437 -8.797 1.00 76.12 319 GLY A O 1
ATOM 2431 N N . SER A 1 320 ? 2.185 -14.083 -7.531 1.00 82.44 320 SER A N 1
ATOM 2432 C CA . SER A 1 320 ? 1.761 -14.695 -6.275 1.00 82.44 320 SER A CA 1
ATOM 2433 C C . SER A 1 320 ? 0.265 -14.498 -6.031 1.00 82.44 320 SER A C 1
ATOM 2435 O O . SER A 1 320 ? -0.381 -13.607 -6.594 1.00 82.44 320 SER A O 1
ATOM 2437 N N . ASP A 1 321 ? -0.291 -15.361 -5.188 1.00 85.62 321 ASP A N 1
ATOM 2438 C CA . ASP A 1 321 ? -1.645 -15.183 -4.688 1.00 85.62 321 ASP A CA 1
ATOM 2439 C C . ASP A 1 321 ? -1.751 -13.875 -3.874 1.00 85.62 321 ASP A C 1
ATOM 2441 O O . ASP A 1 321 ? -0.889 -13.635 -3.017 1.00 85.62 321 ASP A O 1
ATOM 2445 N N . PRO A 1 322 ? -2.775 -13.028 -4.103 1.00 87.00 322 PRO A N 1
ATOM 2446 C CA . PRO A 1 322 ? -3.022 -11.844 -3.281 1.00 87.00 322 PRO A CA 1
ATOM 2447 C C . PRO A 1 322 ? -3.115 -12.130 -1.774 1.00 87.00 322 PRO A C 1
ATOM 2449 O O . PRO A 1 322 ? -2.847 -11.229 -0.976 1.00 87.00 322 PRO A O 1
ATOM 2452 N N . LEU A 1 323 ? -3.440 -13.363 -1.364 1.00 89.31 323 LEU A N 1
ATOM 2453 C CA . LEU A 1 323 ? -3.477 -13.774 0.041 1.00 89.31 323 LEU A CA 1
ATOM 2454 C C . LEU A 1 323 ? -2.152 -13.544 0.775 1.00 89.31 323 LEU A C 1
ATOM 2456 O O . LEU A 1 323 ? -2.184 -13.138 1.930 1.00 89.31 323 LEU A O 1
ATOM 2460 N N . VAL A 1 324 ? -1.000 -13.675 0.109 1.00 90.62 324 VAL A N 1
ATOM 2461 C CA . VAL A 1 324 ? 0.308 -13.401 0.740 1.00 90.62 324 VAL A CA 1
ATOM 2462 C C . VAL A 1 324 ? 0.411 -11.932 1.182 1.00 90.62 324 VAL A C 1
ATOM 2464 O O . VAL A 1 324 ? 0.993 -11.611 2.218 1.00 90.62 324 VAL A O 1
ATOM 2467 N N . VAL A 1 325 ? -0.188 -11.014 0.416 1.00 93.56 325 VAL A N 1
ATOM 2468 C CA . VAL A 1 325 ? -0.264 -9.594 0.790 1.00 93.56 325 VAL A CA 1
ATOM 2469 C C . VAL A 1 325 ? -1.266 -9.395 1.929 1.00 93.56 325 VAL A C 1
ATOM 2471 O O . VAL A 1 325 ? -0.996 -8.632 2.854 1.00 93.56 325 VAL A O 1
ATOM 2474 N N . CYS A 1 326 ? -2.390 -10.113 1.903 1.00 95.31 326 CYS A N 1
ATOM 2475 C CA . CYS A 1 326 ? -3.411 -10.060 2.953 1.00 95.31 326 CYS A CA 1
ATOM 2476 C C . CYS A 1 326 ? -2.872 -10.555 4.305 1.00 95.31 326 CYS A C 1
ATOM 2478 O O . CYS A 1 326 ? -3.132 -9.935 5.334 1.00 95.31 326 CYS A O 1
ATOM 2480 N N . GLU A 1 327 ? -2.063 -11.615 4.305 1.00 96.69 327 GLU A N 1
ATOM 2481 C CA . GLU A 1 327 ? -1.360 -12.124 5.485 1.00 96.69 327 GLU A CA 1
ATOM 2482 C C . GLU A 1 327 ? -0.392 -11.092 6.065 1.00 96.69 327 GLU A C 1
ATOM 2484 O O . GLU A 1 327 ? -0.357 -10.900 7.280 1.00 96.69 327 GLU A O 1
ATOM 2489 N N . ALA A 1 328 ? 0.351 -10.381 5.211 1.00 97.88 328 ALA A N 1
ATOM 2490 C CA . ALA A 1 328 ? 1.243 -9.313 5.651 1.00 97.88 328 ALA A CA 1
ATOM 2491 C C . ALA A 1 328 ? 0.484 -8.118 6.238 1.00 97.88 328 ALA A C 1
ATOM 2493 O O . ALA A 1 328 ? 0.882 -7.609 7.286 1.00 97.88 328 ALA A O 1
ATOM 2494 N N . ILE A 1 329 ? -0.620 -7.699 5.606 1.00 98.25 329 ILE A N 1
ATOM 2495 C CA . ILE A 1 329 ? -1.501 -6.647 6.137 1.00 98.25 329 ILE A CA 1
ATOM 2496 C C . ILE A 1 329 ? -2.051 -7.075 7.499 1.00 98.25 329 ILE A C 1
ATOM 2498 O O . ILE A 1 329 ? -1.938 -6.330 8.468 1.00 98.25 329 ILE A O 1
ATOM 2502 N N . HIS A 1 330 ? -2.586 -8.292 7.599 1.00 97.88 330 HIS A N 1
ATOM 2503 C CA . HIS A 1 330 ? -3.109 -8.820 8.853 1.00 97.88 330 HIS A CA 1
ATOM 2504 C C . HIS A 1 330 ? -2.029 -8.894 9.934 1.00 97.88 330 HIS A C 1
ATOM 2506 O O . HIS A 1 330 ? -2.267 -8.416 11.034 1.00 97.88 330 HIS A O 1
ATOM 2512 N N . HIS A 1 331 ? -0.831 -9.407 9.635 1.00 97.88 331 HIS A N 1
ATOM 2513 C CA . HIS A 1 331 ? 0.270 -9.437 10.602 1.00 97.88 331 HIS A CA 1
ATOM 2514 C C . HIS A 1 331 ? 0.683 -8.022 11.037 1.00 97.88 331 HIS A C 1
ATOM 2516 O O . HIS A 1 331 ? 0.950 -7.797 12.214 1.00 97.88 331 HIS A O 1
ATOM 2522 N N . ALA A 1 332 ? 0.737 -7.053 10.120 1.00 97.44 332 ALA A N 1
ATOM 2523 C CA . ALA A 1 332 ? 1.031 -5.662 10.461 1.00 97.44 332 ALA A CA 1
ATOM 2524 C C . ALA A 1 332 ? -0.043 -5.032 11.366 1.00 97.44 332 ALA A C 1
ATOM 2526 O O . ALA A 1 332 ? 0.290 -4.202 12.211 1.00 97.44 332 ALA A O 1
ATOM 2527 N N . LEU A 1 333 ? -1.304 -5.451 11.228 1.00 96.12 333 LEU A N 1
ATOM 2528 C CA . LEU A 1 333 ? -2.396 -5.031 12.104 1.00 96.12 333 LEU A CA 1
ATOM 2529 C C . LEU A 1 333 ? -2.327 -5.715 13.477 1.00 96.12 333 LEU A C 1
ATOM 2531 O O . LEU A 1 333 ? -2.299 -5.038 14.501 1.00 96.12 333 LEU A O 1
ATOM 2535 N N . SER A 1 334 ? -2.287 -7.048 13.508 1.00 95.44 334 SER A N 1
ATOM 2536 C CA . SER A 1 334 ? -2.563 -7.841 14.712 1.00 95.44 334 SER A CA 1
ATOM 2537 C C . SER A 1 334 ? -1.337 -8.183 15.553 1.00 95.44 334 SER A C 1
ATOM 2539 O O . SER A 1 334 ? -1.476 -8.473 16.741 1.00 95.44 334 SER A O 1
ATOM 2541 N N . SER A 1 335 ? -0.130 -8.134 14.981 1.00 94.62 335 SER A N 1
ATOM 2542 C CA . SER A 1 335 ? 1.083 -8.531 15.697 1.00 94.62 335 SER A CA 1
ATOM 2543 C C . SER A 1 335 ? 1.408 -7.577 16.852 1.00 94.62 335 SER A C 1
ATOM 2545 O O . SER A 1 335 ? 1.294 -6.356 16.686 1.00 94.62 335 SER A O 1
ATOM 2547 N N . PRO A 1 336 ? 1.900 -8.102 17.992 1.00 92.00 336 PRO A N 1
ATOM 2548 C CA . PRO A 1 336 ? 2.443 -7.264 19.052 1.00 92.00 336 PRO A CA 1
ATOM 2549 C C . PRO A 1 336 ? 3.786 -6.614 18.683 1.00 92.00 336 PRO A C 1
ATOM 2551 O O . PRO A 1 336 ? 4.219 -5.656 19.319 1.00 92.00 336 PRO A O 1
ATOM 2554 N N . TYR A 1 337 ? 4.452 -7.126 17.642 1.00 92.69 337 TYR A N 1
ATOM 2555 C CA . TYR A 1 337 ? 5.718 -6.615 17.119 1.00 92.69 337 TYR A CA 1
ATOM 2556 C C . TYR A 1 337 ? 5.634 -6.490 15.590 1.00 92.69 337 TYR A C 1
ATOM 2558 O O . TYR A 1 337 ? 6.259 -7.279 14.864 1.00 92.69 337 TYR A O 1
ATOM 2566 N N . PRO A 1 338 ? 4.843 -5.532 15.071 1.00 94.25 338 PRO A N 1
ATOM 2567 C CA . PRO A 1 338 ? 4.726 -5.325 13.638 1.00 94.25 338 PRO A CA 1
ATOM 2568 C C . PRO A 1 338 ? 6.098 -4.976 13.048 1.00 94.25 338 PRO A C 1
ATOM 2570 O O . PRO A 1 338 ? 6.869 -4.188 13.600 1.00 94.25 338 PRO A O 1
ATOM 2573 N N . ARG A 1 339 ? 6.429 -5.594 11.912 1.00 94.31 339 ARG A N 1
ATOM 2574 C CA . ARG A 1 339 ? 7.647 -5.277 11.160 1.00 94.31 339 ARG A CA 1
ATOM 2575 C C . ARG A 1 339 ? 7.477 -3.934 10.467 1.00 94.31 339 ARG A C 1
ATOM 2577 O O . ARG A 1 339 ? 6.403 -3.614 9.984 1.00 94.31 339 ARG A O 1
ATOM 2584 N N . THR A 1 340 ? 8.567 -3.195 10.312 1.00 93.88 340 THR A N 1
ATOM 2585 C CA . THR A 1 340 ? 8.553 -1.944 9.540 1.00 93.88 340 THR A CA 1
ATOM 2586 C C . THR A 1 340 ? 8.372 -2.189 8.043 1.00 93.88 340 THR A C 1
ATOM 2588 O O . THR A 1 340 ? 7.819 -1.346 7.343 1.00 93.88 340 THR A O 1
ATOM 2591 N N . ARG A 1 341 ? 8.833 -3.343 7.540 1.00 95.56 341 ARG A N 1
ATOM 2592 C CA . ARG A 1 341 ? 8.767 -3.726 6.127 1.00 95.56 341 ARG A CA 1
ATOM 2593 C C . ARG A 1 341 ? 8.375 -5.188 5.942 1.00 95.56 341 ARG A C 1
ATOM 2595 O O . ARG A 1 341 ? 8.905 -6.069 6.623 1.00 95.56 341 ARG A O 1
ATOM 2602 N N . TYR A 1 342 ? 7.503 -5.428 4.968 1.00 96.62 342 TYR A N 1
ATOM 2603 C CA . TYR A 1 342 ? 7.040 -6.746 4.541 1.00 96.62 342 TYR A CA 1
ATOM 2604 C C . TYR A 1 342 ? 7.300 -6.930 3.040 1.00 96.62 342 TYR A C 1
ATOM 2606 O O . TYR A 1 342 ? 6.397 -6.694 2.234 1.00 96.62 342 TYR A O 1
ATOM 2614 N N . PRO A 1 343 ? 8.521 -7.328 2.636 1.00 94.19 343 PRO A N 1
ATOM 2615 C CA . PRO A 1 343 ? 8.754 -7.805 1.280 1.00 94.19 343 PRO A CA 1
ATOM 2616 C C . PRO A 1 343 ? 8.009 -9.126 1.096 1.00 94.19 343 PRO A C 1
ATOM 2618 O O . PRO A 1 343 ? 8.297 -10.106 1.783 1.00 94.19 343 PRO A O 1
ATOM 2621 N N . VAL A 1 344 ? 7.030 -9.136 0.197 1.00 91.50 344 VAL A N 1
ATOM 2622 C CA . VAL A 1 344 ? 6.145 -10.283 -0.032 1.00 91.50 344 VAL A CA 1
ATOM 2623 C C . VAL A 1 344 ? 5.936 -10.526 -1.516 1.00 91.50 344 VAL A C 1
ATOM 2625 O O . VAL A 1 344 ? 6.198 -9.650 -2.338 1.00 91.50 344 VAL A O 1
ATOM 2628 N N . ALA A 1 345 ? 5.426 -11.712 -1.850 1.00 84.69 345 ALA A N 1
ATOM 2629 C CA . ALA A 1 345 ? 5.303 -12.197 -3.220 1.00 84.69 345 ALA A CA 1
ATOM 2630 C C . ALA A 1 345 ? 6.663 -12.347 -3.933 1.00 84.69 345 ALA A C 1
ATOM 2632 O O . ALA A 1 345 ? 7.739 -12.188 -3.346 1.00 84.69 345 ALA A O 1
ATOM 2633 N N . LYS A 1 346 ? 6.603 -12.736 -5.208 1.00 81.62 346 LYS A N 1
ATOM 2634 C CA . LYS A 1 346 ? 7.768 -13.116 -6.014 1.00 81.62 346 LYS A CA 1
ATOM 2635 C C . LYS A 1 346 ? 7.898 -12.289 -7.290 1.00 81.62 346 LYS A C 1
ATOM 2637 O O . LYS A 1 346 ? 6.937 -11.701 -7.785 1.00 81.62 346 LYS A O 1
ATOM 2642 N N . ILE A 1 347 ? 9.109 -12.300 -7.842 1.00 74.75 347 ILE A N 1
ATOM 2643 C CA . ILE A 1 347 ? 9.462 -11.807 -9.177 1.00 74.75 347 ILE A CA 1
ATOM 2644 C C . ILE A 1 347 ? 10.247 -12.913 -9.864 1.00 74.75 347 ILE A C 1
ATOM 2646 O O . ILE A 1 347 ? 11.318 -13.282 -9.391 1.00 74.75 347 ILE A O 1
ATOM 2650 N N . ASN A 1 348 ? 9.722 -13.468 -10.959 1.00 67.25 348 ASN A N 1
ATOM 2651 C CA . ASN A 1 348 ? 10.391 -14.539 -11.710 1.00 67.25 348 ASN A CA 1
ATOM 2652 C C . ASN A 1 348 ? 10.916 -15.676 -10.810 1.00 67.25 348 ASN A C 1
ATOM 2654 O O . ASN A 1 348 ? 12.051 -16.118 -10.951 1.00 67.25 348 ASN A O 1
ATOM 2658 N N . ARG A 1 349 ? 10.070 -16.143 -9.877 1.00 71.81 349 ARG A N 1
ATOM 2659 C CA . ARG A 1 349 ? 10.346 -17.180 -8.856 1.00 71.81 349 ARG A CA 1
ATOM 2660 C C . ARG A 1 349 ? 11.256 -16.769 -7.689 1.00 71.81 349 ARG A C 1
ATOM 2662 O O . ARG A 1 349 ? 11.289 -17.513 -6.711 1.00 71.81 349 ARG A O 1
ATOM 2669 N N . ALA A 1 350 ? 11.915 -15.612 -7.736 1.00 78.31 350 ALA A N 1
ATOM 2670 C CA . ALA A 1 350 ? 12.704 -15.085 -6.623 1.00 78.31 350 ALA A CA 1
ATOM 2671 C C . ALA A 1 350 ? 11.837 -14.270 -5.652 1.00 78.31 350 ALA A C 1
ATOM 2673 O O . ALA A 1 350 ? 10.979 -13.495 -6.082 1.00 78.31 350 ALA A O 1
ATOM 2674 N N . ASP A 1 351 ? 12.073 -14.411 -4.348 1.00 84.00 351 ASP A N 1
ATOM 2675 C CA . ASP A 1 351 ? 11.411 -13.584 -3.337 1.00 84.00 351 ASP A CA 1
ATOM 2676 C C . ASP A 1 351 ? 11.870 -12.125 -3.440 1.00 84.00 351 ASP A C 1
ATOM 2678 O O . ASP A 1 351 ? 13.051 -11.840 -3.662 1.00 84.00 351 ASP A O 1
ATOM 2682 N N . VAL A 1 352 ? 10.949 -11.179 -3.226 1.00 83.12 352 VAL A N 1
ATOM 2683 C CA . VAL A 1 352 ? 11.239 -9.734 -3.323 1.00 83.12 352 VAL A CA 1
ATOM 2684 C C . VAL A 1 352 ? 12.425 -9.313 -2.446 1.00 83.12 352 VAL A C 1
ATOM 2686 O O . VAL A 1 352 ? 13.249 -8.502 -2.867 1.00 83.12 352 VAL A O 1
ATOM 2689 N N . GLY A 1 353 ? 12.573 -9.905 -1.256 1.00 83.94 353 GLY A N 1
ATOM 2690 C CA . GLY A 1 353 ? 13.708 -9.630 -0.370 1.00 83.94 353 GLY A CA 1
ATOM 2691 C C . GLY A 1 353 ? 15.068 -9.996 -0.979 1.00 83.94 353 GLY A C 1
ATOM 2692 O O . GLY A 1 353 ? 16.040 -9.266 -0.785 1.00 83.94 353 GLY A O 1
ATOM 2693 N N . VAL A 1 354 ? 15.131 -11.076 -1.765 1.00 84.94 354 VAL A N 1
ATOM 2694 C CA . VAL A 1 354 ? 16.349 -11.489 -2.481 1.00 84.94 354 VAL A CA 1
ATOM 2695 C C . VAL A 1 354 ? 16.655 -10.510 -3.608 1.00 84.94 354 VAL A C 1
ATOM 2697 O O . VAL A 1 354 ? 17.804 -10.109 -3.773 1.00 84.94 354 VAL A O 1
ATOM 2700 N N . VAL A 1 355 ? 15.635 -10.055 -4.340 1.00 86.06 355 VAL A N 1
ATOM 2701 C CA . VAL A 1 355 ? 15.809 -9.059 -5.410 1.00 86.06 355 VAL A CA 1
ATOM 2702 C C . VAL A 1 355 ? 16.378 -7.752 -4.856 1.00 86.06 355 VAL A C 1
ATOM 2704 O O . VAL A 1 355 ? 17.300 -7.189 -5.444 1.00 86.06 355 VAL A O 1
ATOM 2707 N N . PHE A 1 356 ? 15.895 -7.295 -3.697 1.00 89.38 356 PHE A N 1
ATOM 2708 C CA . PHE A 1 356 ? 16.446 -6.113 -3.030 1.00 89.38 356 PHE A CA 1
ATOM 2709 C C . PHE A 1 356 ? 17.911 -6.289 -2.624 1.00 89.38 356 PHE A C 1
ATOM 2711 O O . PHE A 1 356 ? 18.702 -5.365 -2.804 1.00 89.38 356 PHE A O 1
ATOM 2718 N N . LEU A 1 357 ? 18.287 -7.465 -2.115 1.00 87.75 357 LEU A N 1
ATOM 2719 C CA . LEU A 1 357 ? 19.678 -7.764 -1.779 1.00 87.75 357 LEU A CA 1
ATOM 2720 C C . LEU A 1 357 ? 20.568 -7.744 -3.029 1.00 87.75 357 LEU A C 1
ATOM 2722 O O . LEU A 1 357 ? 21.616 -7.107 -3.030 1.00 87.75 357 LEU A O 1
ATOM 2726 N N . VAL A 1 358 ? 20.132 -8.389 -4.112 1.00 87.56 358 VAL A N 1
ATOM 2727 C CA . VAL A 1 358 ? 20.872 -8.416 -5.382 1.00 87.56 358 VAL A CA 1
ATOM 2728 C C . VAL A 1 358 ? 21.041 -7.006 -5.955 1.00 87.56 358 VAL A C 1
ATOM 2730 O O . VAL A 1 358 ? 22.139 -6.656 -6.380 1.00 87.56 358 VAL A O 1
ATOM 2733 N N . ARG A 1 359 ? 19.990 -6.175 -5.915 1.00 88.69 359 ARG A N 1
ATOM 2734 C CA . ARG A 1 359 ? 20.044 -4.769 -6.349 1.00 88.69 359 ARG A CA 1
ATOM 2735 C C . ARG A 1 359 ? 21.048 -3.939 -5.547 1.00 88.69 359 ARG A C 1
ATOM 2737 O O . ARG A 1 359 ? 21.655 -3.036 -6.113 1.00 88.69 359 ARG A O 1
ATOM 2744 N N . MET A 1 360 ? 21.197 -4.223 -4.254 1.00 89.25 360 MET A N 1
ATOM 2745 C CA . MET A 1 360 ? 22.146 -3.531 -3.378 1.00 89.25 360 MET A CA 1
ATOM 2746 C C . MET A 1 360 ? 23.600 -3.940 -3.652 1.00 89.25 360 MET A C 1
ATOM 2748 O O . MET A 1 360 ? 24.500 -3.125 -3.484 1.00 89.25 360 MET A O 1
ATOM 2752 N N . LEU A 1 361 ? 23.834 -5.196 -4.041 1.00 89.62 361 LEU A N 1
ATOM 2753 C CA . LEU A 1 361 ? 25.182 -5.745 -4.217 1.00 89.62 361 LEU A CA 1
ATOM 2754 C C . LEU A 1 361 ? 25.742 -5.560 -5.631 1.00 89.62 361 LEU A C 1
ATOM 2756 O O . LEU A 1 361 ? 26.956 -5.472 -5.798 1.00 89.62 361 LEU A O 1
ATOM 2760 N N . LEU A 1 362 ? 24.887 -5.554 -6.656 1.00 88.88 362 LEU A N 1
ATOM 2761 C CA . LEU A 1 362 ? 25.336 -5.438 -8.041 1.00 88.88 362 LEU A CA 1
ATOM 2762 C C . LEU A 1 362 ? 25.523 -3.972 -8.458 1.00 88.88 362 LEU A C 1
ATOM 2764 O O . LEU A 1 362 ? 24.630 -3.161 -8.210 1.00 88.88 362 LEU A O 1
ATOM 2768 N N . PRO A 1 363 ? 26.613 -3.644 -9.180 1.00 92.50 363 PRO A N 1
ATOM 2769 C CA . PRO A 1 363 ? 26.737 -2.363 -9.866 1.00 92.50 363 PRO A CA 1
ATOM 2770 C C . PRO A 1 363 ? 25.566 -2.132 -10.825 1.00 92.50 363 PRO A C 1
ATOM 2772 O O . PRO A 1 363 ? 25.132 -3.070 -11.500 1.00 92.50 363 PRO A O 1
ATOM 2775 N N . ASP A 1 364 ? 25.118 -0.881 -10.949 1.00 89.75 364 ASP A N 1
ATOM 2776 C CA . ASP A 1 364 ? 23.918 -0.520 -11.719 1.00 89.75 364 ASP A CA 1
ATOM 2777 C C . ASP A 1 364 ? 23.941 -1.089 -13.145 1.00 89.75 364 ASP A C 1
ATOM 2779 O O . ASP A 1 364 ? 23.048 -1.842 -13.517 1.00 89.75 364 ASP A O 1
ATOM 2783 N N . ARG A 1 365 ? 25.031 -0.887 -13.902 1.00 89.81 365 ARG A N 1
ATOM 2784 C CA . ARG A 1 365 ? 25.153 -1.419 -15.276 1.00 89.81 365 ARG A CA 1
ATOM 2785 C C . ARG A 1 365 ? 25.026 -2.943 -15.359 1.00 89.81 365 ARG A C 1
ATOM 2787 O O . ARG A 1 365 ? 24.482 -3.467 -16.330 1.00 89.81 365 ARG A O 1
ATOM 2794 N N . MET A 1 366 ? 25.538 -3.667 -14.362 1.00 87.75 366 MET A N 1
ATOM 2795 C CA . MET A 1 366 ? 25.419 -5.127 -14.326 1.00 87.75 366 MET A CA 1
ATOM 2796 C C . MET A 1 366 ? 23.992 -5.557 -13.999 1.00 87.75 366 MET A C 1
ATOM 2798 O O . MET A 1 366 ? 23.499 -6.523 -14.585 1.00 87.75 366 MET A O 1
ATOM 2802 N N . PHE A 1 367 ? 23.342 -4.861 -13.065 1.00 88.12 367 PHE A N 1
ATOM 2803 C CA . PHE A 1 367 ? 21.950 -5.110 -12.717 1.00 88.12 367 PHE A CA 1
ATOM 2804 C C . PHE A 1 367 ? 21.035 -4.836 -13.915 1.00 88.12 367 PHE A C 1
ATOM 2806 O O . PHE A 1 367 ? 20.232 -5.698 -14.279 1.00 88.12 367 PHE A O 1
ATOM 2813 N N . ASP A 1 368 ? 21.225 -3.699 -14.583 1.00 87.25 368 ASP A N 1
ATOM 2814 C CA . ASP A 1 368 ? 20.471 -3.301 -15.768 1.00 87.25 368 ASP A CA 1
ATOM 2815 C C . ASP A 1 368 ? 20.600 -4.351 -16.865 1.00 87.25 368 ASP A C 1
ATOM 2817 O O . ASP A 1 368 ? 19.593 -4.876 -17.332 1.00 87.25 368 ASP A O 1
ATOM 2821 N N . HIS A 1 369 ? 21.827 -4.746 -17.212 1.00 84.88 369 HIS A N 1
ATOM 2822 C CA . HIS A 1 369 ? 22.056 -5.759 -18.235 1.00 84.88 369 HIS A CA 1
ATOM 2823 C C . HIS A 1 369 ? 21.427 -7.106 -17.855 1.00 84.88 369 HIS A C 1
ATOM 2825 O O . HIS A 1 369 ? 20.712 -7.700 -18.656 1.00 84.88 369 HIS A O 1
ATOM 2831 N N . LYS A 1 370 ? 21.658 -7.611 -16.635 1.00 82.56 370 LYS A N 1
ATOM 2832 C CA . LYS A 1 370 ? 21.220 -8.965 -16.251 1.00 82.56 370 LYS A CA 1
ATOM 2833 C C . LYS A 1 370 ? 19.724 -9.081 -15.969 1.00 82.56 370 LYS A C 1
ATOM 2835 O O . LYS A 1 370 ? 19.143 -10.116 -16.289 1.00 82.56 370 LYS A O 1
ATOM 2840 N N . PHE A 1 371 ? 19.110 -8.064 -15.367 1.00 78.56 371 PHE A N 1
ATOM 2841 C CA . PHE A 1 371 ? 17.743 -8.147 -14.844 1.00 78.56 371 PHE A CA 1
ATOM 2842 C C . PHE A 1 371 ? 16.747 -7.308 -15.645 1.00 78.56 371 PHE A C 1
ATOM 2844 O O . PHE A 1 371 ? 15.642 -7.782 -15.920 1.00 78.56 371 PHE A O 1
ATOM 2851 N N . LEU A 1 372 ? 17.126 -6.103 -16.075 1.00 80.69 372 LEU A N 1
ATOM 2852 C CA . LEU A 1 372 ? 16.199 -5.186 -16.744 1.00 80.69 372 LEU A CA 1
ATOM 2853 C C . LEU A 1 372 ? 16.194 -5.385 -18.265 1.00 80.69 372 LEU A C 1
ATOM 2855 O O . LEU A 1 372 ? 15.135 -5.609 -18.850 1.00 80.69 372 LEU A O 1
ATOM 2859 N N . LEU A 1 373 ? 17.372 -5.398 -18.889 1.00 75.25 373 LEU A N 1
ATOM 2860 C CA . LEU A 1 373 ? 17.551 -5.284 -20.337 1.00 75.25 373 LEU A CA 1
ATOM 2861 C C . LEU A 1 373 ? 17.806 -6.604 -21.059 1.00 75.25 373 LEU A C 1
ATOM 2863 O O . LEU A 1 373 ? 17.472 -6.670 -22.237 1.00 75.25 373 LEU A O 1
ATOM 2867 N N . ASN A 1 374 ? 18.342 -7.642 -20.397 1.00 59.09 374 ASN A N 1
ATOM 2868 C CA . ASN A 1 374 ? 18.570 -8.945 -21.036 1.00 59.09 374 ASN A CA 1
ATOM 2869 C C . ASN A 1 374 ? 17.260 -9.455 -21.656 1.00 59.09 374 ASN A C 1
ATOM 2871 O O . ASN A 1 374 ? 16.341 -9.871 -20.933 1.00 59.09 374 ASN A O 1
ATOM 2875 N N . CYS A 1 375 ? 17.200 -9.339 -22.982 1.00 46.03 375 CYS A N 1
ATOM 2876 C CA . CYS A 1 375 ? 16.212 -9.924 -23.865 1.00 46.03 375 CYS A CA 1
ATOM 2877 C C . CYS A 1 375 ? 16.888 -11.102 -24.526 1.00 46.03 375 CYS A C 1
ATOM 2879 O O . CYS A 1 375 ? 17.469 -10.979 -25.623 1.00 46.03 375 CYS A O 1
#

Nearest PDB structures (foldseek):
  1xg5-assembly2_A  TM=8.443E-01  e=1.453E-14  Homo sapiens
  1xg5-assembly1_C  TM=7.962E-01  e=8.647E-14  Homo sapiens
  6rxc-assembly1_A  TM=7.829E-01  e=9.588E-11  Leis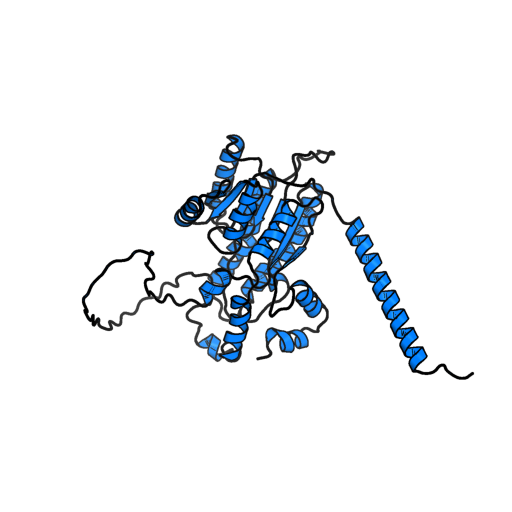hmania major
  2bfa-assembly1_D  TM=7.774E-01  e=1.304E-10  Leishmania major
  2bfo-assembly1_B  TM=6.861E-01  e=1.055E-09  Leishmania major